Protein 1U79 (pdb70)

Sequence (625 aa):
CEFSVSPSGLAFCDKVVGYGPEAVKGQLIKAHYVGKLENGKVFDSSYNRGKPLTFRIGVGEVIKGWDQGILGSDGIPPMLTGGKRTLRIPPELAYGDRGAGCKGGSCLIPPASVLLFDIEYIGKACEFSVSPSGLAFCDKVVGYGPEAVKGQLIKAHYVGKLENGKVFDSSYNRGKPLTFRIGVGEVIKGWDQGILGSDGIPPMLTGGKRTLRIPPELAYGDRGAGCKGGSCLIPPASVLLFDIEYIGKACEFSVSPSGLAFCDKVVGYGPEAVKGQLIKAHYVGKLENGKVFDSSYNRGKPLTFRIGVGEVIKGWDQGILGSDGIPPMLTGGKRTLRIPPELAYGDRGAGCKGGSCLIPPASVLLFDIEYIGKACEFSVSPSGLAFCDKVVGYGPEAVKGQLIKAHYVGKLENGKVFDSSYNRGKPLTFRIGVGEVIKGWDQGILGSDGIPPMLTGGKRTLRIPPELAYGDRGAGCKGGSCLIPPASVLLFDIEYIGKACEFSVSPSGLAFCDKVVGYGPEAVKGQLIKAHYVGKLENGKVFDSSYNRGKPLTFRIGVGEVIKGWDQGILGSDGIPPMLTGGKRTLRIPPELAYGDRGAGCKGGSCLIPPASVLLFDIEYIGKA

Foldseek 3Di:
DDWQAFPVRKTKDWPFAAPAAFADAFFWFWKWKWKDFVVRHTLDTCVVVVGTDTGGANPPPAFQSCNCQANHDGRHHHGGAQTKMKIWAWCVRHVAQCADCDDVQDHSGHHGTTMIMTMGGNTGD/DQDQAFPVRKDKDWPFAADAAADDAQAWFWKWKWKAFPVGHTLDTCVVVPGTDTGGALPPPAFQSRNCQANHDGSHHHGGAFTKMKIWAWCVRHVAQCADCDDDNDGSGHGRTTMIMTMGGHTGD/DDWQAFPVRKTKDFPFAAPAAFDDAFDKWWKWKWKDFPVGHTDDTVVVVVGTDIGGADPPPAFQSCNCAANHDGRHHHGGAFIKMKIWAWQVRHVAQVFPPQDDDGGGRHHRTTMIMTMGGNDVD/DDWQQFPVRKIKDFPFAAPAAFADAFFWFWKWKWKAFPVGHTLDTCVVVVGTDTGGAPPPPAFQSCNCQANHDGSHHHGGAFTKMKIWAFQVRHVAQDADCDDVPDGSGHHRTTMIMTMGGNTGD/DDWQAFPVRKTKDFPFAAPAAFDDAFFWFWKWKWKAFVVGHTLDTQVVVPGTDTGGALPPPAFQSRNCQANHDGRHDHGGAFTKMKIWAWLVRHVAQCADCDDPCRGSRHGGTTMIMIMGTNTGD

Nearest PDB structures (foldseek):
  1u79-assembly1_A  TM=1.008E+00  e=4.947E-27  Arabidopsis thaliana
  7wg5-assembly1_i  TM=9.497E-01  e=3.970E-15  Arabidopsis thaliana
  6o49-assembly2_B  TM=9.394E-01  e=1.008E-13  Saccharomyces cerevisiae S288C
  4dz2-assembly1_A  TM=9.340E-01  e=6.944E-13  Burkholderia pseudomallei 1710b
  7f9o-assembly1_4  TM=8.191E-01  e=1.205E-08  Hordeum vulgare subsp. spontaneum

Solvent-accessible surface area: 30128 Å² total; per-residue (Å²): 95,161,56,54,103,8,118,46,21,0,1,22,13,56,87,13,89,12,69,20,102,94,6,35,106,0,19,68,0,38,0,0,10,16,0,87,21,98,122,47,92,72,17,33,8,0,24,131,145,38,129,11,57,69,8,36,0,10,50,62,95,33,26,126,0,8,16,35,0,0,31,19,52,116,51,6,65,39,4,53,21,17,4,28,0,11,0,85,0,18,28,126,17,19,85,23,117,192,9,21,54,61,182,74,77,85,23,84,9,54,66,54,15,35,0,40,9,36,0,5,3,27,4,152,63,42,76,148,49,100,7,121,57,26,0,0,22,8,56,113,84,99,12,185,21,95,102,6,76,136,26,43,65,0,78,0,41,12,47,0,82,12,93,121,36,75,82,21,29,9,1,118,126,148,68,136,27,64,64,15,109,0,14,66,63,115,29,26,119,0,9,17,42,0,0,46,17,50,120,49,6,67,37,3,53,17,27,4,77,0,13,0,82,0,18,27,129,10,20,102,23,120,197,23,16,47,45,184,83,86,84,45,86,11,60,79,58,21,31,0,21,12,43,0,52,3,80,6,143,74,104,154,45,53,58,5,103,46,3,0,0,21,13,52,95,86,98,12,186,21,91,105,4,92,144,30,43,65,0,68,0,41,5,45,0,83,1,22,58,42,95,82,43,36,16,0,122,132,121,67,130,34,52,56,2,96,0,17,81,61,103,30,29,131,0,10,18,55,0,0,39,18,46,122,49,8,64,35,4,53,4,24,2,61,0,12,0,12,0,9,10,92,20,20,90,23,100,215,5,26,76,48,194,72,83,89,15,63,12,1,30,2,4,10,0,23,11,37,0,47,6,80,0,112,108,100,146,48,52,57,4,102,44,6,0,0,20,12,54,100,85,98,12,191,20,94,104,4,74,142,32,40,68,0,80,0,44,12,46,0,82,1,23,62,32,84,82,18,33,9,0,124,132,151,68,140,36,59,68,9,122,0,17,78,61,104,33,27,118,0,8,18,38,0,0,40,16,52,121,50,6,62,48,4,57,24,25,3,61,0,12,0,10,0,8,15,101,7,21,99,24,108,172,13,14,51,66,167,84,88,78,43,83,8,4,31,2,4,13,1,36,9,40,0,56,4,72,4,140,62,114,167,75,54,105,6,120,46,29,0,2,18,13,53,97,9,85,11,72,25,95,101,4,84,104,11,33,69,0,48,0,1,10,17,0,91,14,93,120,41,84,73,31,34,4,1,8,100,139,10,129,16,53,63,3,57,0,14,4,54,72,30,28,119,0,8,18,31,0,0,42,18,44,120,49,6,66,39,4,51,18,10,2,31,1,16,0,98,0,21,27,146,11,20,101,24,110,190,23,15,50,58,178,68,85,72,33,98,10,57,80,59,18,35,0,39,11,35,0,9,5,35,2,151,62

Secondary structure (DSSP, 8-state):
---EE-TTS-EEEEEE--SSPBP-TT-EEEEEEEEE-TTS-EEEEHHHHTS-EEEETTSSSS-HHHHHHHH-BTTBPPPBTT-EEEEEE-GGGTTGGG-EEEETTEEEE-TT--EEEEEEEEEE-/---EEPTTS-EEEEEE--SSPBP-TT-EEEEEEEEE-TTS-EEEEHHHHTS-EEEESSSSSS-HHHHHHHH-BTTBPPPBTT-EEEEEE-GGGTTTTS-EEESSS-EEE-TT--EEEEEEEEEE-/---EE-TTS-EEEEEE--SSPBP-TT-EEEEEEEEEETTS-EEEEHHHHTS-EEEETTSSSS-HHHIIIII-BTTBPPPBTT-EEEEEE-GGGTTTTT-BS--SS--SB-TT--EEEEEEEEE--/---EE-TTS-EEEEEE--SSPBP-TT-EEEEEEEEEETTS-EEEEHHHHTS-EEEETTSSSS-HHHHHHHH-BTTBPPPBTT-EEEEEE-GGGTTTTS-EEEETTEEEE-TT--EEEEEEEEEE-/---EE-TTS-EEEEEE--SSPBP-TT-EEEEEEEEEETTS-EEEEHHHHTS-EEEETTSSSS-HHHHHHHH-BTTBPPPBTT-EEEEEE-GGGTTTTS-BS-SSS--SB-TT--EEEEEEEEEE-

Organism: Arabidopsis thaliana (NCBI:txid3702)

Structure (mmCIF, N/CA/C/O backbone):
data_1U79
#
_entry.id   1U79
#
_cell.length_a   89.026
_cell.length_b   126.606
_cell.length_c   119.404
_cell.angle_alpha   90.00
_cell.angle_beta   90.00
_cell.angle_gamma   90.00
#
_symmetry.space_group_name_H-M   'C 2 2 21'
#
loop_
_entity.id
_entity.type
_entity.pdbx_description
1 polymer 'FKBP-type peptidyl-prolyl cis-trans isomerase 3'
2 water water
#
loop_
_atom_site.group_PDB
_atom_site.id
_atom_site.type_symbol
_atom_site.label_atom_id
_atom_site.label_alt_id
_atom_site.label_comp_id
_atom_site.label_asym_id
_atom_site.label_entity_id
_atom_site.label_seq_id
_atom_site.pdbx_PDB_ins_code
_atom_site.Cartn_x
_atom_site.Cartn_y
_atom_site.Cartn_z
_atom_site.occupancy
_atom_site.B_iso_or_equiv
_atom_site.auth_seq_id
_atom_site.auth_comp_id
_atom_site.auth_asym_id
_atom_site.auth_atom_id
_atom_site.pdbx_PDB_model_num
ATOM 1 N N . CYS A 1 5 ? 18.164 54.670 7.630 1.00 45.44 5 CYS A N 1
ATOM 2 C CA . CYS A 1 5 ? 18.417 53.276 7.168 1.00 44.87 5 CYS A CA 1
ATOM 3 C C . CYS A 1 5 ? 17.158 52.640 6.596 1.00 43.56 5 CYS A C 1
ATOM 4 O O . CYS A 1 5 ? 16.232 52.283 7.331 1.00 44.52 5 CYS A O 1
ATOM 7 N N . GLU A 1 6 ? 17.122 52.530 5.272 1.00 41.31 6 GLU A N 1
ATOM 8 C CA . GLU A 1 6 ? 15.993 51.917 4.590 1.00 37.75 6 GLU A CA 1
ATOM 9 C C . GLU A 1 6 ? 16.187 50.415 4.685 1.00 32.94 6 GLU A C 1
ATOM 10 O O . GLU A 1 6 ? 17.148 49.867 4.143 1.00 31.05 6 GLU A O 1
ATOM 16 N N . PHE A 1 7 ? 15.277 49.751 5.382 1.00 26.44 7 PHE A N 1
ATOM 17 C CA . PHE A 1 7 ? 15.370 48.312 5.540 1.00 22.64 7 PHE A CA 1
ATOM 18 C C . PHE A 1 7 ? 15.044 47.542 4.272 1.00 21.51 7 PHE A C 1
ATOM 19 O O . PHE A 1 7 ? 14.241 47.979 3.439 1.00 20.02 7 PHE A O 1
ATOM 27 N N . SER A 1 8 ? 15.699 46.398 4.134 1.00 17.71 8 SER A N 1
ATOM 28 C CA . SER A 1 8 ? 15.443 45.474 3.043 1.00 17.16 8 SER A CA 1
ATOM 29 C C . SER A 1 8 ? 14.706 44.419 3.857 1.00 15.61 8 SER A C 1
ATOM 30 O O . SER A 1 8 ? 15.239 43.935 4.851 1.00 14.86 8 SER A O 1
ATOM 33 N N . VAL A 1 9 ? 13.484 44.085 3.462 1.00 12.78 9 VAL A N 1
ATOM 34 C CA . VAL A 1 9 ? 12.688 43.111 4.205 1.00 13.07 9 VAL A CA 1
ATOM 35 C C . VAL A 1 9 ? 12.699 41.764 3.489 1.00 14.19 9 VAL A C 1
ATOM 36 O O . VAL A 1 9 ? 12.276 41.673 2.338 1.00 14.04 9 VAL A O 1
ATOM 40 N N . SER A 1 10 ? 13.203 40.735 4.169 1.00 13.86 10 SER A N 1
ATOM 41 C CA . SER A 1 10 ? 13.279 39.389 3.612 1.00 14.49 10 SER A CA 1
ATOM 42 C C . SER A 1 10 ? 11.923 38.702 3.718 1.00 15.30 10 SER A C 1
ATOM 43 O O . SER A 1 10 ? 11.025 39.193 4.399 1.00 15.98 10 SER A O 1
ATOM 46 N N . PRO A 1 11 ? 11.758 37.552 3.042 1.00 15.02 11 PRO A N 1
ATOM 47 C CA . PRO A 1 11 ? 10.516 36.775 3.046 1.00 15.70 11 PRO A CA 1
ATOM 48 C C . PRO A 1 11 ? 9.966 36.477 4.439 1.00 16.64 11 PRO A C 1
ATOM 49 O O . PRO A 1 11 ? 8.757 36.374 4.622 1.00 17.55 11 PRO A O 1
ATOM 53 N N . SER A 1 12 ? 10.859 36.336 5.416 1.00 17.64 12 SER A N 1
ATOM 54 C CA . SER A 1 12 ? 10.451 36.004 6.782 1.00 16.79 12 SER A CA 1
ATOM 55 C C . SER A 1 12 ? 10.066 37.189 7.655 1.00 16.46 12 SER A C 1
ATOM 56 O O . SER A 1 12 ? 9.565 37.006 8.763 1.00 18.43 12 SER A O 1
ATOM 59 N N . GLY A 1 13 ? 10.303 38.398 7.166 1.00 14.67 13 GLY A N 1
ATOM 60 C CA . GLY A 1 13 ? 10.009 39.578 7.955 1.00 15.23 13 GLY A CA 1
ATOM 61 C C . GLY A 1 13 ? 11.283 40.151 8.560 1.00 14.88 13 GLY A C 1
ATOM 62 O O . GLY A 1 13 ? 11.343 41.324 8.918 1.00 14.23 13 GLY A O 1
ATOM 63 N N . LEU A 1 14 ? 12.305 39.314 8.699 1.00 14.48 14 LEU A N 1
ATOM 64 C CA . LEU A 1 14 ? 13.578 39.772 9.240 1.00 14.37 14 LEU A CA 1
ATOM 65 C C . LEU A 1 14 ? 14.104 40.797 8.243 1.00 15.01 14 LEU A C 1
ATOM 66 O O . LEU A 1 14 ? 14.286 40.481 7.061 1.00 17.22 14 LEU A O 1
ATOM 71 N N . ALA A 1 15 ? 14.352 42.018 8.703 1.00 14.60 15 ALA A N 1
ATOM 72 C CA . ALA A 1 15 ? 14.841 43.060 7.808 1.00 16.53 15 ALA A CA 1
ATOM 73 C C . ALA A 1 15 ? 16.194 43.587 8.256 1.00 15.72 15 ALA A C 1
ATOM 74 O O . ALA A 1 15 ? 16.548 43.505 9.434 1.00 16.36 15 ALA A O 1
ATOM 76 N N . PHE A 1 16 ? 16.948 44.133 7.314 1.00 15.83 16 PHE A N 1
ATOM 77 C CA . PHE A 1 16 ? 18.267 44.641 7.635 1.00 15.91 16 PHE A CA 1
ATOM 78 C C . PHE A 1 16 ? 18.662 45.801 6.737 1.00 16.29 16 PHE A C 1
ATOM 79 O O . PHE A 1 16 ? 18.035 46.061 5.712 1.00 15.75 16 PHE A O 1
ATOM 87 N N . CYS A 1 17 ? 19.722 46.483 7.148 1.00 17.60 17 CYS A N 1
ATOM 88 C CA . CYS A 1 17 ? 20.325 47.558 6.376 1.00 20.43 17 CYS A CA 1
ATOM 89 C C . CYS A 1 17 ? 21.779 47.542 6.817 1.00 18.62 17 CYS A C 1
ATOM 90 O O . CYS A 1 17 ? 22.065 47.521 8.014 1.00 17.50 17 CYS A O 1
ATOM 93 N N . ASP A 1 18 ? 22.697 47.503 5.858 1.00 17.08 18 ASP A N 1
ATOM 94 C CA . ASP A 1 18 ? 24.115 47.512 6.179 1.00 16.53 18 ASP A CA 1
ATOM 95 C C . ASP A 1 18 ? 24.617 48.951 6.243 1.00 15.70 18 ASP A C 1
ATOM 96 O O . ASP A 1 18 ? 24.935 49.558 5.216 1.00 15.15 18 ASP A O 1
ATOM 101 N N . LYS A 1 19 ? 24.671 49.497 7.454 1.00 14.61 19 LYS A N 1
ATOM 102 C CA . LYS A 1 19 ? 25.131 50.869 7.670 1.00 14.83 19 LYS A CA 1
ATOM 103 C C . LYS A 1 19 ? 26.579 51.000 7.213 1.00 15.21 19 LYS A C 1
ATOM 104 O O . LYS A 1 19 ? 26.985 52.022 6.665 1.00 14.22 19 LYS A O 1
ATOM 110 N N . VAL A 1 20 ? 27.365 49.963 7.462 1.00 13.46 20 VAL A N 1
ATOM 111 C CA . VAL A 1 20 ? 28.748 49.943 7.017 1.00 13.61 20 VAL A CA 1
ATOM 112 C C . VAL A 1 20 ? 29.057 48.520 6.591 1.00 13.44 20 VAL A C 1
ATOM 113 O O . VAL A 1 20 ? 28.965 47.591 7.393 1.00 12.80 20 VAL A O 1
ATOM 117 N N . VAL A 1 21 ? 29.397 48.345 5.318 1.00 12.45 21 VAL A N 1
ATOM 118 C CA . VAL A 1 21 ? 29.724 47.023 4.799 1.00 12.21 21 VAL A CA 1
ATOM 119 C C . VAL A 1 21 ? 31.103 46.609 5.303 1.00 12.78 21 VAL A C 1
ATOM 120 O O . VAL A 1 21 ? 32.044 47.400 5.253 1.00 11.87 21 VAL A O 1
ATOM 124 N N . GLY A 1 22 ? 31.216 45.375 5.792 1.00 12.32 22 GLY A N 1
ATOM 125 C CA . GLY A 1 22 ? 32.488 44.892 6.305 1.00 15.55 22 GLY A CA 1
ATOM 126 C C . GLY A 1 22 ? 33.595 44.931 5.267 1.00 16.43 22 GLY A C 1
ATOM 127 O O . GLY A 1 22 ? 33.331 45.076 4.071 1.00 17.99 22 GLY A O 1
ATOM 128 N N . TYR A 1 23 ? 34.836 44.809 5.728 1.00 16.69 23 TYR A N 1
ATOM 129 C CA . TYR A 1 23 ? 36.000 44.829 4.848 1.00 15.20 23 TYR A CA 1
ATOM 130 C C . TYR A 1 23 ? 36.622 43.440 4.742 1.00 17.40 23 TYR A C 1
ATOM 131 O O . TYR A 1 23 ? 37.461 43.187 3.870 1.00 17.45 23 TYR A O 1
ATOM 140 N N . GLY A 1 24 ? 36.185 42.534 5.611 1.00 15.33 24 GLY A N 1
ATOM 141 C CA . GLY A 1 24 ? 36.724 41.187 5.611 1.00 17.19 24 GLY A CA 1
ATOM 142 C C . GLY A 1 24 ? 35.817 40.103 5.049 1.00 19.34 24 GLY A C 1
ATOM 143 O O . GLY A 1 24 ? 34.874 40.388 4.309 1.00 19.03 24 GLY A O 1
ATOM 144 N N . PRO A 1 25 ? 36.093 38.832 5.380 1.00 20.39 25 PRO A N 1
ATOM 145 C CA . PRO A 1 25 ? 35.293 37.698 4.901 1.00 20.76 25 PRO A CA 1
ATOM 146 C C . PRO A 1 25 ? 33.920 37.618 5.543 1.00 20.47 25 PRO A C 1
ATOM 147 O O . PRO A 1 25 ? 33.689 38.182 6.623 1.00 19.02 25 PRO A O 1
ATOM 151 N N . GLU A 1 26 ? 33.007 36.914 4.881 1.00 18.84 26 GLU A N 1
ATOM 152 C CA . GLU A 1 26 ? 31.668 36.756 5.424 1.00 21.85 26 GLU A CA 1
ATOM 153 C C . GLU A 1 26 ? 31.723 35.841 6.643 1.00 19.19 26 GLU A C 1
ATOM 154 O O . GLU A 1 26 ? 32.692 35.100 6.834 1.00 17.51 26 GLU A O 1
ATOM 160 N N . ALA A 1 27 ? 30.694 35.931 7.484 1.00 19.12 27 ALA A N 1
ATOM 161 C CA . ALA A 1 27 ? 30.592 35.107 8.680 1.00 18.39 27 ALA A CA 1
ATOM 162 C C . ALA A 1 27 ? 30.437 33.656 8.237 1.00 18.05 27 ALA A C 1
ATOM 163 O O . ALA A 1 27 ? 29.832 33.378 7.204 1.00 18.15 27 ALA A O 1
ATOM 165 N N . VAL A 1 28 ? 30.996 32.734 9.014 1.00 20.02 28 VAL A N 1
ATOM 166 C CA . VAL A 1 28 ? 30.913 31.317 8.690 1.00 21.78 28 VAL A CA 1
ATOM 167 C C . VAL A 1 28 ? 30.181 30.504 9.756 1.00 23.09 28 VAL A C 1
ATOM 168 O O . VAL A 1 28 ? 30.418 30.657 10.953 1.00 21.06 28 VAL A O 1
ATOM 172 N N . LYS A 1 29 ? 29.290 29.640 9.290 1.00 22.90 29 LYS A N 1
ATOM 173 C CA . LYS A 1 29 ? 28.484 28.757 10.128 1.00 23.58 29 LYS A CA 1
ATOM 174 C C . LYS A 1 29 ? 29.348 27.971 11.120 1.00 22.72 29 LYS A C 1
ATOM 175 O O . LYS A 1 29 ? 30.294 27.288 10.718 1.00 21.49 29 LYS A O 1
ATOM 181 N N . GLY A 1 30 ? 29.025 28.071 12.408 1.00 20.94 30 GLY A N 1
ATOM 182 C CA . GLY A 1 30 ? 29.761 27.336 13.428 1.00 20.44 30 GLY A CA 1
ATOM 183 C C . GLY A 1 30 ? 31.006 27.970 14.025 1.00 20.72 30 GLY A C 1
ATOM 184 O O . GLY A 1 30 ? 31.624 27.390 14.921 1.00 20.71 30 GLY A O 1
ATOM 185 N N . GLN A 1 31 ? 31.382 29.146 13.538 1.00 18.95 31 GLN A N 1
ATOM 186 C CA . GLN A 1 31 ? 32.569 29.834 14.034 1.00 19.10 31 GLN A CA 1
ATOM 187 C C . GLN A 1 31 ? 32.291 30.652 15.292 1.00 19.39 31 GLN A C 1
ATOM 188 O O . GLN A 1 31 ? 31.201 31.204 15.463 1.00 17.61 31 GLN A O 1
ATOM 194 N N . LEU A 1 32 ? 33.280 30.708 16.176 1.00 17.48 32 LEU A N 1
ATOM 195 C CA . LEU A 1 32 ? 33.155 31.490 17.403 1.00 17.53 32 LEU A CA 1
ATOM 196 C C . LEU A 1 32 ? 33.480 32.910 16.980 1.00 16.48 32 LEU A C 1
ATOM 197 O O . LEU A 1 32 ? 34.585 33.174 16.494 1.00 14.55 32 LEU A O 1
ATOM 202 N N . ILE A 1 33 ? 32.537 33.829 17.159 1.00 16.59 33 ILE A N 1
ATOM 203 C CA . ILE A 1 33 ? 32.769 35.215 16.760 1.00 16.99 33 ILE A CA 1
ATOM 204 C C . ILE A 1 33 ? 32.522 36.198 17.889 1.00 16.93 33 ILE A C 1
ATOM 205 O O . ILE A 1 33 ? 31.981 35.834 18.935 1.00 17.54 33 ILE A O 1
ATOM 210 N N . LYS A 1 34 ? 32.912 37.446 17.650 1.00 16.87 34 LYS A N 1
ATOM 211 C CA . LYS A 1 34 ? 32.742 38.530 18.616 1.00 18.88 34 LYS A CA 1
ATOM 212 C C . LYS A 1 34 ? 31.874 39.613 18.002 1.00 18.21 34 LYS A C 1
ATOM 213 O O . LYS A 1 34 ? 32.063 39.975 16.836 1.00 15.65 34 LYS A O 1
ATOM 219 N N . ALA A 1 35 ? 30.947 40.150 18.789 1.00 15.49 35 ALA A N 1
ATOM 220 C CA . ALA A 1 35 ? 30.098 41.216 18.296 1.00 14.40 35 ALA A CA 1
ATOM 221 C C . ALA A 1 35 ? 29.690 42.182 19.388 1.00 13.18 35 ALA A C 1
ATOM 222 O O . ALA A 1 35 ? 29.348 41.774 20.498 1.00 13.41 35 ALA A O 1
ATOM 224 N N . HIS A 1 36 ? 29.760 43.470 19.073 1.00 14.32 36 HIS A N 1
ATOM 225 C CA . HIS A 1 36 ? 29.298 44.491 20.002 1.00 13.30 36 HIS A CA 1
ATOM 226 C C . HIS A 1 36 ? 27.881 44.747 19.512 1.00 13.01 36 HIS A C 1
ATOM 227 O O . HIS A 1 36 ? 27.584 44.514 18.337 1.00 12.63 36 HIS A O 1
ATOM 234 N N . TYR A 1 37 ? 26.998 45.201 20.390 1.00 13.04 37 TYR A N 1
ATOM 235 C CA . TYR A 1 37 ? 25.624 45.435 19.981 1.00 12.18 37 TYR A CA 1
ATOM 236 C C . TYR A 1 37 ? 24.825 46.286 20.950 1.00 13.09 37 TYR A C 1
ATOM 237 O O . TYR A 1 37 ? 25.172 46.422 22.120 1.00 13.18 37 TYR A O 1
ATOM 246 N N . VAL A 1 38 ? 23.740 46.841 20.429 1.00 12.86 38 VAL A N 1
ATOM 247 C CA . VAL A 1 38 ? 22.791 47.634 21.195 1.00 12.02 38 VAL A CA 1
ATOM 248 C C . VAL A 1 38 ? 21.429 47.153 20.731 1.00 13.61 38 VAL A C 1
ATOM 249 O O . VAL A 1 38 ? 21.112 47.202 19.538 1.00 13.20 38 VAL A O 1
ATOM 253 N N . GLY A 1 39 ? 20.633 46.664 21.673 1.00 13.67 39 GLY A N 1
ATOM 254 C CA . GLY A 1 39 ? 19.308 46.180 21.341 1.00 12.63 39 GLY A CA 1
ATOM 255 C C . GLY A 1 39 ? 18.276 47.119 21.926 1.00 12.92 39 GLY A C 1
ATOM 256 O O . GLY A 1 39 ? 18.327 47.448 23.121 1.00 13.62 39 GLY A O 1
ATOM 257 N N . LYS A 1 40 ? 17.340 47.551 21.090 1.00 12.26 40 LYS A N 1
ATOM 258 C CA . LYS A 1 40 ? 16.289 48.468 21.515 1.00 14.24 40 LYS A CA 1
ATOM 259 C C . LYS A 1 40 ? 14.919 48.001 21.058 1.00 15.54 40 LYS A C 1
ATOM 260 O O . LYS A 1 40 ? 14.785 47.268 20.064 1.00 13.04 40 LYS A O 1
ATOM 266 N N . LEU A 1 41 ? 13.897 48.456 21.773 1.00 14.68 41 LEU A N 1
ATOM 267 C CA . LEU A 1 41 ? 12.526 48.138 21.418 1.00 14.11 41 LEU A CA 1
ATOM 268 C C . LEU A 1 41 ? 12.149 49.236 20.425 1.00 15.88 41 LEU A C 1
ATOM 269 O O . LEU A 1 41 ? 12.909 50.184 20.236 1.00 18.36 41 LEU A O 1
ATOM 274 N N . GLU A 1 42 ? 10.981 49.125 19.807 1.00 19.00 42 GLU A N 1
ATOM 275 C CA . GLU A 1 42 ? 10.549 50.115 18.825 1.00 20.79 42 GLU A CA 1
ATOM 276 C C . GLU A 1 42 ? 10.201 51.494 19.367 1.00 22.16 42 GLU A C 1
ATOM 277 O O . GLU A 1 42 ? 9.810 52.380 18.606 1.00 24.28 42 GLU A O 1
ATOM 283 N N . ASN A 1 43 ? 10.337 51.696 20.671 1.00 22.28 43 ASN A N 1
ATOM 284 C CA . ASN A 1 43 ? 10.035 53.000 21.238 1.00 22.47 43 ASN A CA 1
ATOM 285 C C . ASN A 1 43 ? 11.349 53.690 21.588 1.00 23.34 43 ASN A C 1
ATOM 286 O O . ASN A 1 43 ? 11.366 54.791 22.134 1.00 22.88 43 ASN A O 1
ATOM 291 N N . GLY A 1 44 ? 12.452 53.026 21.259 1.00 22.73 44 GLY A N 1
ATOM 292 C CA . GLY A 1 44 ? 13.765 53.587 21.524 1.00 23.87 44 GLY A CA 1
ATOM 293 C C . GLY A 1 44 ? 14.407 53.120 22.813 1.00 23.41 44 GLY A C 1
ATOM 294 O O . GLY A 1 44 ? 15.556 53.445 23.081 1.00 24.85 44 GLY A O 1
ATOM 295 N N . LYS A 1 45 ? 13.672 52.353 23.610 1.00 23.54 45 LYS A N 1
ATOM 296 C CA . LYS A 1 45 ? 14.182 51.857 24.882 1.00 23.15 45 LYS A CA 1
ATOM 297 C C . LYS A 1 45 ? 15.264 50.803 24.667 1.00 21.60 45 LYS A C 1
ATOM 298 O O . LYS A 1 45 ? 15.040 49.805 23.985 1.00 18.66 45 LYS A O 1
ATOM 304 N N . VAL A 1 46 ? 16.440 51.032 25.247 1.00 19.60 46 VAL A N 1
ATOM 305 C CA . VAL A 1 46 ? 17.538 50.078 25.132 1.00 18.31 46 VAL A CA 1
ATOM 306 C C . VAL A 1 46 ? 17.333 48.996 26.181 1.00 17.62 46 VAL A C 1
ATOM 307 O O . VAL A 1 46 ? 17.347 49.288 27.385 1.00 20.77 46 VAL A O 1
ATOM 311 N N . PHE A 1 47 ? 17.145 47.753 25.739 1.00 16.36 47 PHE A N 1
ATOM 312 C CA . PHE A 1 47 ? 16.940 46.648 26.671 1.00 15.54 47 PHE A CA 1
ATOM 313 C C . PHE A 1 47 ? 18.205 45.864 26.966 1.00 17.12 47 PHE A C 1
ATOM 314 O O . PHE A 1 47 ? 18.212 45.023 27.861 1.00 17.21 47 PHE A O 1
ATOM 322 N N . ASP A 1 48 ? 19.272 46.130 26.216 1.00 16.49 48 ASP A N 1
ATOM 323 C CA . ASP A 1 48 ? 20.525 45.419 26.420 1.00 17.30 48 ASP A CA 1
ATOM 324 C C . ASP A 1 48 ? 21.577 45.883 25.424 1.00 17.54 48 ASP A C 1
ATOM 325 O O . ASP A 1 48 ? 21.251 46.312 24.316 1.00 17.76 48 ASP A O 1
ATOM 330 N N . SER A 1 49 ? 22.836 45.809 25.840 1.00 18.17 49 SER A N 1
ATOM 331 C CA . SER A 1 49 ? 23.946 46.187 24.983 1.00 17.62 49 SER A CA 1
ATOM 332 C C . SER A 1 49 ? 25.235 45.602 25.529 1.00 18.47 49 SER A C 1
ATOM 333 O O . SER A 1 49 ? 25.389 45.412 26.742 1.00 19.15 49 SER A O 1
ATOM 336 N N . SER A 1 50 ? 26.156 45.294 24.624 1.00 17.55 50 SER A N 1
ATOM 337 C CA . SER A 1 50 ? 27.453 44.747 25.008 1.00 16.15 50 SER A CA 1
ATOM 338 C C . SER A 1 50 ? 28.193 45.803 25.814 1.00 16.81 50 SER A C 1
ATOM 339 O O . SER A 1 50 ? 28.912 45.488 26.768 1.00 15.81 50 SER A O 1
ATOM 342 N N . TYR A 1 51 ? 28.012 47.059 25.411 1.00 18.70 51 TYR A N 1
ATOM 343 C CA . TYR A 1 51 ? 28.643 48.202 26.065 1.00 18.08 51 TYR A CA 1
ATOM 344 C C . TYR A 1 51 ? 28.262 48.270 27.541 1.00 21.14 51 TYR A C 1
ATOM 345 O O . TYR A 1 51 ? 29.106 48.552 28.393 1.00 19.96 51 TYR A O 1
ATOM 354 N N . ASN A 1 52 ? 26.996 48.004 27.840 1.00 19.50 52 ASN A N 1
ATOM 355 C CA . ASN A 1 52 ? 26.527 48.023 29.222 1.00 22.28 52 ASN A CA 1
ATOM 356 C C . ASN A 1 52 ? 27.161 46.863 29.988 1.00 22.46 52 ASN A C 1
ATOM 357 O O . ASN A 1 52 ? 27.371 46.944 31.205 1.00 23.95 52 ASN A O 1
ATOM 362 N N . ARG A 1 53 ? 27.480 45.790 29.270 1.00 21.43 53 ARG A N 1
ATOM 363 C CA . ARG A 1 53 ? 28.099 44.619 29.877 1.00 22.97 53 ARG A CA 1
ATOM 364 C C . ARG A 1 53 ? 29.611 44.799 29.959 1.00 22.62 53 ARG A C 1
ATOM 365 O O . ARG A 1 53 ? 30.301 44.036 30.631 1.00 23.49 53 ARG A O 1
ATOM 373 N N . GLY A 1 54 ? 30.123 45.807 29.264 1.00 21.89 54 GLY A N 1
ATOM 374 C CA . GLY A 1 54 ? 31.548 46.065 29.287 1.00 20.55 54 GLY A CA 1
ATOM 375 C C . GLY A 1 54 ? 32.391 45.141 28.435 1.00 21.07 54 GLY A C 1
ATOM 376 O O . GLY A 1 54 ? 33.613 45.141 28.536 1.00 18.10 54 GLY A O 1
ATOM 377 N N . LYS A 1 55 ? 31.754 44.349 27.584 1.00 19.65 55 LYS A N 1
ATOM 378 C CA . LYS A 1 55 ? 32.502 43.439 26.731 1.00 20.28 55 LYS A CA 1
ATOM 379 C C . LYS A 1 55 ? 31.656 42.989 25.553 1.00 19.35 55 LYS A C 1
ATOM 380 O O . LYS A 1 55 ? 30.427 42.951 25.637 1.00 16.96 55 LYS A O 1
ATOM 386 N N . PRO A 1 56 ? 32.307 42.661 24.427 1.00 18.90 56 PRO A N 1
ATOM 387 C CA . PRO A 1 56 ? 31.545 42.215 23.265 1.00 17.98 56 PRO A CA 1
ATOM 388 C C . PRO A 1 56 ? 31.000 40.844 23.600 1.00 17.70 56 PRO A C 1
ATOM 389 O O . PRO A 1 56 ? 31.458 40.205 24.554 1.00 15.76 56 PRO A O 1
ATOM 393 N N . LEU A 1 57 ? 30.021 40.388 22.835 1.00 15.76 57 LEU A N 1
ATOM 394 C CA . LEU A 1 57 ? 29.462 39.076 23.088 1.00 16.76 57 LEU A CA 1
ATOM 395 C C . LEU A 1 57 ? 30.260 38.070 22.277 1.00 18.23 57 LEU A C 1
ATOM 396 O O . LEU A 1 57 ? 30.429 38.239 21.068 1.00 16.47 57 LEU A O 1
ATOM 401 N N . THR A 1 58 ? 30.778 37.041 22.943 1.00 17.37 58 THR A N 1
ATOM 402 C CA . THR A 1 58 ? 31.525 36.002 22.251 1.00 18.43 58 THR A CA 1
ATOM 403 C C . THR A 1 58 ? 30.598 34.789 22.184 1.00 20.15 58 THR A C 1
ATOM 404 O O . THR A 1 58 ? 30.125 34.311 23.210 1.00 20.90 58 THR A O 1
ATOM 408 N N . PHE A 1 59 ? 30.306 34.314 20.975 1.00 19.90 59 PHE A N 1
ATOM 409 C CA . PHE A 1 59 ? 29.392 33.180 20.803 1.00 18.71 59 PHE A CA 1
ATOM 410 C C . PHE A 1 59 ? 29.577 32.529 19.437 1.00 19.44 59 PHE A C 1
ATOM 411 O O . PHE A 1 59 ? 30.195 33.128 18.553 1.00 18.27 59 PHE A O 1
ATOM 419 N N . ARG A 1 60 ? 29.079 31.304 19.252 1.00 18.53 60 ARG A N 1
ATOM 420 C CA . ARG A 1 60 ? 29.199 30.718 17.916 1.00 20.69 60 ARG A CA 1
ATOM 421 C C . ARG A 1 60 ? 27.951 31.048 17.142 1.00 19.97 60 ARG A C 1
ATOM 422 O O . ARG A 1 60 ? 26.840 31.016 17.663 1.00 20.41 60 ARG A O 1
ATOM 430 N N . ILE A 1 61 ? 28.148 31.351 15.874 1.00 20.17 61 ILE A N 1
ATOM 431 C CA . ILE A 1 61 ? 27.057 31.738 15.014 1.00 17.96 61 ILE A CA 1
ATOM 432 C C . ILE A 1 61 ? 26.487 30.558 14.241 1.00 18.79 61 ILE A C 1
ATOM 433 O O . ILE A 1 61 ? 27.209 29.631 13.863 1.00 18.47 61 ILE A O 1
ATOM 438 N N . GLY A 1 62 ? 25.174 30.593 14.035 1.00 17.21 62 GLY A N 1
ATOM 439 C CA . GLY A 1 62 ? 24.499 29.567 13.270 1.00 19.82 62 GLY A CA 1
ATOM 440 C C . GLY A 1 62 ? 24.173 28.242 13.931 1.00 21.23 62 GLY A C 1
ATOM 441 O O . GLY A 1 62 ? 23.812 27.297 13.233 1.00 21.62 62 GLY A O 1
ATOM 442 N N . VAL A 1 63 ? 24.264 28.158 15.255 1.00 22.67 63 VAL A N 1
ATOM 443 C CA . VAL A 1 63 ? 23.973 26.896 15.927 1.00 22.33 63 VAL A CA 1
ATOM 444 C C . VAL A 1 63 ? 22.949 27.012 17.051 1.00 23.19 63 VAL A C 1
ATOM 445 O O . VAL A 1 63 ? 22.876 26.148 17.926 1.00 23.74 63 VAL A O 1
ATOM 449 N N . GLY A 1 64 ? 22.157 28.082 17.011 1.00 22.37 64 GLY A N 1
ATOM 450 C CA . GLY A 1 64 ? 21.128 28.295 18.014 1.00 21.88 64 GLY A CA 1
ATOM 451 C C . GLY A 1 64 ? 21.606 28.731 19.387 1.00 21.33 64 GLY A C 1
ATOM 452 O O . GLY A 1 64 ? 20.990 28.401 20.395 1.00 22.00 64 GLY A O 1
ATOM 453 N N . GLU A 1 65 ? 22.698 29.483 19.434 1.00 21.50 65 GLU A N 1
ATOM 454 C CA . GLU A 1 65 ? 23.233 29.948 20.702 1.00 22.61 65 GLU A CA 1
ATOM 455 C C . GLU A 1 65 ? 22.601 31.293 21.018 1.00 22.10 65 GLU A C 1
ATOM 456 O O . GLU A 1 65 ? 22.696 31.795 22.141 1.00 22.76 65 GLU A O 1
ATOM 462 N N . VAL A 1 66 ? 21.943 31.860 20.012 1.00 20.72 66 VAL A N 1
ATOM 463 C CA . VAL A 1 66 ? 21.274 33.154 20.131 1.00 19.04 66 VAL A CA 1
ATOM 464 C C . VAL A 1 66 ? 19.934 33.083 19.398 1.00 16.36 66 VAL A C 1
ATOM 465 O O . VAL A 1 66 ? 19.642 32.093 18.717 1.00 15.75 66 VAL A O 1
ATOM 469 N N . ILE A 1 67 ? 19.115 34.122 19.521 1.00 15.92 67 ILE A N 1
ATOM 470 C CA . ILE A 1 67 ? 17.828 34.095 18.834 1.00 14.14 67 ILE A CA 1
ATOM 471 C C . ILE A 1 67 ? 18.011 33.881 17.334 1.00 15.25 67 ILE A C 1
ATOM 472 O O . ILE A 1 67 ? 19.025 34.285 16.752 1.00 15.46 67 ILE A O 1
ATOM 477 N N . LYS A 1 68 ? 17.031 33.225 16.724 1.00 16.30 68 LYS A N 1
ATOM 478 C CA . LYS A 1 68 ? 17.067 32.927 15.298 1.00 16.10 68 LYS A CA 1
ATOM 479 C C . LYS A 1 68 ? 17.357 34.170 14.441 1.00 14.86 68 LYS A C 1
ATOM 480 O O . LYS A 1 68 ? 18.057 34.096 13.428 1.00 14.63 68 LYS A O 1
ATOM 486 N N . GLY A 1 69 ? 16.819 35.313 14.848 1.00 15.31 69 GLY A N 1
ATOM 487 C CA . GLY A 1 69 ? 17.051 36.543 14.108 1.00 13.46 69 GLY A CA 1
ATOM 488 C C . GLY A 1 69 ? 18.521 36.922 14.027 1.00 16.27 69 GLY A C 1
ATOM 489 O O . GLY A 1 69 ? 18.950 37.562 13.059 1.00 13.51 69 GLY A O 1
ATOM 490 N N . TRP A 1 70 ? 19.301 36.546 15.042 1.00 14.10 70 TRP A N 1
ATOM 491 C CA . TRP A 1 70 ? 20.726 36.858 15.042 1.00 13.15 70 TRP A CA 1
ATOM 492 C C . TRP A 1 70 ? 21.449 35.864 14.135 1.00 14.09 70 TRP A C 1
ATOM 493 O O . TRP A 1 70 ? 22.304 36.246 13.339 1.00 15.94 70 TRP A O 1
ATOM 504 N N . ASP A 1 71 ? 21.096 34.588 14.239 1.00 15.70 71 ASP A N 1
ATOM 505 C CA . ASP A 1 71 ? 21.727 33.583 13.390 1.00 14.96 71 ASP A CA 1
ATOM 506 C C . ASP A 1 71 ? 21.474 33.902 11.922 1.00 16.93 71 ASP A C 1
ATOM 507 O O . ASP A 1 71 ? 22.420 34.006 11.128 1.00 15.54 71 ASP A O 1
ATOM 512 N N . GLN A 1 72 ? 20.206 34.089 11.569 1.00 15.36 72 GLN A N 1
ATOM 513 C CA . GLN A 1 72 ? 19.838 34.399 10.196 1.00 16.96 72 GLN A CA 1
ATOM 514 C C . GLN A 1 72 ? 20.296 35.801 9.802 1.00 17.24 72 GLN A C 1
ATOM 515 O O . GLN A 1 72 ? 20.752 36.016 8.681 1.00 16.13 72 GLN A O 1
ATOM 521 N N . GLY A 1 73 ? 20.189 36.740 10.738 1.00 15.10 73 GLY A N 1
ATOM 522 C CA . GLY A 1 73 ? 20.563 38.117 10.472 1.00 15.61 73 GLY A CA 1
ATOM 523 C C . GLY A 1 73 ? 22.043 38.379 10.289 1.00 16.16 73 GLY A C 1
ATOM 524 O O . GLY A 1 73 ? 22.418 39.371 9.668 1.00 16.32 73 GLY A O 1
ATOM 525 N N . ILE A 1 74 ? 22.888 37.501 10.828 1.00 14.30 74 ILE A N 1
ATOM 526 C CA . ILE A 1 74 ? 24.331 37.665 10.714 1.00 15.60 74 ILE A CA 1
ATOM 527 C C . ILE A 1 74 ? 24.931 36.694 9.695 1.00 14.99 74 ILE A C 1
ATOM 528 O O . ILE A 1 74 ? 25.815 37.048 8.921 1.00 13.26 74 ILE A O 1
ATOM 533 N N . LEU A 1 75 ? 24.430 35.469 9.687 1.00 15.10 75 LEU A N 1
ATOM 534 C CA . LEU A 1 75 ? 24.937 34.453 8.776 1.00 15.66 75 LEU A CA 1
ATOM 535 C C . LEU A 1 75 ? 24.231 34.529 7.427 1.00 15.11 75 LEU A C 1
ATOM 536 O O . LEU A 1 75 ? 24.746 34.052 6.413 1.00 13.06 75 LEU A O 1
ATOM 541 N N . GLY A 1 76 ? 23.042 35.119 7.421 1.00 13.16 76 GLY A N 1
ATOM 542 C CA . GLY A 1 76 ? 22.298 35.214 6.182 1.00 13.65 76 GLY A CA 1
ATOM 543 C C . GLY A 1 76 ? 21.193 34.185 6.127 1.00 14.12 76 GLY A C 1
ATOM 544 O O . GLY A 1 76 ? 21.216 33.196 6.864 1.00 13.41 76 GLY A O 1
ATOM 545 N N . SER A 1 77 ? 20.234 34.426 5.239 1.00 14.42 77 SER A N 1
ATOM 546 C CA . SER A 1 77 ? 19.070 33.571 5.042 1.00 16.82 77 SER A CA 1
ATOM 547 C C . SER A 1 77 ? 18.501 33.991 3.679 1.00 15.93 77 SER A C 1
ATOM 548 O O . SER A 1 77 ? 19.111 34.789 2.979 1.00 14.97 77 SER A O 1
ATOM 551 N N . ASP A 1 78 ? 17.347 33.455 3.294 1.00 17.63 78 ASP A N 1
ATOM 552 C CA . ASP A 1 78 ? 16.745 33.859 2.029 1.00 17.24 78 ASP A CA 1
ATOM 553 C C . ASP A 1 78 ? 16.486 35.363 2.083 1.00 16.87 78 ASP A C 1
ATOM 554 O O . ASP A 1 78 ? 15.828 35.854 3.001 1.00 14.06 78 ASP A O 1
ATOM 559 N N . GLY A 1 79 ? 17.007 36.097 1.105 1.00 16.36 79 GLY A N 1
ATOM 560 C CA . GLY A 1 79 ? 16.801 37.530 1.092 1.00 15.48 79 GLY A CA 1
ATOM 561 C C . GLY A 1 79 ? 17.720 38.279 2.046 1.00 16.25 79 GLY A C 1
ATOM 562 O O . GLY A 1 79 ? 17.638 39.498 2.161 1.00 16.25 79 GLY A O 1
ATOM 563 N N . ILE A 1 80 ? 18.593 37.560 2.741 1.00 15.58 80 ILE A N 1
ATOM 564 C CA . ILE A 1 80 ? 19.517 38.210 3.661 1.00 16.47 80 ILE A CA 1
ATOM 565 C C . ILE A 1 80 ? 20.957 37.759 3.459 1.00 16.28 80 ILE A C 1
ATOM 566 O O . ILE A 1 80 ? 21.309 36.622 3.769 1.00 15.28 80 ILE A O 1
ATOM 571 N N . PRO A 1 81 ? 21.808 38.645 2.919 1.00 15.91 81 PRO A N 1
ATOM 572 C CA . PRO A 1 81 ? 23.205 38.268 2.713 1.00 13.69 81 PRO A CA 1
ATOM 573 C C . PRO A 1 81 ? 23.913 38.295 4.058 1.00 13.71 81 PRO A C 1
ATOM 574 O O . PRO A 1 81 ? 23.484 38.982 4.980 1.00 11.21 81 PRO A O 1
ATOM 578 N N . PRO A 1 82 ? 25.027 37.574 4.175 1.00 14.41 82 PRO A N 1
ATOM 579 C CA . PRO A 1 82 ? 25.800 37.514 5.417 1.00 13.54 82 PRO A CA 1
ATOM 580 C C . PRO A 1 82 ? 26.490 38.821 5.735 1.00 13.35 82 PRO A C 1
ATOM 581 O O . PRO A 1 82 ? 26.787 39.615 4.838 1.00 13.81 82 PRO A O 1
ATOM 585 N N . MET A 1 83 ? 26.751 39.043 7.017 1.00 12.70 83 MET A N 1
ATOM 586 C CA . MET A 1 83 ? 27.502 40.219 7.408 1.00 12.73 83 MET A CA 1
ATOM 587 C C . MET A 1 83 ? 28.944 39.853 7.089 1.00 12.98 83 MET A C 1
ATOM 588 O O . MET A 1 83 ? 29.282 38.668 6.999 1.00 13.96 83 MET A O 1
ATOM 593 N N . LEU A 1 84 ? 29.787 40.864 6.898 1.00 12.28 84 LEU A N 1
ATOM 594 C CA . LEU A 1 84 ? 31.192 40.643 6.615 1.00 11.28 84 LEU A CA 1
ATOM 595 C C . LEU A 1 84 ? 31.957 41.184 7.804 1.00 12.40 84 LEU A C 1
ATOM 596 O O . LEU A 1 84 ? 31.493 42.113 8.471 1.00 13.68 84 LEU A O 1
ATOM 601 N N . THR A 1 85 ? 33.118 40.599 8.065 1.00 12.90 85 THR A N 1
ATOM 602 C CA . THR A 1 85 ? 33.966 41.016 9.172 1.00 13.17 85 THR A CA 1
ATOM 603 C C . THR A 1 85 ? 34.182 42.525 9.143 1.00 13.05 85 THR A C 1
ATOM 604 O O . THR A 1 85 ? 34.559 43.087 8.112 1.00 11.27 85 THR A O 1
ATOM 608 N N . GLY A 1 86 ? 33.944 43.169 10.284 1.00 13.20 86 GLY A N 1
ATOM 609 C CA . GLY A 1 86 ? 34.110 44.609 10.403 1.00 12.43 86 GLY A CA 1
ATOM 610 C C . GLY A 1 86 ? 32.886 45.401 9.982 1.00 13.23 86 GLY A C 1
ATOM 611 O O . GLY A 1 86 ? 32.915 46.632 9.909 1.00 13.31 86 GLY A O 1
ATOM 612 N N . GLY A 1 87 ? 31.796 44.702 9.698 1.00 12.38 87 GLY A N 1
ATOM 613 C CA . GLY A 1 87 ? 30.593 45.388 9.272 1.00 9.27 87 GLY A CA 1
ATOM 614 C C . GLY A 1 87 ? 29.699 45.867 10.402 1.00 10.51 87 GLY A C 1
ATOM 615 O O . GLY A 1 87 ? 29.822 45.418 11.548 1.00 10.41 87 GLY A O 1
ATOM 616 N N . LYS A 1 88 ? 28.816 46.807 10.085 1.00 10.57 88 LYS A N 1
ATOM 617 C CA . LYS A 1 88 ? 27.852 47.307 11.068 1.00 12.49 88 LYS A CA 1
ATOM 618 C C . LYS A 1 88 ? 26.503 47.186 10.400 1.00 13.69 88 LYS A C 1
ATOM 619 O O . LYS A 1 88 ? 26.264 47.778 9.344 1.00 13.31 88 LYS A O 1
ATOM 625 N N . ARG A 1 89 ? 25.623 46.416 11.021 1.00 13.90 89 ARG A N 1
ATOM 626 C CA . ARG A 1 89 ? 24.310 46.172 10.464 1.00 14.82 89 ARG A CA 1
ATOM 627 C C . ARG A 1 89 ? 23.193 46.425 11.459 1.00 14.33 89 ARG A C 1
ATOM 628 O O . ARG A 1 89 ? 23.330 46.155 12.652 1.00 13.60 89 ARG A O 1
ATOM 636 N N . THR A 1 90 ? 22.088 46.959 10.963 1.00 14.52 90 THR A N 1
ATOM 637 C CA . THR A 1 90 ? 20.943 47.178 11.822 1.00 14.77 90 THR A CA 1
ATOM 638 C C . THR A 1 90 ? 19.980 46.067 11.451 1.00 14.60 90 THR A C 1
ATOM 639 O O . THR A 1 90 ? 19.807 45.759 10.268 1.00 11.30 90 THR A O 1
ATOM 643 N N . LEU A 1 91 ? 19.379 45.442 12.456 1.00 13.55 91 LEU A N 1
ATOM 644 C CA . LEU A 1 91 ? 18.434 44.365 12.214 1.00 14.56 91 LEU A CA 1
ATOM 645 C C . LEU A 1 91 ? 17.092 44.654 12.862 1.00 13.70 91 LEU A C 1
ATOM 646 O O . LEU A 1 91 ? 17.037 45.132 14.001 1.00 15.26 91 LEU A O 1
ATOM 651 N N . ARG A 1 92 ? 16.020 44.362 12.129 1.00 13.31 92 ARG A N 1
ATOM 652 C CA . ARG A 1 92 ? 14.657 44.512 12.632 1.00 13.56 92 ARG A CA 1
ATOM 653 C C . ARG A 1 92 ? 14.157 43.079 12.682 1.00 11.91 92 ARG A C 1
ATOM 654 O O . ARG A 1 92 ? 14.015 42.424 11.641 1.00 11.88 92 ARG A O 1
ATOM 662 N N . ILE A 1 93 ? 13.876 42.603 13.894 1.00 10.31 93 ILE A N 1
ATOM 663 C CA . ILE A 1 93 ? 13.483 41.213 14.092 1.00 10.17 93 ILE A CA 1
ATOM 664 C C . ILE A 1 93 ? 12.061 41.013 14.582 1.00 11.41 93 ILE A C 1
ATOM 665 O O . ILE A 1 93 ? 11.716 41.439 15.676 1.00 12.99 93 ILE A O 1
ATOM 670 N N . PRO A 1 94 ? 11.217 40.347 13.778 1.00 14.46 94 PRO A N 1
ATOM 671 C CA . PRO A 1 94 ? 9.833 40.118 14.202 1.00 14.54 94 PRO A CA 1
ATOM 672 C C . PRO A 1 94 ? 9.900 39.189 15.413 1.00 15.35 94 PRO A C 1
ATOM 673 O O . PRO A 1 94 ? 10.843 38.418 15.540 1.00 14.39 94 PRO A O 1
ATOM 677 N N . PRO A 1 95 ? 8.897 39.245 16.307 1.00 15.46 95 PRO A N 1
ATOM 678 C CA . PRO A 1 95 ? 8.856 38.407 17.512 1.00 15.23 95 PRO A CA 1
ATOM 679 C C . PRO A 1 95 ? 9.066 36.919 17.247 1.00 14.07 95 PRO A C 1
ATOM 680 O O . PRO A 1 95 ? 9.678 36.228 18.053 1.00 13.23 95 PRO A O 1
ATOM 684 N N . GLU A 1 96 ? 8.537 36.434 16.127 1.00 15.69 96 GLU A N 1
ATOM 685 C CA . GLU A 1 96 ? 8.658 35.024 15.746 1.00 18.64 96 GLU A CA 1
ATOM 686 C C . GLU A 1 96 ? 10.118 34.555 15.719 1.00 17.91 96 GLU A C 1
ATOM 687 O O . GLU A 1 96 ? 10.406 33.392 16.001 1.00 18.35 96 GLU A O 1
ATOM 693 N N . LEU A 1 97 ? 11.032 35.463 15.383 1.00 16.37 97 LEU A N 1
ATOM 694 C CA . LEU A 1 97 ? 12.458 35.150 15.318 1.00 16.29 97 LEU A CA 1
ATOM 695 C C . LEU A 1 97 ? 13.230 35.706 16.517 1.00 15.91 97 LEU A C 1
ATOM 696 O O . LEU A 1 97 ? 14.462 35.789 16.497 1.00 16.35 97 LEU A O 1
ATOM 701 N N . ALA A 1 98 ? 12.507 36.103 17.560 1.00 13.87 98 ALA A N 1
ATOM 702 C CA . ALA A 1 98 ? 13.160 36.629 18.751 1.00 14.10 98 ALA A CA 1
ATOM 703 C C . ALA A 1 98 ? 12.622 35.891 19.977 1.00 14.87 98 ALA A C 1
ATOM 704 O O . ALA A 1 98 ? 12.889 34.707 20.135 1.00 15.13 98 ALA A O 1
ATOM 706 N N . TYR A 1 99 ? 11.855 36.567 20.826 1.00 13.31 99 TYR A N 1
ATOM 707 C CA . TYR A 1 99 ? 11.325 35.928 22.026 1.00 16.08 99 TYR A CA 1
ATOM 708 C C . TYR A 1 99 ? 9.823 35.616 21.997 1.00 18.22 99 TYR A C 1
ATOM 709 O O . TYR A 1 99 ? 9.235 35.240 23.016 1.00 17.98 99 TYR A O 1
ATOM 718 N N . GLY A 1 100 ? 9.202 35.772 20.834 1.00 18.45 100 GLY A N 1
ATOM 719 C CA . GLY A 1 100 ? 7.788 35.466 20.707 1.00 21.84 100 GLY A CA 1
ATOM 720 C C . GLY A 1 100 ? 6.855 36.154 21.692 1.00 25.68 100 GLY A C 1
ATOM 721 O O . GLY A 1 100 ? 7.181 37.206 22.241 1.00 26.20 100 GLY A O 1
ATOM 722 N N . ASP A 1 101 ? 5.687 35.559 21.923 1.00 28.15 101 ASP A N 1
ATOM 723 C CA . ASP A 1 101 ? 4.709 36.142 22.844 1.00 33.30 101 ASP A CA 1
ATOM 724 C C . ASP A 1 101 ? 5.066 35.890 24.295 1.00 33.84 101 ASP A C 1
ATOM 725 O O . ASP A 1 101 ? 4.335 36.264 25.206 1.00 35.70 101 ASP A O 1
ATOM 730 N N . ARG A 1 102 ? 6.206 35.254 24.497 1.00 34.68 102 ARG A N 1
ATOM 731 C CA . ARG A 1 102 ? 6.684 34.926 25.822 1.00 35.55 102 ARG A CA 1
ATOM 732 C C . ARG A 1 102 ? 7.397 36.137 26.421 1.00 33.34 102 ARG A C 1
ATOM 733 O O . ARG A 1 102 ? 7.228 36.451 27.599 1.00 33.04 102 ARG A O 1
ATOM 741 N N . GLY A 1 103 ? 8.178 36.826 25.594 1.00 30.11 103 GLY A N 1
ATOM 742 C CA . GLY A 1 103 ? 8.925 37.973 26.073 1.00 27.82 103 GLY A CA 1
ATOM 743 C C . GLY A 1 103 ? 10.197 37.479 26.737 1.00 26.91 103 GLY A C 1
ATOM 744 O O . GLY A 1 103 ? 10.477 36.281 26.718 1.00 27.18 103 GLY A O 1
ATOM 745 N N . ALA A 1 104 ? 10.973 38.387 27.320 1.00 25.34 104 ALA A N 1
ATOM 746 C CA . ALA A 1 104 ? 12.212 38.009 27.984 1.00 24.81 104 ALA A CA 1
ATOM 747 C C . ALA A 1 104 ? 12.500 38.959 29.140 1.00 23.74 104 ALA A C 1
ATOM 748 O O . ALA A 1 104 ? 11.977 40.071 29.179 1.00 22.25 104 ALA A O 1
ATOM 750 N N . GLY A 1 105 ? 13.346 38.524 30.068 1.00 25.29 105 GLY A N 1
ATOM 751 C CA . GLY A 1 105 ? 13.663 39.354 31.218 1.00 24.03 105 GLY A CA 1
ATOM 752 C C . GLY A 1 105 ? 12.371 39.609 31.961 1.00 24.81 105 GLY A C 1
ATOM 753 O O . GLY A 1 105 ? 12.018 40.757 32.258 1.00 25.00 105 GLY A O 1
ATOM 754 N N . CYS A 1 106 ? 11.662 38.523 32.255 1.00 23.39 106 CYS A N 1
ATOM 755 C CA . CYS A 1 106 ? 10.384 38.601 32.929 1.00 24.10 106 CYS A CA 1
ATOM 756 C C . CYS A 1 106 ? 10.386 38.386 34.440 1.00 24.86 106 CYS A C 1
ATOM 757 O O . CYS A 1 106 ? 11.173 37.617 34.996 1.00 23.47 106 CYS A O 1
ATOM 760 N N . LYS A 1 107 ? 9.471 39.097 35.080 1.00 24.71 107 LYS A N 1
ATOM 761 C CA . LYS A 1 107 ? 9.220 39.015 36.503 1.00 24.68 107 LYS A CA 1
ATOM 762 C C . LYS A 1 107 ? 7.712 38.860 36.434 1.00 24.82 107 LYS A C 1
ATOM 763 O O . LYS A 1 107 ? 6.980 39.831 36.250 1.00 23.28 107 LYS A O 1
ATOM 769 N N . GLY A 1 108 ? 7.249 37.620 36.533 1.00 25.99 108 GLY A N 1
ATOM 770 C CA . GLY A 1 108 ? 5.826 37.387 36.418 1.00 25.95 108 GLY A CA 1
ATOM 771 C C . GLY A 1 108 ? 5.458 37.741 34.988 1.00 25.63 108 GLY A C 1
ATOM 772 O O . GLY A 1 108 ? 6.168 37.368 34.049 1.00 25.85 108 GLY A O 1
ATOM 773 N N . GLY A 1 109 ? 4.373 38.484 34.812 1.00 24.72 109 GLY A N 1
ATOM 774 C CA . GLY A 1 109 ? 3.962 38.858 33.473 1.00 23.42 109 GLY A CA 1
ATOM 775 C C . GLY A 1 109 ? 4.569 40.155 32.963 1.00 23.12 109 GLY A C 1
ATOM 776 O O . GLY A 1 109 ? 4.250 40.590 31.856 1.00 23.04 109 GLY A O 1
ATOM 777 N N . SER A 1 110 ? 5.427 40.788 33.761 1.00 21.66 110 SER A N 1
ATOM 778 C CA . SER A 1 110 ? 6.064 42.041 33.344 1.00 21.34 110 SER A CA 1
ATOM 779 C C . SER A 1 110 ? 7.470 41.715 32.861 1.00 22.71 110 SER A C 1
ATOM 780 O O . SER A 1 110 ? 8.310 41.256 33.639 1.00 23.70 110 SER A O 1
ATOM 783 N N . CYS A 1 111 ? 7.722 41.954 31.578 1.00 21.20 111 CYS A N 1
ATOM 784 C CA . CYS A 1 111 ? 9.018 41.635 30.984 1.00 22.70 111 CYS A CA 1
ATOM 785 C C . CYS A 1 111 ? 9.790 42.820 30.391 1.00 21.44 111 CYS A C 1
ATOM 786 O O . CYS A 1 111 ? 9.199 43.723 29.798 1.00 21.53 111 CYS A O 1
ATOM 789 N N . LEU A 1 112 ? 11.112 42.795 30.549 1.00 22.03 112 LEU A N 1
ATOM 790 C CA . LEU A 1 112 ? 11.992 43.828 30.000 1.00 22.09 112 LEU A CA 1
ATOM 791 C C . LEU A 1 112 ? 11.701 43.905 28.501 1.00 19.99 112 LEU A C 1
ATOM 792 O O . LEU A 1 112 ? 11.664 44.981 27.910 1.00 19.05 112 LEU A O 1
ATOM 797 N N . ILE A 1 113 ? 11.526 42.737 27.896 1.00 18.58 113 ILE A N 1
ATOM 798 C CA . ILE A 1 113 ? 11.179 42.628 26.483 1.00 17.35 113 ILE A CA 1
ATOM 799 C C . ILE A 1 113 ? 9.748 42.107 26.483 1.00 16.90 113 ILE A C 1
ATOM 800 O O . ILE A 1 113 ? 9.503 40.927 26.726 1.00 15.75 113 ILE A O 1
ATOM 805 N N . PRO A 1 114 ? 8.778 42.997 26.248 1.00 16.91 114 PRO A N 1
ATOM 806 C CA . PRO A 1 114 ? 7.364 42.638 26.220 1.00 15.66 114 PRO A CA 1
ATOM 807 C C . PRO A 1 114 ? 7.039 41.541 25.221 1.00 15.50 114 PRO A C 1
ATOM 808 O O . PRO A 1 114 ? 7.763 41.332 24.231 1.00 14.30 114 PRO A O 1
ATOM 812 N N . PRO A 1 115 ? 5.945 40.811 25.473 1.00 13.36 115 PRO A N 1
ATOM 813 C CA . PRO A 1 115 ? 5.537 39.743 24.565 1.00 14.08 115 PRO A CA 1
ATOM 814 C C . PRO A 1 115 ? 5.309 40.344 23.171 1.00 13.64 115 PRO A C 1
ATOM 815 O O . PRO A 1 115 ? 4.877 41.496 23.053 1.00 13.66 115 PRO A O 1
ATOM 819 N N . ALA A 1 116 ? 5.625 39.570 22.132 1.00 13.04 116 ALA A N 1
ATOM 820 C CA . ALA A 1 116 ? 5.413 39.978 20.743 1.00 13.87 116 ALA A CA 1
ATOM 821 C C . ALA A 1 116 ? 6.178 41.225 20.338 1.00 13.77 116 ALA A C 1
ATOM 822 O O . ALA A 1 116 ? 5.708 42.013 19.512 1.00 14.45 116 ALA A O 1
ATOM 824 N N . SER A 1 117 ? 7.371 41.385 20.898 1.00 11.91 117 SER A N 1
ATOM 825 C CA . SER A 1 117 ? 8.200 42.535 20.594 1.00 13.91 117 SER A CA 1
ATOM 826 C C . SER A 1 117 ? 9.062 42.403 19.344 1.00 12.41 117 SER A C 1
ATOM 827 O O . SER A 1 117 ? 9.768 41.417 19.160 1.00 13.62 117 SER A O 1
ATOM 830 N N . VAL A 1 118 ? 8.996 43.411 18.485 1.00 12.36 118 VAL A N 1
ATOM 831 C CA . VAL A 1 118 ? 9.865 43.464 17.318 1.00 11.67 118 VAL A CA 1
ATOM 832 C C . VAL A 1 118 ? 11.129 44.045 17.949 1.00 12.84 118 VAL A C 1
ATOM 833 O O . VAL A 1 118 ? 11.052 44.996 18.731 1.00 11.82 118 VAL A O 1
ATOM 837 N N . LEU A 1 119 ? 12.286 43.475 17.646 1.00 11.82 119 LEU A N 1
ATOM 838 C CA . LEU A 1 119 ? 13.515 43.980 18.238 1.00 12.01 119 LEU A CA 1
ATOM 839 C C . LEU A 1 119 ? 14.414 44.663 17.221 1.00 13.08 119 LEU A C 1
ATOM 840 O O . LEU A 1 119 ? 14.508 44.242 16.072 1.00 13.72 119 LEU A O 1
ATOM 845 N N . LEU A 1 120 ? 15.078 45.725 17.639 1.00 13.02 120 LEU A N 1
ATOM 846 C CA . LEU A 1 120 ? 16.000 46.407 16.748 1.00 11.70 120 LEU A CA 1
ATOM 847 C C . LEU A 1 120 ? 17.388 46.246 17.336 1.00 13.63 120 LEU A C 1
ATOM 848 O O . LEU A 1 120 ? 17.586 46.485 18.529 1.00 13.96 120 LEU A O 1
ATOM 853 N N . PHE A 1 121 ? 18.340 45.802 16.525 1.00 12.73 121 PHE A N 1
ATOM 854 C CA . PHE A 1 121 ? 19.712 45.684 17.000 1.00 13.12 121 PHE A CA 1
ATOM 855 C C . PHE A 1 121 ? 20.651 46.397 16.049 1.00 15.80 121 PHE A C 1
ATOM 856 O O . PHE A 1 121 ? 20.428 46.418 14.832 1.00 15.85 121 PHE A O 1
ATOM 864 N N . ASP A 1 122 ? 21.681 47.006 16.619 1.00 16.27 122 ASP A N 1
ATOM 865 C CA . ASP A 1 122 ? 22.732 47.626 15.834 1.00 18.38 122 ASP A CA 1
ATOM 866 C C . ASP A 1 122 ? 23.827 46.619 16.138 1.00 17.04 122 ASP A C 1
ATOM 867 O O . ASP A 1 122 ? 24.225 46.458 17.293 1.00 17.62 122 ASP A O 1
ATOM 872 N N . ILE A 1 123 ? 24.268 45.893 15.118 1.00 14.48 123 ILE A N 1
ATOM 873 C CA . ILE A 1 123 ? 25.290 44.882 15.324 1.00 13.57 123 ILE A CA 1
ATOM 874 C C . ILE A 1 123 ? 26.623 45.240 14.686 1.00 15.04 123 ILE A C 1
ATOM 875 O O . ILE A 1 123 ? 26.688 45.638 13.518 1.00 12.18 123 ILE A O 1
ATOM 880 N N . GLU A 1 124 ? 27.681 45.100 15.475 1.00 15.37 124 GLU A N 1
ATOM 881 C CA . GLU A 1 124 ? 29.027 45.351 15.007 1.00 15.32 124 GLU A CA 1
ATOM 882 C C . GLU A 1 124 ? 29.754 44.016 15.046 1.00 14.44 124 GLU A C 1
ATOM 883 O O . GLU A 1 124 ? 30.165 43.543 16.108 1.00 11.72 124 GLU A O 1
ATOM 889 N N . TYR A 1 125 ? 29.872 43.401 13.871 1.00 13.77 125 TYR A N 1
ATOM 890 C CA . TYR A 1 125 ? 30.546 42.113 13.723 1.00 14.43 125 TYR A CA 1
ATOM 891 C C . TYR A 1 125 ? 32.042 42.388 13.661 1.00 15.43 125 TYR A C 1
ATOM 892 O O . TYR A 1 125 ? 32.574 42.785 12.620 1.00 14.99 125 TYR A O 1
ATOM 901 N N . ILE A 1 126 ? 32.715 42.198 14.789 1.00 15.18 126 ILE A N 1
ATOM 902 C CA . ILE A 1 126 ? 34.153 42.433 14.887 1.00 17.36 126 ILE A CA 1
ATOM 903 C C . ILE A 1 126 ? 34.945 41.393 14.106 1.00 19.01 126 ILE A C 1
ATOM 904 O O . ILE A 1 126 ? 35.969 41.706 13.496 1.00 21.02 126 ILE A O 1
ATOM 909 N N . GLY A 1 127 ? 34.461 40.158 14.125 1.00 18.01 127 GLY A N 1
ATOM 910 C CA . GLY A 1 127 ? 35.134 39.081 13.419 1.00 20.41 127 GLY A CA 1
ATOM 911 C C . GLY A 1 127 ? 35.207 37.842 14.291 1.00 22.21 127 GLY A C 1
ATOM 912 O O . GLY A 1 127 ? 34.498 37.745 15.294 1.00 22.23 127 GLY A O 1
ATOM 913 N N . LYS A 1 128 ? 36.061 36.891 13.924 1.00 22.95 128 LYS A N 1
ATOM 914 C CA . LYS A 1 128 ? 36.183 35.667 14.710 1.00 24.46 128 LYS A CA 1
ATOM 915 C C . LYS A 1 128 ? 36.855 35.942 16.041 1.00 24.56 128 LYS A C 1
ATOM 916 O O . LYS A 1 128 ? 37.625 36.890 16.171 1.00 22.32 128 LYS A O 1
ATOM 922 N N . ALA A 1 129 ? 36.553 35.102 17.026 1.00 24.83 129 ALA A N 1
ATOM 923 C CA . ALA A 1 129 ? 37.104 35.235 18.372 1.00 27.48 129 ALA A CA 1
ATOM 924 C C . ALA A 1 129 ? 38.509 34.658 18.473 1.00 27.88 129 ALA A C 1
ATOM 925 O O . ALA A 1 129 ? 39.311 35.181 19.271 1.00 31.25 129 ALA A O 1
ATOM 927 N N . CYS B 1 5 ? 16.927 13.177 51.037 1.00 52.84 5 CYS B N 1
ATOM 928 C CA . CYS B 1 5 ? 17.082 11.929 50.259 1.00 54.02 5 CYS B CA 1
ATOM 929 C C . CYS B 1 5 ? 15.938 10.965 50.529 1.00 53.64 5 CYS B C 1
ATOM 930 O O . CYS B 1 5 ? 15.685 10.032 49.766 1.00 51.89 5 CYS B O 1
ATOM 933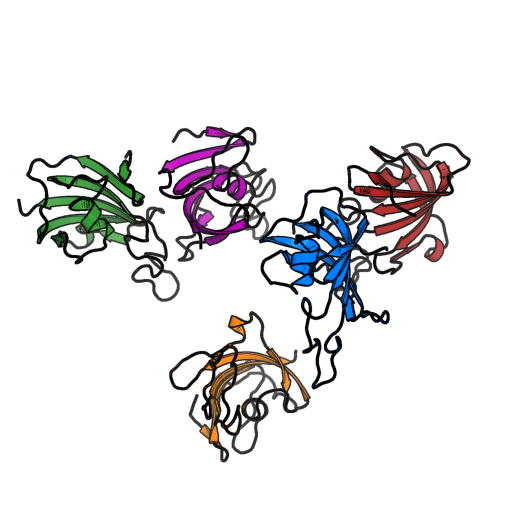 N N . GLU B 1 6 ? 15.205 11.281 51.589 1.00 52.20 6 GLU B N 1
ATOM 934 C CA . GLU B 1 6 ? 14.073 10.516 52.108 1.00 50.90 6 GLU B CA 1
ATOM 935 C C . GLU B 1 6 ? 14.611 10.022 53.421 1.00 47.92 6 GLU B C 1
ATOM 936 O O . GLU B 1 6 ? 15.050 8.877 53.543 1.00 49.14 6 GLU B O 1
ATOM 942 N N . PHE B 1 7 ? 14.580 10.908 54.408 1.00 44.08 7 PHE B N 1
ATOM 943 C CA . PHE B 1 7 ? 15.137 10.600 55.710 1.00 40.67 7 PHE B CA 1
ATOM 944 C C . PHE B 1 7 ? 14.305 11.221 56.836 1.00 34.14 7 PHE B C 1
ATOM 945 O O . PHE B 1 7 ? 13.345 10.613 57.296 1.00 34.44 7 PHE B O 1
ATOM 953 N N . SER B 1 8 ? 14.671 12.414 57.296 1.00 26.76 8 SER B N 1
ATOM 954 C CA . SER B 1 8 ? 13.878 13.063 58.342 1.00 22.16 8 SER B CA 1
ATOM 955 C C . SER B 1 8 ? 12.646 13.663 57.678 1.00 19.31 8 SER B C 1
ATOM 956 O O . SER B 1 8 ? 12.754 14.567 56.856 1.00 17.20 8 SER B O 1
ATOM 959 N N . VAL B 1 9 ? 11.477 13.162 58.046 1.00 16.80 9 VAL B N 1
ATOM 960 C CA . VAL B 1 9 ? 10.225 13.605 57.440 1.00 15.38 9 VAL B CA 1
ATOM 961 C C . VAL B 1 9 ? 9.459 14.598 58.295 1.00 16.40 9 VAL B C 1
ATOM 962 O O . VAL B 1 9 ? 9.084 14.287 59.431 1.00 15.99 9 VAL B O 1
ATOM 966 N N . SER B 1 10 ? 9.206 15.781 57.740 1.00 14.67 10 SER B N 1
ATOM 967 C CA . SER B 1 10 ? 8.469 16.808 58.462 1.00 16.75 10 SER B CA 1
ATOM 968 C C . SER B 1 10 ? 6.965 16.553 58.442 1.00 16.45 10 SER B C 1
ATOM 969 O O . SER B 1 10 ? 6.477 15.666 57.742 1.00 17.83 10 SER B O 1
ATOM 972 N N . PRO B 1 11 ? 6.210 17.311 59.250 1.00 18.35 11 PRO B N 1
ATOM 973 C CA . PRO B 1 11 ? 4.752 17.183 59.326 1.00 17.78 11 PRO B CA 1
ATOM 974 C C . PRO B 1 11 ? 4.048 17.289 57.969 1.00 20.06 11 PRO B C 1
ATOM 975 O O . PRO B 1 11 ? 2.976 16.720 57.770 1.00 20.92 11 PRO B O 1
ATOM 979 N N . SER B 1 12 ? 4.660 18.014 57.041 1.00 19.48 12 SER B N 1
ATOM 980 C CA . SER B 1 12 ? 4.089 18.222 55.711 1.00 19.09 12 SER B CA 1
ATOM 981 C C . SER B 1 12 ? 4.506 17.162 54.690 1.00 17.67 12 SER B C 1
ATOM 982 O O . SER B 1 12 ? 4.019 17.153 53.547 1.00 17.09 12 SER B O 1
ATOM 985 N N . GLY B 1 13 ? 5.416 16.276 55.082 1.00 16.36 13 GLY B N 1
ATOM 986 C CA . GLY B 1 13 ? 5.868 15.253 54.156 1.00 15.65 13 GLY B CA 1
ATOM 987 C C . GLY B 1 13 ? 7.185 15.635 53.507 1.00 15.49 13 GLY B C 1
ATOM 988 O O . GLY B 1 13 ? 7.885 14.789 52.939 1.00 14.12 13 GLY B O 1
ATOM 989 N N . LEU B 1 14 ? 7.523 16.920 53.568 1.00 13.24 14 LEU B N 1
ATOM 990 C CA . LEU B 1 14 ? 8.789 17.372 53.005 1.00 12.87 14 LEU B CA 1
ATOM 991 C C . LEU B 1 14 ? 9.834 16.690 53.882 1.00 13.86 14 LEU B C 1
ATOM 992 O O . LEU B 1 14 ? 9.748 16.740 55.113 1.00 12.59 14 LEU B O 1
ATOM 997 N N . ALA B 1 15 ? 10.793 16.026 53.254 1.00 11.32 15 ALA B N 1
ATOM 998 C CA . ALA B 1 15 ? 11.828 15.316 53.991 1.00 12.22 15 ALA B CA 1
ATOM 999 C C . ALA B 1 15 ? 13.202 15.738 53.532 1.00 13.67 15 ALA B C 1
ATOM 1000 O O . ALA B 1 15 ? 13.387 16.190 52.387 1.00 14.23 15 ALA B O 1
ATOM 1002 N N . PHE B 1 16 ? 14.179 15.564 54.416 1.00 13.72 16 PHE B N 1
ATOM 1003 C CA . PHE B 1 16 ? 15.533 15.967 54.107 1.00 13.75 16 PHE B CA 1
ATOM 1004 C C . PHE B 1 16 ? 16.573 15.142 54.836 1.00 15.81 16 PHE B C 1
ATOM 1005 O O . PHE B 1 16 ? 16.288 14.420 55.799 1.00 13.38 16 PHE B O 1
ATOM 1013 N N . CYS B 1 17 ? 17.803 15.321 54.388 1.00 18.25 17 CYS B N 1
ATOM 1014 C CA . CYS B 1 17 ? 18.923 14.641 54.967 1.00 20.26 17 CYS B CA 1
ATOM 1015 C C . CYS B 1 17 ? 20.160 15.503 54.638 1.00 19.61 17 CYS B C 1
ATOM 1016 O O . CYS B 1 17 ? 20.484 15.729 53.467 1.00 18.55 17 CYS B O 1
ATOM 1019 N N . ASP B 1 18 ? 20.811 16.046 55.669 1.00 16.09 18 ASP B N 1
ATOM 1020 C CA . ASP B 1 18 ? 21.998 16.870 55.433 1.00 16.78 18 ASP B CA 1
ATOM 1021 C C . ASP B 1 18 ? 23.210 15.978 55.186 1.00 17.21 18 ASP B C 1
ATOM 1022 O O . ASP B 1 18 ? 23.784 15.411 56.120 1.00 17.77 18 ASP B O 1
ATOM 1027 N N . LYS B 1 19 ? 23.589 15.844 53.921 1.00 14.56 19 LYS B N 1
ATOM 1028 C CA . LYS B 1 19 ? 24.736 15.027 53.569 1.00 15.72 19 LYS B CA 1
ATOM 1029 C C . LYS B 1 19 ? 25.979 15.699 54.130 1.00 14.02 19 LYS B C 1
ATOM 1030 O O . LYS B 1 19 ? 26.866 15.037 54.656 1.00 16.07 19 LYS B O 1
ATOM 1036 N N . VAL B 1 20 ? 26.033 17.021 54.001 1.00 13.18 20 VAL B N 1
ATOM 1037 C CA . VAL B 1 20 ? 27.142 17.809 54.523 1.00 12.78 20 VAL B CA 1
ATOM 1038 C C . VAL B 1 20 ? 26.569 19.100 55.082 1.00 14.12 20 VAL B C 1
ATOM 1039 O O . VAL B 1 20 ? 25.960 19.881 54.352 1.00 12.78 20 VAL B O 1
ATOM 1043 N N . VAL B 1 21 ? 26.743 19.310 56.386 1.00 14.46 21 VAL B N 1
ATOM 1044 C CA . VAL B 1 21 ? 26.240 20.517 57.041 1.00 14.02 21 VAL B CA 1
ATOM 1045 C C . VAL B 1 21 ? 27.164 21.665 56.675 1.00 12.41 21 VAL B C 1
ATOM 1046 O O . VAL B 1 21 ? 28.386 21.512 56.675 1.00 12.69 21 VAL B O 1
ATOM 1050 N N . GLY B 1 22 ? 26.564 22.806 56.348 1.00 12.13 22 GLY B N 1
ATOM 1051 C CA . GLY B 1 22 ? 27.321 23.977 55.963 1.00 13.50 22 GLY B CA 1
ATOM 1052 C C . GLY B 1 22 ? 28.225 24.522 57.047 1.00 12.46 22 GLY B C 1
ATOM 1053 O O . GLY B 1 22 ? 28.129 24.133 58.211 1.00 14.51 22 GLY B O 1
ATOM 1054 N N . TYR B 1 23 ? 29.097 25.444 56.653 1.00 14.15 23 TYR B N 1
ATOM 1055 C CA . TYR B 1 23 ? 30.054 26.061 57.563 1.00 14.96 23 TYR B CA 1
ATOM 1056 C C . TYR B 1 23 ? 29.739 27.538 57.768 1.00 14.55 23 TYR B C 1
ATOM 1057 O O . TYR B 1 23 ? 30.365 28.203 58.595 1.00 16.92 23 TYR B O 1
ATOM 1066 N N . GLY B 1 24 ? 28.779 28.054 57.010 1.00 15.47 24 GLY B N 1
ATOM 1067 C CA . GLY B 1 24 ? 28.428 29.456 57.129 1.00 16.75 24 GLY B CA 1
ATOM 1068 C C . GLY B 1 24 ? 27.082 29.699 57.789 1.00 17.48 24 GLY B C 1
ATOM 1069 O O . GLY B 1 24 ? 26.558 28.830 58.478 1.00 19.27 24 GLY B O 1
ATOM 1070 N N . PRO B 1 25 ? 26.490 30.884 57.583 1.00 17.63 25 PRO B N 1
ATOM 1071 C CA . PRO B 1 25 ? 25.197 31.235 58.168 1.00 18.03 25 PRO B CA 1
ATOM 1072 C C . PRO B 1 25 ? 23.987 30.716 57.396 1.00 17.86 25 PRO B C 1
ATOM 1073 O O . PRO B 1 25 ? 24.107 30.217 56.277 1.00 16.23 25 PRO B O 1
ATOM 1077 N N . GLU B 1 26 ? 22.822 30.843 58.017 1.00 20.71 26 GLU B N 1
ATOM 1078 C CA . GLU B 1 26 ? 21.563 30.448 57.406 1.00 21.33 26 GLU B CA 1
ATOM 1079 C C . GLU B 1 26 ? 21.240 31.428 56.293 1.00 22.90 26 GLU B C 1
ATOM 1080 O O . GLU B 1 26 ? 21.709 32.569 56.303 1.00 19.92 26 GLU B O 1
ATOM 1086 N N . ALA B 1 27 ? 20.428 30.987 55.337 1.00 23.11 27 ALA B N 1
ATOM 1087 C CA . ALA B 1 27 ? 20.010 31.864 54.262 1.00 24.81 27 ALA B CA 1
ATOM 1088 C C . ALA B 1 27 ? 18.947 32.777 54.876 1.00 23.82 27 ALA B C 1
ATOM 1089 O O . ALA B 1 27 ? 18.281 32.392 55.836 1.00 24.34 27 ALA B O 1
ATOM 1091 N N . VAL B 1 28 ? 18.786 33.975 54.329 1.00 25.47 28 VAL B N 1
ATOM 1092 C CA . VAL B 1 28 ? 17.775 34.902 54.828 1.00 26.41 28 VAL B CA 1
ATOM 1093 C C . VAL B 1 28 ? 16.720 35.164 53.755 1.00 25.91 28 VAL B C 1
ATOM 1094 O O . VAL B 1 28 ? 17.044 35.437 52.604 1.00 26.66 28 VAL B O 1
ATOM 1098 N N . LYS B 1 29 ? 15.457 35.068 54.148 1.00 25.55 29 LYS B N 1
ATOM 1099 C CA . LYS B 1 29 ? 14.341 35.282 53.235 1.00 25.60 29 LYS B CA 1
ATOM 1100 C C . LYS B 1 29 ? 14.484 36.565 52.416 1.00 23.23 29 LYS B C 1
ATOM 1101 O O . LYS B 1 29 ? 14.783 37.633 52.957 1.00 21.86 29 LYS B O 1
ATOM 1107 N N . GLY B 1 30 ? 14.278 36.448 51.109 1.00 22.25 30 GLY B N 1
ATOM 1108 C CA . GLY B 1 30 ? 14.367 37.603 50.231 1.00 20.92 30 GLY B CA 1
ATOM 1109 C C . GLY B 1 30 ? 15.745 37.815 49.640 1.00 21.76 30 GLY B C 1
ATOM 1110 O O . GLY B 1 30 ? 15.905 38.479 48.614 1.00 20.09 30 GLY B O 1
ATOM 1111 N N . GLN B 1 31 ? 16.746 37.227 50.283 1.00 21.17 31 GLN B N 1
ATOM 1112 C CA . GLN B 1 31 ? 18.119 37.359 49.834 1.00 22.58 31 GLN B CA 1
ATOM 1113 C C . GLN B 1 31 ? 18.354 36.603 48.532 1.00 21.69 31 GLN B C 1
ATOM 1114 O O . GLN B 1 31 ? 17.714 35.587 48.266 1.00 19.30 31 GLN B O 1
ATOM 1120 N N . LEU B 1 32 ? 19.270 37.120 47.722 1.00 19.51 32 LEU B N 1
ATOM 1121 C CA . LEU B 1 32 ? 19.625 36.494 46.454 1.00 19.56 32 LEU B CA 1
ATOM 1122 C C . LEU B 1 32 ? 20.713 35.465 46.746 1.00 17.44 32 LEU B C 1
ATOM 1123 O O . LEU B 1 32 ? 21.814 35.827 47.155 1.00 16.78 32 LEU B O 1
ATOM 1128 N N . ILE B 1 33 ? 20.404 34.186 46.555 1.00 16.35 33 ILE B N 1
ATOM 1129 C CA . ILE B 1 33 ? 21.388 33.142 46.806 1.00 13.39 33 ILE B CA 1
ATOM 1130 C C . ILE B 1 33 ? 21.780 32.374 45.540 1.00 13.95 33 ILE B C 1
ATOM 1131 O O . ILE B 1 33 ? 21.177 32.541 44.479 1.00 10.64 33 ILE B O 1
ATOM 1136 N N . LYS B 1 34 ? 22.788 31.517 45.673 1.00 11.51 34 LYS B N 1
ATOM 1137 C CA . LYS B 1 34 ? 23.298 30.733 44.553 1.00 15.73 34 LYS B CA 1
ATOM 1138 C C . LYS B 1 34 ? 23.342 29.263 44.956 1.00 15.00 34 LYS B C 1
ATOM 1139 O O . LYS B 1 34 ? 23.820 28.935 46.045 1.00 13.22 34 LYS B O 1
ATOM 1145 N N . ALA B 1 35 ? 22.852 28.383 44.084 1.00 13.35 35 ALA B N 1
ATOM 1146 C CA . ALA B 1 35 ? 22.831 26.950 44.376 1.00 14.58 35 ALA B CA 1
ATOM 1147 C C . ALA B 1 35 ? 23.024 26.053 43.162 1.00 15.28 35 ALA B C 1
ATOM 1148 O O . ALA B 1 35 ? 22.554 26.357 42.068 1.00 15.68 35 ALA B O 1
ATOM 1150 N N . HIS B 1 36 ? 23.729 24.949 43.366 1.00 13.64 36 HIS B N 1
ATOM 1151 C CA . HIS B 1 36 ? 23.905 23.966 42.308 1.00 15.54 36 HIS B CA 1
ATOM 1152 C C . HIS B 1 36 ? 22.932 22.866 42.731 1.00 14.89 36 HIS B C 1
ATOM 1153 O O . HIS B 1 36 ? 22.577 22.775 43.909 1.00 16.31 36 HIS B O 1
ATOM 1160 N N . TYR B 1 37 ? 22.485 22.043 41.793 1.00 12.98 37 TYR B N 1
ATOM 1161 C CA . TYR B 1 37 ? 21.515 21.023 42.134 1.00 12.45 37 TYR B CA 1
ATOM 1162 C C . TYR B 1 37 ? 21.319 20.006 41.035 1.00 13.55 37 TYR B C 1
ATOM 1163 O O . TYR B 1 37 ? 21.688 20.224 39.874 1.00 12.05 37 TYR B O 1
ATOM 1172 N N . VAL B 1 38 ? 20.719 18.891 41.420 1.00 13.43 38 VAL B N 1
ATOM 1173 C CA . VAL B 1 38 ? 20.386 17.834 40.483 1.00 12.45 38 VAL B CA 1
ATOM 1174 C C . VAL B 1 38 ? 19.034 17.360 40.964 1.00 12.92 38 VAL B C 1
ATOM 1175 O O . VAL B 1 38 ? 18.869 17.042 42.141 1.00 12.02 38 VAL B O 1
ATOM 1179 N N . GLY B 1 39 ? 18.054 17.353 40.072 1.00 12.61 39 GLY B N 1
ATOM 1180 C CA . GLY B 1 39 ? 16.725 16.909 40.454 1.00 12.39 39 GLY B CA 1
ATOM 1181 C C . GLY B 1 39 ? 16.428 15.618 39.731 1.00 12.36 39 GLY B C 1
ATOM 1182 O O . GLY B 1 39 ? 16.732 15.495 38.538 1.00 12.70 39 GLY B O 1
ATOM 1183 N N . LYS B 1 40 ? 15.858 14.649 40.434 1.00 11.70 40 LYS B N 1
ATOM 1184 C CA . LYS B 1 40 ? 15.540 13.392 39.789 1.00 13.74 40 LYS B CA 1
ATOM 1185 C C . LYS B 1 40 ? 14.246 12.776 40.310 1.00 13.33 40 LYS B C 1
ATOM 1186 O O . LYS B 1 40 ? 13.742 13.144 41.373 1.00 12.02 40 LYS B O 1
ATOM 1192 N N . LEU B 1 41 ? 13.684 11.866 39.524 1.00 14.27 41 LEU B N 1
ATOM 1193 C CA . LEU B 1 41 ? 12.451 11.187 39.905 1.00 14.99 41 LEU B CA 1
ATOM 1194 C C . LEU B 1 41 ? 12.811 9.982 40.769 1.00 15.56 41 LEU B C 1
ATOM 1195 O O . LEU B 1 41 ? 13.993 9.663 40.932 1.00 17.74 41 LEU B O 1
ATOM 1200 N N . GLU B 1 42 ? 11.800 9.320 41.324 1.00 15.73 42 GLU B N 1
ATOM 1201 C CA . GLU B 1 42 ? 12.026 8.143 42.161 1.00 18.61 42 GLU B CA 1
ATOM 1202 C C . GLU B 1 42 ? 12.519 6.917 41.390 1.00 19.02 42 GLU B C 1
ATOM 1203 O O . GLU B 1 42 ? 12.909 5.921 41.999 1.00 18.50 42 GLU B O 1
ATOM 1209 N N . ASN B 1 43 ? 12.498 6.975 40.060 1.00 18.40 43 ASN B N 1
ATOM 1210 C CA . ASN B 1 43 ? 12.989 5.856 39.263 1.00 19.28 43 ASN B CA 1
ATOM 1211 C C . ASN B 1 43 ? 14.450 6.120 38.903 1.00 18.97 43 ASN B C 1
ATOM 1212 O O . ASN B 1 43 ? 15.074 5.331 38.199 1.00 21.33 43 ASN B O 1
ATOM 1217 N N . GLY B 1 44 ? 14.981 7.240 39.390 1.00 18.83 44 GLY B N 1
ATOM 1218 C CA . GLY B 1 44 ? 16.370 7.592 39.143 1.00 20.59 44 GLY B CA 1
ATOM 1219 C C . GLY B 1 44 ? 16.604 8.515 37.960 1.00 20.30 44 GLY B C 1
ATOM 1220 O O . GLY B 1 44 ? 17.738 8.925 37.693 1.00 22.32 44 GLY B O 1
ATOM 1221 N N . LYS B 1 45 ? 15.538 8.852 37.246 1.00 19.71 45 LYS B N 1
ATOM 1222 C CA . LYS B 1 45 ? 15.661 9.727 36.084 1.00 20.17 45 LYS B CA 1
ATOM 1223 C C . LYS B 1 45 ? 15.955 11.186 36.435 1.00 18.22 45 LYS B C 1
ATOM 1224 O O . LYS B 1 45 ? 15.173 11.827 37.136 1.00 19.28 45 LYS B O 1
ATOM 1230 N N . VAL B 1 46 ? 17.068 11.713 35.934 1.00 17.93 46 VAL B N 1
ATOM 1231 C CA . VAL B 1 46 ? 17.420 13.109 36.189 1.00 18.21 46 VAL B CA 1
ATOM 1232 C C . VAL B 1 46 ? 16.629 13.998 35.227 1.00 17.85 46 VAL B C 1
ATOM 1233 O O . VAL B 1 46 ? 16.740 13.857 34.007 1.00 16.39 46 VAL B O 1
ATOM 1237 N N . PHE B 1 47 ? 15.815 14.904 35.766 1.00 17.75 47 PHE B N 1
ATOM 1238 C CA . PHE B 1 47 ? 15.017 15.785 34.910 1.00 16.87 47 PHE B CA 1
ATOM 1239 C C . PHE B 1 47 ? 15.587 17.189 34.762 1.00 18.38 47 PHE B C 1
ATOM 1240 O O . PHE B 1 47 ? 15.153 17.960 33.900 1.00 18.09 47 PHE B O 1
ATOM 1248 N N . ASP B 1 48 ? 16.567 17.524 35.591 1.00 17.91 48 ASP B N 1
ATOM 1249 C CA . ASP B 1 48 ? 17.165 18.853 35.534 1.00 18.68 48 ASP B CA 1
ATOM 1250 C C . ASP B 1 48 ? 18.346 18.952 36.486 1.00 18.22 48 ASP B C 1
ATOM 1251 O O . ASP B 1 48 ? 18.412 18.242 37.494 1.00 17.16 48 ASP B O 1
ATOM 1256 N N . SER B 1 49 ? 19.275 19.841 36.164 1.00 17.88 49 SER B N 1
ATOM 1257 C CA . SER B 1 49 ? 20.444 20.046 37.002 1.00 17.95 49 SER B CA 1
ATOM 1258 C C . SER B 1 49 ? 21.127 21.331 36.570 1.00 19.13 49 SER B C 1
ATOM 1259 O O . SER B 1 49 ? 20.993 21.759 35.420 1.00 19.88 49 SER B O 1
ATOM 1262 N N . SER B 1 50 ? 21.850 21.946 37.495 1.00 17.77 50 SER B N 1
ATOM 1263 C CA . SER B 1 50 ? 22.578 23.168 37.202 1.00 17.88 50 SER B CA 1
ATOM 1264 C C . SER B 1 50 ? 23.744 22.821 36.276 1.00 19.04 50 SER B C 1
ATOM 1265 O O . SER B 1 50 ? 24.101 23.593 35.383 1.00 18.91 50 SER B O 1
ATOM 1268 N N . TYR B 1 51 ? 24.334 21.648 36.483 1.00 19.68 51 TYR B N 1
ATOM 1269 C CA . TYR B 1 51 ? 25.451 21.225 35.654 1.00 21.68 51 TYR B CA 1
ATOM 1270 C C . TYR B 1 51 ? 25.016 21.118 34.194 1.00 22.63 51 TYR B C 1
ATOM 1271 O O . TYR B 1 51 ? 25.740 21.546 33.299 1.00 22.85 51 TYR B O 1
ATOM 1280 N N . ASN B 1 52 ? 23.830 20.566 33.959 1.00 23.02 52 ASN B N 1
ATOM 1281 C CA . ASN B 1 52 ? 23.312 20.432 32.595 1.00 24.36 52 ASN B CA 1
ATOM 1282 C C . ASN B 1 52 ? 23.138 21.810 31.956 1.00 24.51 52 ASN B C 1
ATOM 1283 O O . ASN B 1 52 ? 23.242 21.962 30.740 1.00 25.16 52 ASN B O 1
ATOM 1288 N N . ARG B 1 53 ? 22.874 22.815 32.784 1.00 24.27 53 ARG B N 1
ATOM 1289 C CA . ARG B 1 53 ? 22.688 24.171 32.291 1.00 25.00 53 ARG B CA 1
ATOM 1290 C C . ARG B 1 53 ? 23.993 24.956 32.272 1.00 25.70 53 ARG B C 1
ATOM 1291 O O . ARG B 1 53 ? 24.045 26.066 31.746 1.00 26.78 53 ARG B O 1
ATOM 1299 N N . GLY B 1 54 ? 25.040 24.384 32.858 1.00 23.31 54 GLY B N 1
ATOM 1300 C CA . GLY B 1 54 ? 26.329 25.052 32.878 1.00 23.53 54 GLY B CA 1
ATOM 1301 C C . GLY B 1 54 ? 26.465 26.210 33.847 1.00 23.09 54 GLY B C 1
ATOM 1302 O O . GLY B 1 54 ? 27.413 26.988 33.754 1.00 21.95 54 GLY B O 1
ATOM 1303 N N . LYS B 1 55 ? 25.528 26.338 34.780 1.00 21.15 55 LYS B N 1
ATOM 1304 C CA . LYS B 1 55 ? 25.589 27.419 35.756 1.00 21.73 55 LYS B CA 1
ATOM 1305 C C . LYS B 1 55 ? 24.702 27.134 36.953 1.00 18.68 55 LYS B C 1
ATOM 1306 O O . LYS B 1 55 ? 23.698 26.429 36.843 1.00 16.52 55 LYS B O 1
ATOM 1312 N N . PRO B 1 56 ? 25.076 27.666 38.122 1.00 17.30 56 PRO B N 1
ATOM 1313 C CA . PRO B 1 56 ? 24.266 27.448 39.320 1.00 17.57 56 PRO B CA 1
ATOM 1314 C C . PRO B 1 56 ? 23.047 28.335 39.180 1.00 18.36 56 PRO B C 1
ATOM 1315 O O . PRO B 1 56 ? 23.030 29.250 38.346 1.00 18.49 56 PRO B O 1
ATOM 1319 N N . LEU B 1 57 ? 22.023 28.062 39.971 1.00 15.69 57 LEU B N 1
ATOM 1320 C CA . LEU B 1 57 ? 20.826 28.879 39.927 1.00 16.68 57 LEU B CA 1
ATOM 1321 C C . LEU B 1 57 ? 21.003 30.024 40.904 1.00 18.02 57 LEU B C 1
ATOM 1322 O O . LEU B 1 57 ? 21.312 29.812 42.080 1.00 15.83 57 LEU B O 1
ATOM 1327 N N . THR B 1 58 ? 20.838 31.244 40.413 1.00 17.84 58 THR B N 1
ATOM 1328 C CA . THR B 1 58 ? 20.934 32.413 41.269 1.00 18.89 58 THR B CA 1
ATOM 1329 C C . THR B 1 58 ? 19.482 32.855 41.371 1.00 19.19 58 THR B C 1
ATOM 1330 O O . THR B 1 58 ? 18.850 33.166 40.362 1.00 20.72 58 THR B O 1
ATOM 1334 N N . PHE B 1 59 ? 18.941 32.847 42.583 1.00 17.41 59 PHE B N 1
ATOM 1335 C CA . PHE B 1 59 ? 17.537 33.188 42.778 1.00 16.99 59 PHE B CA 1
ATOM 1336 C C . PHE B 1 59 ? 17.257 33.748 44.157 1.00 17.44 59 PHE B C 1
ATOM 1337 O O . PHE B 1 59 ? 18.086 33.643 45.058 1.00 15.30 59 PHE B O 1
ATOM 1345 N N . ARG B 1 60 ? 16.065 34.322 44.306 1.00 16.38 60 ARG B N 1
ATOM 1346 C CA . ARG B 1 60 ? 15.608 34.895 45.564 1.00 15.83 60 ARG B CA 1
ATOM 1347 C C . ARG B 1 60 ? 14.990 33.758 46.372 1.00 14.54 60 ARG B C 1
ATOM 1348 O O . ARG B 1 60 ? 14.114 33.048 45.887 1.00 15.12 60 ARG B O 1
ATOM 1356 N N . ILE B 1 61 ? 15.449 33.590 47.604 1.00 14.53 61 ILE B N 1
ATOM 1357 C CA . ILE B 1 61 ? 14.970 32.508 48.466 1.00 13.37 61 ILE B CA 1
ATOM 1358 C C . ILE B 1 61 ? 13.833 32.913 49.400 1.00 13.87 61 ILE B C 1
ATOM 1359 O O . ILE B 1 61 ? 13.809 34.025 49.912 1.00 14.36 61 ILE B O 1
ATOM 1364 N N . GLY B 1 62 ? 12.894 31.991 49.606 1.00 13.52 62 GLY B N 1
ATOM 1365 C CA . GLY B 1 62 ? 11.781 32.226 50.511 1.00 12.43 62 GLY B CA 1
ATOM 1366 C C . GLY B 1 62 ? 10.661 33.142 50.055 1.00 14.40 62 GLY B C 1
ATOM 1367 O O . GLY B 1 62 ? 9.798 33.505 50.857 1.00 15.38 62 GLY B O 1
ATOM 1368 N N . VAL B 1 63 ? 10.644 33.514 48.781 1.00 15.05 63 VAL B N 1
ATOM 1369 C CA . VAL B 1 63 ? 9.601 34.410 48.302 1.00 16.29 63 VAL B CA 1
ATOM 1370 C C . VAL B 1 63 ? 8.754 33.868 47.168 1.00 16.10 63 VAL B C 1
ATOM 1371 O O . VAL B 1 63 ? 8.161 34.630 46.398 1.00 18.81 63 VAL B O 1
ATOM 1375 N N . GLY B 1 64 ? 8.699 32.548 47.066 1.00 16.30 64 GLY B N 1
ATOM 1376 C CA . GLY B 1 64 ? 7.888 31.914 46.047 1.00 17.73 64 GLY B CA 1
ATOM 1377 C C . GLY B 1 64 ? 8.388 31.915 44.619 1.00 17.31 64 GLY B C 1
ATOM 1378 O O . GLY B 1 64 ? 7.582 31.827 43.699 1.00 17.97 64 GLY B O 1
ATOM 1379 N N . GLU B 1 65 ? 9.697 31.991 44.416 1.00 17.22 65 GLU B N 1
ATOM 1380 C CA . GLU B 1 65 ? 10.224 31.994 43.063 1.00 17.12 65 GLU B CA 1
ATOM 1381 C C . GLU B 1 65 ? 10.770 30.640 42.617 1.00 16.92 65 GLU B C 1
ATOM 1382 O O . GLU B 1 65 ? 11.265 30.493 41.505 1.00 15.62 65 GLU B O 1
ATOM 1388 N N . VAL B 1 66 ? 10.659 29.652 43.504 1.00 15.53 66 VAL B N 1
ATOM 1389 C CA . VAL B 1 66 ? 11.047 28.276 43.221 1.00 14.70 66 VAL B CA 1
ATOM 1390 C C . VAL B 1 66 ? 9.916 27.468 43.849 1.00 16.30 66 VAL B C 1
ATOM 1391 O O . VAL B 1 66 ? 9.098 28.035 44.578 1.00 15.51 66 VAL B O 1
ATOM 1395 N N . ILE B 1 67 ? 9.841 26.168 43.576 1.00 15.18 67 ILE B N 1
ATOM 1396 C CA . ILE B 1 67 ? 8.758 25.381 44.147 1.00 13.85 67 ILE B CA 1
ATOM 1397 C C . ILE B 1 67 ? 8.777 25.447 45.668 1.00 14.01 67 ILE B C 1
ATOM 1398 O O . ILE B 1 67 ? 9.839 25.573 46.277 1.00 12.79 67 ILE B O 1
ATOM 1403 N N . LYS B 1 68 ? 7.591 25.355 46.266 1.00 13.07 68 LYS B N 1
ATOM 1404 C CA . LYS B 1 68 ? 7.424 25.438 47.707 1.00 15.21 68 LYS B CA 1
ATOM 1405 C C . LYS B 1 68 ? 8.414 24.563 48.472 1.00 13.49 68 LYS B C 1
ATOM 1406 O O . LYS B 1 68 ? 8.979 24.997 49.464 1.00 12.55 68 LYS B O 1
ATOM 1412 N N . GLY B 1 69 ? 8.634 23.341 48.001 1.00 14.68 69 GLY B N 1
ATOM 1413 C CA . GLY B 1 69 ? 9.572 22.452 48.662 1.00 14.29 69 GLY B CA 1
ATOM 1414 C C . GLY B 1 69 ? 10.997 22.985 48.733 1.00 14.70 69 GLY B C 1
ATOM 1415 O O . GLY B 1 69 ? 11.748 22.607 49.628 1.00 13.60 69 GLY B O 1
ATOM 1416 N N . TRP B 1 70 ? 11.387 23.842 47.786 1.00 14.82 70 TRP B N 1
ATOM 1417 C CA . TRP B 1 70 ? 12.733 24.409 47.805 1.00 14.34 70 TRP B CA 1
ATOM 1418 C C . TRP B 1 70 ? 12.815 25.534 48.841 1.00 14.53 70 TRP B C 1
ATOM 1419 O O . TRP B 1 70 ? 13.769 25.609 49.605 1.00 13.08 70 TRP B O 1
ATOM 1430 N N . ASP B 1 71 ? 11.817 26.417 48.853 1.00 14.31 71 ASP B N 1
ATOM 1431 C CA . ASP B 1 71 ? 11.813 27.517 49.809 1.00 17.09 71 ASP B CA 1
ATOM 1432 C C . ASP B 1 71 ? 11.850 26.958 51.225 1.00 16.48 71 ASP B C 1
ATOM 1433 O O . ASP B 1 71 ? 12.661 27.382 52.045 1.00 18.56 71 ASP B O 1
ATOM 1438 N N . GLN B 1 72 ? 10.979 25.996 51.501 1.00 17.44 72 GLN B N 1
ATOM 1439 C CA . GLN B 1 72 ? 10.917 25.388 52.829 1.00 17.54 72 GLN B CA 1
ATOM 1440 C C . GLN B 1 72 ? 12.107 24.473 53.106 1.00 18.16 72 GLN B C 1
ATOM 1441 O O . GLN B 1 72 ? 12.605 24.425 54.222 1.00 19.43 72 GLN B O 1
ATOM 1447 N N . GLY B 1 73 ? 12.571 23.761 52.082 1.00 17.11 73 GLY B N 1
ATOM 1448 C CA . GLY B 1 73 ? 13.695 22.855 52.261 1.00 16.23 73 GLY B CA 1
ATOM 1449 C C . GLY B 1 73 ? 15.044 23.526 52.442 1.00 17.21 73 GLY B C 1
ATOM 1450 O O . GLY B 1 73 ? 16.005 22.899 52.900 1.00 16.37 73 GLY B O 1
ATOM 1451 N N . ILE B 1 74 ? 15.127 24.801 52.079 1.00 15.97 74 ILE B N 1
ATOM 1452 C CA . ILE B 1 74 ? 16.380 25.545 52.205 1.00 15.74 74 ILE B CA 1
ATOM 1453 C C . ILE B 1 74 ? 16.306 26.550 53.346 1.00 16.00 74 ILE B C 1
ATOM 1454 O O . ILE B 1 74 ? 17.223 26.652 54.160 1.00 16.02 74 ILE B O 1
ATOM 1459 N N . LEU B 1 75 ? 15.212 27.297 53.405 1.00 15.32 75 LEU B N 1
ATOM 1460 C CA . LEU B 1 75 ? 15.049 28.296 54.450 1.00 16.28 75 LEU B CA 1
ATOM 1461 C C . LEU B 1 75 ? 14.567 27.629 55.727 1.00 16.58 75 LEU B C 1
ATOM 1462 O O . LEU B 1 75 ? 14.777 28.144 56.822 1.00 15.75 75 LEU B O 1
ATOM 1467 N N . GLY B 1 76 ? 13.932 26.470 55.577 1.00 17.80 76 GLY B N 1
ATOM 1468 C CA . GLY B 1 76 ? 13.427 25.736 56.721 1.00 18.53 76 GLY B CA 1
ATOM 1469 C C . GLY B 1 76 ? 11.963 26.024 57.002 1.00 18.78 76 GLY B C 1
ATOM 1470 O O . GLY B 1 76 ? 11.399 26.981 56.480 1.00 19.30 76 GLY B O 1
ATOM 1471 N N . SER B 1 77 ? 11.344 25.178 57.816 1.00 18.91 77 SER B N 1
ATOM 1472 C CA . SER B 1 77 ? 9.939 25.334 58.192 1.00 20.37 77 SER B CA 1
ATOM 1473 C C . SER B 1 77 ? 9.703 24.394 59.366 1.00 18.52 77 SER B C 1
ATOM 1474 O O . SER B 1 77 ? 10.662 23.934 59.981 1.00 18.19 77 SER B O 1
ATOM 1477 N N . ASP B 1 78 ? 8.447 24.107 59.687 1.00 19.47 78 ASP B N 1
ATOM 1478 C CA . ASP B 1 78 ? 8.152 23.191 60.791 1.00 19.72 78 ASP B CA 1
ATOM 1479 C C . ASP B 1 78 ? 8.790 21.835 60.510 1.00 16.34 78 ASP B C 1
ATOM 1480 O O . ASP B 1 78 ? 8.558 21.239 59.463 1.00 15.87 78 ASP B O 1
ATOM 1485 N N . GLY B 1 79 ? 9.608 21.353 61.437 1.00 15.41 79 GLY B N 1
ATOM 1486 C CA . GLY B 1 79 ? 10.233 20.059 61.235 1.00 16.05 79 GLY B CA 1
ATOM 1487 C C . GLY B 1 79 ? 11.406 20.073 60.279 1.00 16.67 79 GLY B C 1
ATOM 1488 O O . GLY B 1 79 ? 12.013 19.034 60.035 1.00 19.40 79 GLY B O 1
ATOM 1489 N N . ILE B 1 80 ? 11.737 21.235 59.728 1.00 15.20 80 ILE B N 1
ATOM 1490 C CA . ILE B 1 80 ? 12.877 21.309 58.826 1.00 15.00 80 ILE B CA 1
ATOM 1491 C C . ILE B 1 80 ? 13.817 22.428 59.204 1.00 13.68 80 ILE B C 1
ATOM 1492 O O . ILE B 1 80 ? 13.455 23.603 59.134 1.00 12.21 80 ILE B O 1
ATOM 1497 N N . PRO B 1 81 ? 15.033 22.079 59.648 1.00 13.51 81 PRO B N 1
ATOM 1498 C CA . PRO B 1 81 ? 15.965 23.146 60.003 1.00 14.76 81 PRO B CA 1
ATOM 1499 C C . PRO B 1 81 ? 16.509 23.736 58.704 1.00 16.08 81 PRO B C 1
ATOM 1500 O O . PRO B 1 81 ? 16.566 23.057 57.679 1.00 14.54 81 PRO B O 1
ATOM 1504 N N . PRO B 1 82 ? 16.892 25.015 58.723 1.00 15.73 82 PRO B N 1
ATOM 1505 C CA . PRO B 1 82 ? 17.417 25.633 57.504 1.00 16.05 82 PRO B CA 1
ATOM 1506 C C . PRO B 1 82 ? 18.775 25.085 57.091 1.00 15.84 82 PRO B C 1
ATOM 1507 O O . PRO B 1 82 ? 19.492 24.487 57.892 1.00 14.15 82 PRO B O 1
ATOM 1511 N N . MET B 1 83 ? 19.111 25.265 55.820 1.00 15.76 83 MET B N 1
ATOM 1512 C CA . MET B 1 83 ? 20.412 24.856 55.334 1.00 15.69 83 MET B CA 1
ATOM 1513 C C . MET B 1 83 ? 21.358 25.986 55.716 1.00 16.03 83 MET B C 1
ATOM 1514 O O . MET B 1 83 ? 20.931 27.116 55.940 1.00 16.10 83 MET B O 1
ATOM 1519 N N . LEU B 1 84 ? 22.645 25.680 55.779 1.00 14.67 84 LEU B N 1
ATOM 1520 C CA . LEU B 1 84 ? 23.630 26.698 56.084 1.00 14.12 84 LEU B CA 1
ATOM 1521 C C . LEU B 1 84 ? 24.526 26.827 54.857 1.00 14.05 84 LEU B C 1
ATOM 1522 O O . LEU B 1 84 ? 24.687 25.871 54.093 1.00 12.11 84 LEU B O 1
ATOM 1527 N N . THR B 1 85 ? 25.093 28.015 54.663 1.00 14.68 85 THR B N 1
ATOM 1528 C CA . THR B 1 85 ? 25.986 28.276 53.547 1.00 14.18 85 THR B CA 1
ATOM 1529 C C . THR B 1 85 ? 27.033 27.168 53.423 1.00 15.06 85 THR B C 1
ATOM 1530 O O . THR B 1 85 ? 27.696 26.814 54.400 1.00 12.94 85 THR B O 1
ATO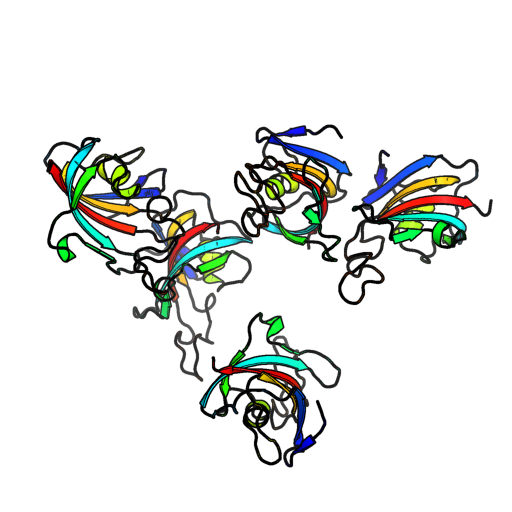M 1534 N N . GLY B 1 86 ? 27.174 26.618 52.222 1.00 11.59 86 GLY B N 1
ATOM 1535 C CA . GLY B 1 86 ? 28.160 25.573 52.015 1.00 14.40 86 GLY B CA 1
ATOM 1536 C C . GLY B 1 86 ? 27.671 24.166 52.279 1.00 12.79 86 GLY B C 1
ATOM 1537 O O . GLY B 1 86 ? 28.430 23.207 52.155 1.00 14.66 86 GLY B O 1
ATOM 1538 N N . GLY B 1 87 ? 26.403 24.025 52.638 1.00 13.89 87 GLY B N 1
ATOM 1539 C CA . GLY B 1 87 ? 25.886 22.700 52.906 1.00 12.81 87 GLY B CA 1
ATOM 1540 C C . GLY B 1 87 ? 25.407 21.961 51.672 1.00 13.77 87 GLY B C 1
ATOM 1541 O O . GLY B 1 87 ? 25.214 22.551 50.600 1.00 11.49 87 GLY B O 1
ATOM 1542 N N . LYS B 1 88 ? 25.255 20.650 51.821 1.00 12.39 88 LYS B N 1
ATOM 1543 C CA . LYS B 1 88 ? 24.742 19.804 50.755 1.00 11.84 88 LYS B CA 1
ATOM 1544 C C . LYS B 1 88 ? 23.596 19.040 51.403 1.00 13.49 88 LYS B C 1
ATOM 1545 O O . LYS B 1 88 ? 23.768 18.367 52.433 1.00 10.14 88 LYS B O 1
ATOM 1551 N N . ARG B 1 89 ? 22.417 19.160 50.809 1.00 12.24 89 ARG B N 1
ATOM 1552 C CA . ARG B 1 89 ? 21.246 18.508 51.360 1.00 12.57 89 ARG B CA 1
ATOM 1553 C C . ARG B 1 89 ? 20.413 17.811 50.306 1.00 13.10 89 ARG B C 1
ATOM 1554 O O . ARG B 1 89 ? 20.309 18.285 49.177 1.00 13.59 89 ARG B O 1
ATOM 1562 N N . THR B 1 90 ? 19.831 16.674 50.670 1.00 13.17 90 THR B N 1
ATOM 1563 C CA . THR B 1 90 ? 18.953 15.978 49.743 1.00 13.36 90 THR B CA 1
ATOM 1564 C C . THR B 1 90 ? 17.547 16.232 50.247 1.00 13.63 90 THR B C 1
ATOM 1565 O O . THR B 1 90 ? 17.275 16.129 51.445 1.00 13.93 90 THR B O 1
ATOM 1569 N N . LEU B 1 91 ? 16.650 16.579 49.339 1.00 13.36 91 LEU B N 1
ATOM 1570 C CA . LEU B 1 91 ? 15.277 16.842 49.719 1.00 12.01 91 LEU B CA 1
ATOM 1571 C C . LEU B 1 91 ? 14.401 15.841 48.994 1.00 14.10 91 LEU B C 1
ATOM 1572 O O . LEU B 1 91 ? 14.702 15.464 47.851 1.00 12.49 91 LEU B O 1
ATOM 1577 N N . ARG B 1 92 ? 13.344 15.391 49.669 1.00 14.29 92 ARG B N 1
ATOM 1578 C CA . ARG B 1 92 ? 12.368 14.495 49.063 1.00 15.63 92 ARG B CA 1
ATOM 1579 C C . ARG B 1 92 ? 11.123 15.349 49.135 1.00 13.91 92 ARG B C 1
ATOM 1580 O O . ARG B 1 92 ? 10.611 15.627 50.230 1.00 11.39 92 ARG B O 1
ATOM 1588 N N . ILE B 1 93 ? 10.633 15.769 47.972 1.00 12.49 93 ILE B N 1
ATOM 1589 C CA . ILE B 1 93 ? 9.489 16.657 47.935 1.00 11.63 93 ILE B CA 1
ATOM 1590 C C . ILE B 1 93 ? 8.179 16.065 47.428 1.00 12.42 93 ILE B C 1
ATOM 1591 O O . ILE B 1 93 ? 8.075 15.665 46.272 1.00 13.78 93 ILE B O 1
ATOM 1596 N N . PRO B 1 94 ? 7.159 16.003 48.295 1.00 13.17 94 PRO B N 1
ATOM 1597 C CA . PRO B 1 94 ? 5.881 15.453 47.836 1.00 12.40 94 PRO B CA 1
ATOM 1598 C C . PRO B 1 94 ? 5.326 16.380 46.742 1.00 14.53 94 PRO B C 1
ATOM 1599 O O . PRO B 1 94 ? 5.617 17.587 46.716 1.00 11.31 94 PRO B O 1
ATOM 1603 N N . PRO B 1 95 ? 4.521 15.832 45.821 1.00 15.40 95 PRO B N 1
ATOM 1604 C CA . PRO B 1 95 ? 3.976 16.666 44.748 1.00 14.65 95 PRO B CA 1
ATOM 1605 C C . PRO B 1 95 ? 3.269 17.965 45.158 1.00 16.56 95 PRO B C 1
ATOM 1606 O O . PRO B 1 95 ? 3.368 18.960 44.435 1.00 13.57 95 PRO B O 1
ATOM 1610 N N . GLU B 1 96 ? 2.587 17.975 46.309 1.00 18.31 96 GLU B N 1
ATOM 1611 C CA . GLU B 1 96 ? 1.881 19.181 46.759 1.00 22.65 96 GLU B CA 1
ATOM 1612 C C . GLU B 1 96 ? 2.827 20.354 46.955 1.00 22.33 96 GLU B C 1
ATOM 1613 O O . GLU B 1 96 ? 2.390 21.505 46.958 1.00 21.33 96 GLU B O 1
ATOM 1619 N N . LEU B 1 97 ? 4.108 20.057 47.160 1.00 18.86 97 LEU B N 1
ATOM 1620 C CA . LEU B 1 97 ? 5.116 21.084 47.390 1.00 17.95 97 LEU B CA 1
ATOM 1621 C C . LEU B 1 97 ? 6.060 21.220 46.198 1.00 17.68 97 LEU B C 1
ATOM 1622 O O . LEU B 1 97 ? 7.137 21.812 46.297 1.00 14.48 97 LEU B O 1
ATOM 1627 N N . ALA B 1 98 ? 5.640 20.655 45.074 1.00 17.10 98 ALA B N 1
ATOM 1628 C CA . ALA B 1 98 ? 6.403 20.703 43.841 1.00 16.90 98 ALA B CA 1
ATOM 1629 C C . ALA B 1 98 ? 5.452 21.159 42.728 1.00 18.32 98 ALA B C 1
ATOM 1630 O O . ALA B 1 98 ? 5.007 22.304 42.737 1.00 19.46 98 ALA B O 1
ATOM 1632 N N . TYR B 1 99 ? 5.117 20.267 41.797 1.00 16.96 99 TYR B N 1
ATOM 1633 C CA . TYR B 1 99 ? 4.220 20.622 40.693 1.00 19.43 99 TYR B CA 1
ATOM 1634 C C . TYR B 1 99 ? 2.795 20.091 40.795 1.00 21.35 99 TYR B C 1
ATOM 1635 O O . TYR B 1 99 ? 1.999 20.257 39.873 1.00 20.33 99 TYR B O 1
ATOM 1644 N N . GLY B 1 100 ? 2.469 19.455 41.912 1.00 22.01 100 GLY B N 1
ATOM 1645 C CA . GLY B 1 100 ? 1.117 18.952 42.098 1.00 21.91 100 GLY B CA 1
ATOM 1646 C C . GLY B 1 100 ? 0.675 17.827 41.177 1.00 24.01 100 GLY B C 1
ATOM 1647 O O . GLY B 1 100 ? 1.488 17.042 40.697 1.00 21.40 100 GLY B O 1
ATOM 1648 N N . ASP B 1 101 ? -0.630 17.761 40.921 1.00 25.35 101 ASP B N 1
ATOM 1649 C CA . ASP B 1 101 ? -1.193 16.715 40.077 1.00 27.57 101 ASP B CA 1
ATOM 1650 C C . ASP B 1 101 ? -0.943 16.883 38.584 1.00 26.08 101 ASP B C 1
ATOM 1651 O O . ASP B 1 101 ? -1.348 16.038 37.793 1.00 24.39 101 ASP B O 1
ATOM 1656 N N . ARG B 1 102 ? -0.289 17.966 38.190 1.00 25.95 102 ARG B N 1
ATOM 1657 C CA . ARG B 1 102 ? -0.012 18.171 36.773 1.00 27.49 102 ARG B CA 1
ATOM 1658 C C . ARG B 1 102 ? 1.425 17.800 36.431 1.00 27.12 102 ARG B C 1
ATOM 1659 O O . ARG B 1 102 ? 2.308 17.845 37.288 1.00 25.51 102 ARG B O 1
ATOM 1667 N N . GLY B 1 103 ? 1.653 17.418 35.179 1.00 27.33 103 GLY B N 1
ATOM 1668 C CA . GLY B 1 103 ? 2.995 17.072 34.760 1.00 26.86 103 GLY B CA 1
ATOM 1669 C C . GLY B 1 103 ? 3.740 18.378 34.592 1.00 26.95 103 GLY B C 1
ATOM 1670 O O . GLY B 1 103 ? 3.124 19.443 34.610 1.00 27.54 103 GLY B O 1
ATOM 1671 N N . ALA B 1 104 ? 5.055 18.311 34.435 1.00 26.60 104 ALA B N 1
ATOM 1672 C CA . ALA B 1 104 ? 5.854 19.513 34.260 1.00 26.82 104 ALA B CA 1
ATOM 1673 C C . ALA B 1 104 ? 7.011 19.245 33.315 1.00 27.26 104 ALA B C 1
ATOM 1674 O O . ALA B 1 104 ? 7.420 18.102 33.122 1.00 24.35 104 ALA B O 1
ATOM 1676 N N . GLY B 1 105 ? 7.535 20.312 32.727 1.00 27.81 105 GLY B N 1
ATOM 1677 C CA . GLY B 1 105 ? 8.639 20.166 31.800 1.00 30.13 105 GLY B CA 1
ATOM 1678 C C . GLY B 1 105 ? 8.152 19.385 30.599 1.00 31.68 105 GLY B C 1
ATOM 1679 O O . GLY B 1 105 ? 8.821 18.465 30.134 1.00 31.39 105 GLY B O 1
ATOM 1680 N N . CYS B 1 106 ? 6.968 19.752 30.116 1.00 34.34 106 CYS B N 1
ATOM 1681 C CA . CYS B 1 106 ? 6.352 19.103 28.964 1.00 38.73 106 CYS B CA 1
ATOM 1682 C C . CYS B 1 106 ? 6.492 19.995 27.737 1.00 40.92 106 CYS B C 1
ATOM 1683 O O . CYS B 1 106 ? 6.255 21.198 27.813 1.00 41.66 106 CYS B O 1
ATOM 1686 N N . LYS B 1 107 ? 6.860 19.401 26.609 1.00 42.36 107 LYS B N 1
ATOM 1687 C CA . LYS B 1 107 ? 6.994 20.146 25.363 1.00 44.59 107 LYS B CA 1
ATOM 1688 C C . LYS B 1 107 ? 7.080 19.209 24.167 1.00 44.40 107 LYS B C 1
ATOM 1689 O O . LYS B 1 107 ? 8.160 18.965 23.627 1.00 46.05 107 LYS B O 1
ATOM 1695 N N . GLY B 1 108 ? 5.925 18.694 23.759 1.00 43.03 108 GLY B N 1
ATOM 1696 C CA . GLY B 1 108 ? 5.858 17.789 22.628 1.00 41.17 108 GLY B CA 1
ATOM 1697 C C . GLY B 1 108 ? 4.908 16.641 22.909 1.00 40.09 108 GLY B C 1
ATOM 1698 O O . GLY B 1 108 ? 4.899 15.638 22.197 1.00 39.74 108 GLY B O 1
ATOM 1699 N N . GLY B 1 109 ? 4.098 16.796 23.952 1.00 38.54 109 GLY B N 1
ATOM 1700 C CA . GLY B 1 109 ? 3.161 15.757 24.321 1.00 35.89 109 GLY B CA 1
ATOM 1701 C C . GLY B 1 109 ? 3.754 14.814 25.351 1.00 35.23 109 GLY B C 1
ATOM 1702 O O . GLY B 1 109 ? 3.131 13.818 25.721 1.00 33.92 109 GLY B O 1
ATOM 1703 N N . SER B 1 110 ? 4.965 15.124 25.809 1.00 33.93 110 SER B N 1
ATOM 1704 C CA . SER B 1 110 ? 5.639 14.301 26.810 1.00 32.43 110 SER B CA 1
ATOM 1705 C C . SER B 1 110 ? 6.244 15.196 27.891 1.00 30.59 110 SER B C 1
ATOM 1706 O O . SER B 1 110 ? 6.762 16.271 27.591 1.00 30.42 110 SER B O 1
ATOM 1709 N N . CYS B 1 111 ? 6.182 14.745 29.141 1.00 28.79 111 CYS B N 1
ATOM 1710 C CA . CYS B 1 111 ? 6.706 15.519 30.267 1.00 27.75 111 CYS B CA 1
ATOM 1711 C C . CYS B 1 111 ? 7.908 14.869 30.949 1.00 26.15 111 CYS B C 1
ATOM 1712 O O . CYS B 1 111 ? 7.980 13.645 31.061 1.00 25.10 111 CYS B O 1
ATOM 1715 N N . LEU B 1 112 ? 8.838 15.696 31.419 1.00 24.69 112 LEU B N 1
ATOM 1716 C CA . LEU B 1 112 ? 10.023 15.203 32.122 1.00 23.33 112 LEU B CA 1
ATOM 1717 C C . LEU B 1 112 ? 9.584 14.758 33.515 1.00 21.82 112 LEU B C 1
ATOM 1718 O O . LEU B 1 112 ? 10.167 13.849 34.108 1.00 21.42 112 LEU B O 1
ATOM 1723 N N . ILE B 1 113 ? 8.545 15.410 34.022 1.00 19.66 113 ILE B N 1
ATOM 1724 C CA . ILE B 1 113 ? 8.000 15.090 35.339 1.00 17.56 113 ILE B CA 1
ATOM 1725 C C . ILE B 1 113 ? 6.530 14.726 35.187 1.00 17.08 113 ILE B C 1
ATOM 1726 O O . ILE B 1 113 ? 5.701 15.586 34.883 1.00 17.41 113 ILE B O 1
ATOM 1731 N N . PRO B 1 114 ? 6.190 13.440 35.377 1.00 16.04 114 PRO B N 1
ATOM 1732 C CA . PRO B 1 114 ? 4.802 12.989 35.253 1.00 16.37 114 PRO B CA 1
ATOM 1733 C C . PRO B 1 114 ? 3.965 13.607 36.361 1.00 16.37 114 PRO B C 1
ATOM 1734 O O . PRO B 1 114 ? 4.496 14.000 37.397 1.00 14.74 114 PRO B O 1
ATOM 1738 N N . PRO B 1 115 ? 2.643 13.683 36.162 1.00 16.57 115 PRO B N 1
ATOM 1739 C CA . PRO B 1 115 ? 1.764 14.259 37.182 1.00 14.92 115 PRO B CA 1
ATOM 1740 C C . PRO B 1 115 ? 1.940 13.553 38.535 1.00 16.04 115 PRO B C 1
ATOM 1741 O O . PRO B 1 115 ? 2.304 12.368 38.590 1.00 16.57 115 PRO B O 1
ATOM 1745 N N . ALA B 1 116 ? 1.693 14.289 39.617 1.00 14.55 116 ALA B N 1
ATOM 1746 C CA . ALA B 1 116 ? 1.756 13.728 40.969 1.00 13.90 116 ALA B CA 1
ATOM 1747 C C . ALA B 1 116 ? 3.079 13.065 41.367 1.00 13.70 116 ALA B C 1
ATOM 1748 O O . ALA B 1 116 ? 3.087 12.062 42.084 1.00 12.62 116 ALA B O 1
ATOM 1750 N N . SER B 1 117 ? 4.193 13.644 40.943 1.00 12.36 117 SER B N 1
ATOM 1751 C CA . SER B 1 117 ? 5.503 13.073 41.230 1.00 12.79 117 SER B CA 1
ATOM 1752 C C . SER B 1 117 ? 6.226 13.628 42.454 1.00 11.71 117 SER B C 1
ATOM 1753 O O . SER B 1 117 ? 6.197 14.829 42.727 1.00 12.92 117 SER B O 1
ATOM 1756 N N . VAL B 1 118 ? 6.863 12.727 43.192 1.00 10.43 118 VAL B N 1
ATOM 1757 C CA . VAL B 1 118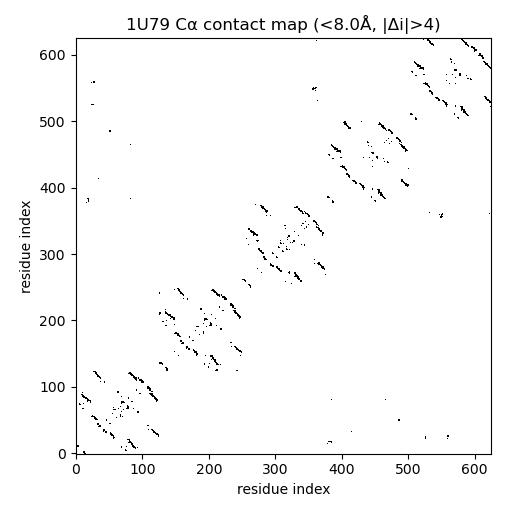 ? 7.677 13.114 44.345 1.00 10.87 118 VAL B CA 1
ATOM 1758 C C . VAL B 1 118 ? 8.990 13.513 43.676 1.00 10.61 118 VAL B C 1
ATOM 1759 O O . VAL B 1 118 ? 9.438 12.829 42.762 1.00 11.57 118 VAL B O 1
ATOM 1763 N N . LEU B 1 119 ? 9.613 14.602 44.112 1.00 11.82 119 LEU B N 1
ATOM 1764 C CA . LEU B 1 119 ? 10.876 15.005 43.502 1.00 12.03 119 LEU B CA 1
ATOM 1765 C C . LEU B 1 119 ? 12.027 14.849 44.488 1.00 13.21 119 LEU B C 1
ATOM 1766 O O . LEU B 1 119 ? 11.871 15.116 45.680 1.00 14.89 119 LEU B O 1
ATOM 1771 N N . LEU B 1 120 ? 13.172 14.390 43.989 1.00 12.56 120 LEU B N 1
ATOM 1772 C CA . LEU B 1 120 ? 14.367 14.225 44.808 1.00 14.26 120 LEU B CA 1
ATOM 1773 C C . LEU B 1 120 ? 15.408 15.206 44.283 1.00 14.96 120 LEU B C 1
ATOM 1774 O O . LEU B 1 120 ? 15.709 15.211 43.090 1.00 14.62 120 LEU B O 1
ATOM 1779 N N . PHE B 1 121 ? 15.940 16.049 45.161 1.00 13.66 121 PHE B N 1
ATOM 1780 C CA . PHE B 1 121 ? 16.959 17.011 44.758 1.00 12.03 121 PHE B CA 1
ATOM 1781 C C . PHE B 1 121 ? 18.183 16.926 45.636 1.00 14.56 121 PHE B C 1
ATOM 1782 O O . PHE B 1 121 ? 18.065 16.726 46.843 1.00 11.82 121 PHE B O 1
ATOM 1790 N N . ASP B 1 122 ? 19.360 17.077 45.038 1.00 14.04 122 ASP B N 1
ATOM 1791 C CA . ASP B 1 122 ? 20.572 17.145 45.840 1.00 15.09 122 ASP B CA 1
ATOM 1792 C C . ASP B 1 122 ? 20.838 18.638 45.685 1.00 14.37 122 ASP B C 1
ATOM 1793 O O . ASP B 1 122 ? 21.035 19.105 44.565 1.00 14.04 122 ASP B O 1
ATOM 1798 N N . ILE B 1 123 ? 20.806 19.387 46.784 1.00 13.86 123 ILE B N 1
ATOM 1799 C CA . ILE B 1 123 ? 21.016 20.829 46.726 1.00 12.45 123 ILE B CA 1
ATOM 1800 C C . ILE B 1 123 ? 22.305 21.282 47.389 1.00 14.34 123 ILE B C 1
ATOM 1801 O O . ILE B 1 123 ? 22.571 20.959 48.546 1.00 14.34 123 ILE B O 1
ATOM 1806 N N . GLU B 1 124 ? 23.093 22.049 46.649 1.00 13.73 124 GLU B N 1
ATOM 1807 C CA . GLU B 1 124 ? 24.337 22.574 47.167 1.00 16.70 124 GLU B CA 1
ATOM 1808 C C . GLU B 1 124 ? 24.153 24.068 47.323 1.00 16.02 124 GLU B C 1
ATOM 1809 O O . GLU B 1 124 ? 24.144 24.813 46.347 1.00 15.64 124 GLU B O 1
ATOM 1815 N N . TYR B 1 125 ? 23.964 24.491 48.565 1.00 15.15 125 TYR B N 1
ATOM 1816 C CA . TYR B 1 125 ? 23.766 25.898 48.882 1.00 16.02 125 TYR B CA 1
ATOM 1817 C C . TYR B 1 125 ? 25.160 26.519 48.892 1.00 17.11 125 TYR B C 1
ATOM 1818 O O . TYR B 1 125 ? 25.904 26.356 49.854 1.00 17.61 125 TYR B O 1
ATOM 1827 N N . ILE B 1 126 ? 25.524 27.208 47.807 1.00 16.76 126 ILE B N 1
ATOM 1828 C CA . ILE B 1 126 ? 26.849 27.827 47.697 1.00 18.56 126 ILE B CA 1
ATOM 1829 C C . ILE B 1 126 ? 27.032 29.019 48.625 1.00 20.63 126 ILE B C 1
ATOM 1830 O O . ILE B 1 126 ? 28.018 29.105 49.354 1.00 17.58 126 ILE B O 1
ATOM 1835 N N . GLY B 1 127 ? 26.081 29.944 48.577 1.00 21.22 127 GLY B N 1
ATOM 1836 C CA . GLY B 1 127 ? 26.155 31.125 49.413 1.00 23.17 127 GLY B CA 1
ATOM 1837 C C . GLY B 1 127 ? 25.416 32.284 48.779 1.00 24.36 127 GLY B C 1
ATOM 1838 O O . GLY B 1 127 ? 24.601 32.096 47.869 1.00 21.95 127 GLY B O 1
ATOM 1839 N N . LYS B 1 128 ? 25.701 33.487 49.259 1.00 28.10 128 LYS B N 1
ATOM 1840 C CA . LYS B 1 128 ? 25.061 34.683 48.734 1.00 31.03 128 LYS B CA 1
ATOM 1841 C C . LYS B 1 128 ? 25.577 34.901 47.320 1.00 31.45 128 LYS B C 1
ATOM 1842 O O . LYS B 1 128 ? 26.716 34.566 47.018 1.00 31.26 128 LYS B O 1
ATOM 1848 N N . ALA B 1 129 ? 24.741 35.451 46.446 1.00 32.16 129 ALA B N 1
ATOM 1849 C CA . ALA B 1 129 ? 25.167 35.702 45.073 1.00 32.94 129 ALA B CA 1
ATOM 1850 C C . ALA B 1 129 ? 25.927 37.016 44.989 1.00 34.03 129 ALA B C 1
ATOM 1851 O O . ALA B 1 129 ? 26.983 37.025 44.335 1.00 35.69 129 ALA B O 1
ATOM 1853 N N . CYS C 1 5 ? 53.024 -1.893 8.126 1.00 42.96 5 CYS C N 1
ATOM 1854 C CA . CYS C 1 5 ? 52.601 -2.758 6.986 1.00 41.31 5 CYS C CA 1
ATOM 1855 C C . CYS C 1 5 ? 51.639 -1.963 6.110 1.00 39.99 5 CYS C C 1
ATOM 1856 O O . CYS C 1 5 ? 50.980 -1.033 6.584 1.00 41.70 5 CYS C O 1
ATOM 1859 N N . GLU C 1 6 ? 51.562 -2.330 4.835 1.00 37.48 6 GLU C N 1
ATOM 1860 C CA . GLU C 1 6 ? 50.678 -1.642 3.902 1.00 34.51 6 GLU C CA 1
ATOM 1861 C C . GLU C 1 6 ? 49.271 -2.241 3.954 1.00 30.00 6 GLU C C 1
ATOM 1862 O O . GLU C 1 6 ? 48.999 -3.276 3.345 1.00 27.63 6 GLU C O 1
ATOM 1868 N N . PHE C 1 7 ? 48.383 -1.582 4.694 1.00 26.01 7 PHE C N 1
ATOM 1869 C CA . PHE C 1 7 ? 47.002 -2.037 4.842 1.00 21.93 7 PHE C CA 1
ATOM 1870 C C . PHE C 1 7 ? 46.199 -2.002 3.548 1.00 20.26 7 PHE C C 1
ATOM 1871 O O . PHE C 1 7 ? 46.336 -1.078 2.743 1.00 20.83 7 PHE C O 1
ATOM 1879 N N . SER C 1 8 ? 45.369 -3.019 3.353 1.00 16.97 8 SER C N 1
ATOM 1880 C CA . SER C 1 8 ? 44.455 -3.060 2.221 1.00 16.86 8 SER C CA 1
ATOM 1881 C C . SER C 1 8 ? 43.143 -2.657 2.884 1.00 16.64 8 SER C C 1
ATOM 1882 O O . SER C 1 8 ? 42.701 -3.309 3.832 1.00 16.63 8 SER C O 1
ATOM 1885 N N . VAL C 1 9 ? 42.523 -1.580 2.416 1.00 15.04 9 VAL C N 1
ATOM 1886 C CA . VAL C 1 9 ? 41.289 -1.122 3.038 1.00 16.17 9 VAL C CA 1
ATOM 1887 C C . VAL C 1 9 ? 40.020 -1.558 2.311 1.00 15.94 9 VAL C C 1
ATOM 1888 O O . VAL C 1 9 ? 39.750 -1.120 1.196 1.00 17.67 9 VAL C O 1
ATOM 1892 N N . SER C 1 10 ? 39.243 -2.418 2.962 1.00 16.66 10 SER C N 1
ATOM 1893 C CA . SER C 1 10 ? 38.003 -2.923 2.385 1.00 16.42 10 SER C CA 1
ATOM 1894 C C . SER C 1 10 ? 36.963 -1.814 2.357 1.00 17.54 10 SER C C 1
ATOM 1895 O O . SER C 1 10 ? 37.160 -0.750 2.947 1.00 15.99 10 SER C O 1
ATOM 1898 N N . PRO C 1 11 ? 35.839 -2.051 1.667 1.00 18.58 11 PRO C N 1
ATOM 1899 C CA . PRO C 1 11 ? 34.752 -1.074 1.554 1.00 18.93 11 PRO C CA 1
ATOM 1900 C C . PRO C 1 11 ? 34.174 -0.580 2.876 1.00 19.72 11 PRO C C 1
ATOM 1901 O O . PRO C 1 11 ? 33.660 0.538 2.939 1.00 20.27 11 PRO C O 1
ATOM 1905 N N . SER C 1 12 ? 34.259 -1.398 3.924 1.00 19.32 12 SER C N 1
ATOM 1906 C CA . SER C 1 12 ? 33.705 -1.034 5.233 1.00 19.69 12 SER C CA 1
ATOM 1907 C C . SER C 1 12 ? 34.675 -0.282 6.132 1.00 18.96 12 SER C C 1
ATOM 1908 O O . SER C 1 12 ? 34.297 0.203 7.203 1.00 20.76 12 SER C O 1
ATOM 1911 N N . GLY C 1 13 ? 35.923 -0.181 5.705 1.00 17.62 13 GLY C N 1
ATOM 1912 C CA . GLY C 1 13 ? 36.904 0.498 6.525 1.00 17.72 13 GLY C CA 1
ATOM 1913 C C . GLY C 1 13 ? 37.806 -0.507 7.209 1.00 16.15 13 GLY C C 1
ATOM 1914 O O . GLY C 1 13 ? 38.935 -0.186 7.570 1.00 15.92 13 GLY C O 1
ATOM 1915 N N . LEU C 1 14 ? 37.313 -1.731 7.403 1.00 14.68 14 LEU C N 1
ATOM 1916 C CA . LEU C 1 14 ? 38.130 -2.760 8.034 1.00 14.93 14 LEU C CA 1
ATOM 1917 C C . LEU C 1 14 ? 39.335 -2.962 7.119 1.00 15.06 14 LEU C C 1
ATOM 1918 O O . LEU C 1 14 ? 39.190 -3.184 5.911 1.00 14.96 14 LEU C O 1
ATOM 1923 N N . ALA C 1 15 ? 40.525 -2.870 7.698 1.00 15.74 15 ALA C N 1
ATOM 1924 C CA . ALA C 1 15 ? 41.758 -2.997 6.935 1.00 15.68 15 ALA C CA 1
ATOM 1925 C C . ALA C 1 15 ? 42.620 -4.134 7.447 1.00 15.83 15 ALA C C 1
ATOM 1926 O O . ALA C 1 15 ? 42.608 -4.450 8.645 1.00 17.94 15 ALA C O 1
ATOM 1928 N N . PHE C 1 16 ? 43.374 -4.743 6.536 1.00 16.76 16 PHE C N 1
ATOM 1929 C CA . PHE C 1 16 ? 44.229 -5.861 6.887 1.00 17.66 16 PHE C CA 1
ATOM 1930 C C . PHE C 1 16 ? 45.522 -5.907 6.076 1.00 20.73 16 PHE C C 1
ATOM 1931 O O . PHE C 1 16 ? 45.629 -5.327 4.989 1.00 20.20 16 PHE C O 1
ATOM 1939 N N . CYS C 1 17 ? 46.483 -6.647 6.615 1.00 22.18 17 CYS C N 1
ATOM 1940 C CA . CYS C 1 17 ? 47.777 -6.859 5.980 1.00 24.74 17 CYS C CA 1
ATOM 1941 C C . CYS C 1 17 ? 48.174 -8.271 6.422 1.00 21.95 17 CYS C C 1
ATOM 1942 O O . CYS C 1 17 ? 48.195 -8.552 7.613 1.00 21.82 17 CYS C O 1
ATOM 1945 N N . ASP C 1 18 ? 48.444 -9.166 5.477 1.00 21.65 18 ASP C N 1
ATOM 1946 C CA . ASP C 1 18 ? 48.872 -10.513 5.839 1.00 20.66 18 ASP C CA 1
ATOM 1947 C C . ASP C 1 18 ? 50.392 -10.494 5.967 1.00 21.57 18 ASP C C 1
ATOM 1948 O O . ASP C 1 18 ? 51.108 -10.538 4.964 1.00 21.85 18 ASP C O 1
ATOM 1953 N N . LYS C 1 19 ? 50.876 -10.387 7.201 1.00 18.80 19 LYS C N 1
ATOM 1954 C CA . LYS C 1 19 ? 52.306 -10.349 7.470 1.00 20.42 19 LYS C CA 1
ATOM 1955 C C . LYS C 1 19 ? 52.947 -11.667 7.065 1.00 19.04 19 LYS C C 1
ATOM 1956 O O . LYS C 1 19 ? 54.074 -11.700 6.572 1.00 19.29 19 LYS C O 1
ATOM 1962 N N . VAL C 1 20 ? 52.215 -12.750 7.280 1.00 14.81 20 VAL C N 1
ATOM 1963 C CA . VAL C 1 20 ? 52.671 -14.071 6.904 1.00 13.33 20 VAL C CA 1
ATOM 1964 C C . VAL C 1 20 ? 51.430 -14.839 6.480 1.00 13.17 20 VAL C C 1
ATOM 1965 O O . VAL C 1 20 ? 50.497 -15.007 7.263 1.00 14.05 20 VAL C O 1
ATOM 1969 N N . VAL C 1 21 ? 51.400 -15.270 5.224 1.00 13.37 21 VAL C N 1
ATOM 1970 C CA . VAL C 1 21 ? 50.261 -16.022 4.729 1.00 13.02 21 VAL C CA 1
ATOM 1971 C C . VAL C 1 21 ? 50.309 -17.435 5.288 1.00 12.32 21 VAL C C 1
ATOM 1972 O O . VAL C 1 21 ? 51.371 -18.051 5.328 1.00 14.75 21 VAL C O 1
ATOM 1976 N N . GLY C 1 22 ? 49.156 -17.934 5.730 1.00 12.71 22 GLY C N 1
ATOM 1977 C CA . GLY C 1 22 ? 49.090 -19.271 6.297 1.00 14.74 22 GLY C CA 1
ATOM 1978 C C . GLY C 1 22 ? 49.524 -20.354 5.327 1.00 16.00 22 GLY C C 1
ATOM 1979 O O . GLY C 1 22 ? 49.653 -20.119 4.121 1.00 16.01 22 GLY C O 1
ATOM 1980 N N . TYR C 1 23 ? 49.761 -21.546 5.858 1.00 14.74 23 TYR C N 1
ATOM 1981 C CA . TYR C 1 23 ? 50.175 -22.666 5.041 1.00 14.68 23 TYR C CA 1
ATOM 1982 C C . TYR C 1 23 ? 49.041 -23.666 4.879 1.00 15.02 23 TYR C C 1
ATOM 1983 O O . TYR C 1 23 ? 49.141 -24.583 4.057 1.00 14.83 23 TYR C O 1
ATOM 1992 N N . GLY C 1 24 ? 47.963 -23.476 5.639 1.00 14.25 24 GLY C N 1
ATOM 1993 C CA . GLY C 1 24 ? 46.831 -24.390 5.580 1.00 15.57 24 GLY C CA 1
ATOM 1994 C C . GLY C 1 24 ? 45.621 -23.889 4.814 1.00 16.83 24 GLY C C 1
ATOM 1995 O O . GLY C 1 24 ? 45.744 -22.981 4.002 1.00 16.41 24 GLY C O 1
ATOM 1996 N N . PRO C 1 25 ? 44.430 -24.474 5.036 1.00 16.25 25 PRO C N 1
ATOM 1997 C CA . PRO C 1 25 ? 43.197 -24.068 4.353 1.00 17.32 25 PRO C CA 1
ATOM 1998 C C . PRO C 1 25 ? 42.551 -22.835 4.977 1.00 17.20 25 PRO C C 1
ATOM 1999 O O . PRO C 1 25 ? 42.902 -22.434 6.090 1.00 14.82 25 PRO C O 1
ATOM 2003 N N . GLU C 1 26 ? 41.606 -22.235 4.259 1.00 16.07 26 GLU C N 1
ATOM 2004 C CA . GLU C 1 26 ? 40.938 -21.052 4.764 1.00 18.55 26 GLU C CA 1
ATOM 2005 C C . GLU C 1 26 ? 39.932 -21.423 5.838 1.00 18.63 26 GLU C C 1
ATOM 2006 O O . GLU C 1 26 ? 39.424 -22.547 5.879 1.00 15.57 26 GLU C O 1
ATOM 2012 N N . ALA C 1 27 ? 39.663 -20.465 6.713 1.00 19.93 27 ALA C N 1
ATOM 2013 C CA . ALA C 1 27 ? 38.703 -20.648 7.788 1.00 20.40 27 ALA C CA 1
ATOM 2014 C C . ALA C 1 27 ? 37.303 -20.749 7.191 1.00 21.07 27 ALA C C 1
ATOM 2015 O O . ALA C 1 27 ? 37.004 -20.111 6.173 1.00 19.15 27 ALA C O 1
ATOM 2017 N N . VAL C 1 28 ? 36.448 -21.554 7.810 1.00 21.40 28 VAL C N 1
ATOM 2018 C CA . VAL C 1 28 ? 35.076 -21.705 7.331 1.00 22.60 28 VAL C CA 1
ATOM 2019 C C . VAL C 1 28 ? 34.097 -21.268 8.414 1.00 21.37 28 VAL C C 1
ATOM 2020 O O . VAL C 1 28 ? 34.373 -21.399 9.605 1.00 21.05 28 VAL C O 1
ATOM 2024 N N . LYS C 1 29 ? 32.950 -20.749 7.997 1.00 21.73 29 LYS C N 1
ATOM 2025 C CA . LYS C 1 29 ? 31.942 -20.291 8.942 1.00 22.21 29 LYS C CA 1
ATOM 2026 C C . LYS C 1 29 ? 31.439 -21.429 9.825 1.00 21.02 29 LYS C C 1
ATOM 2027 O O . LYS C 1 29 ? 31.103 -22.509 9.337 1.00 18.92 29 LYS C O 1
ATOM 2033 N N . GLY C 1 30 ? 31.393 -21.183 11.129 1.00 19.45 30 GLY C N 1
ATOM 2034 C CA . GLY C 1 30 ? 30.914 -22.207 12.037 1.00 20.27 30 GLY C CA 1
ATOM 2035 C C . GLY C 1 30 ? 32.011 -22.999 12.722 1.00 18.64 30 GLY C C 1
ATOM 2036 O O . GLY C 1 30 ? 31.746 -23.667 13.720 1.00 21.57 30 GLY C O 1
ATOM 2037 N N . GLN C 1 31 ? 33.237 -22.943 12.202 1.00 17.09 31 GLN C N 1
ATOM 2038 C CA . GLN C 1 31 ? 34.326 -23.683 12.834 1.00 16.40 31 GLN C CA 1
ATOM 2039 C C . GLN C 1 31 ? 34.904 -22.932 14.020 1.00 16.30 31 GLN C C 1
ATOM 2040 O O . GLN C 1 31 ? 34.671 -21.729 14.193 1.00 15.63 31 GLN C O 1
ATOM 2046 N N . LEU C 1 32 ? 35.655 -23.659 14.842 1.00 14.79 32 LEU C N 1
ATOM 2047 C CA . LEU C 1 32 ? 36.327 -23.057 15.976 1.00 16.53 32 LEU C CA 1
ATOM 2048 C C . LEU C 1 32 ? 37.695 -22.612 15.484 1.00 18.33 32 LEU C C 1
ATOM 2049 O O . LEU C 1 32 ? 38.356 -23.316 14.708 1.00 18.05 32 LEU C O 1
ATOM 2054 N N . ILE C 1 33 ? 38.118 -21.439 15.924 1.00 17.67 33 ILE C N 1
ATOM 2055 C CA . ILE C 1 33 ? 39.422 -20.930 15.558 1.00 15.97 33 ILE C CA 1
ATOM 2056 C C . ILE C 1 33 ? 40.223 -20.722 16.836 1.00 15.19 33 ILE C C 1
ATOM 2057 O O . ILE C 1 33 ? 39.725 -20.141 17.801 1.00 17.39 33 ILE C O 1
ATOM 2062 N N . LYS C 1 34 ? 41.440 -21.254 16.855 1.00 14.24 34 LYS C N 1
ATOM 2063 C CA . LYS C 1 34 ? 42.331 -21.086 17.994 1.00 13.01 34 LYS C CA 1
ATOM 2064 C C . LYS C 1 34 ? 43.298 -19.996 17.547 1.00 12.38 34 LYS C C 1
ATOM 2065 O O . LYS C 1 34 ? 44.018 -20.169 16.553 1.00 10.73 34 LYS C O 1
ATOM 2071 N N . ALA C 1 35 ? 43.328 -18.883 18.270 1.00 11.94 35 ALA C N 1
ATOM 2072 C CA . ALA C 1 35 ? 44.192 -17.774 17.882 1.00 12.23 35 ALA C CA 1
ATOM 2073 C C . ALA C 1 35 ? 44.926 -17.069 19.022 1.00 12.49 35 ALA C C 1
ATOM 2074 O O . ALA C 1 35 ? 44.404 -16.947 20.133 1.00 11.38 35 ALA C O 1
ATOM 2076 N N . HIS C 1 36 ? 46.143 -16.616 18.735 1.00 12.32 36 HIS C N 1
ATOM 2077 C CA . HIS C 1 36 ? 46.927 -15.857 19.694 1.00 11.61 36 HIS C CA 1
ATOM 2078 C C . HIS C 1 36 ? 46.801 -14.455 19.144 1.00 12.70 36 HIS C C 1
ATOM 2079 O O . HIS C 1 36 ? 46.576 -14.277 17.936 1.00 13.32 36 HIS C O 1
ATOM 2086 N N . TYR C 1 37 ? 46.925 -13.453 20.003 1.00 12.3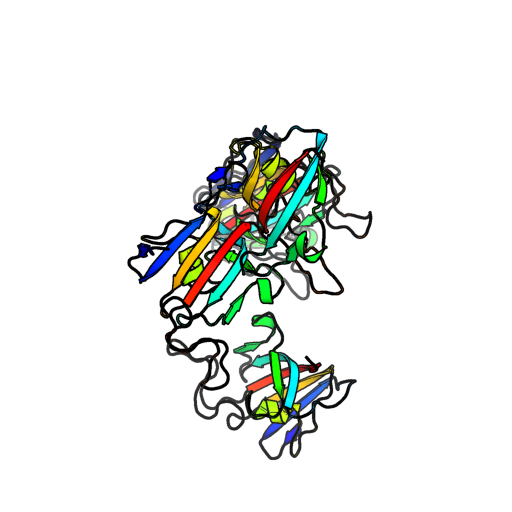7 37 TYR C N 1
ATOM 2087 C CA . TYR C 1 37 ? 46.759 -12.097 19.518 1.00 14.49 37 TYR C CA 1
ATOM 2088 C C . TYR C 1 37 ? 47.237 -11.029 20.488 1.00 13.75 37 TYR C C 1
ATOM 2089 O O . TYR C 1 37 ? 47.484 -11.293 21.673 1.00 13.95 37 TYR C O 1
ATOM 2098 N N . VAL C 1 38 ? 47.355 -9.819 19.950 1.00 12.92 38 VAL C N 1
ATOM 2099 C CA . VAL C 1 38 ? 47.748 -8.632 20.698 1.00 12.81 38 VAL C CA 1
ATOM 2100 C C . VAL C 1 38 ? 46.835 -7.529 20.176 1.00 14.25 38 VAL C C 1
ATOM 2101 O O . VAL C 1 38 ? 46.795 -7.266 18.968 1.00 15.06 38 VAL C O 1
ATOM 2105 N N . GLY C 1 39 ? 46.078 -6.900 21.065 1.00 13.43 39 GLY C N 1
ATOM 2106 C CA . GLY C 1 39 ? 45.209 -5.828 20.624 1.00 15.36 39 GLY C CA 1
ATOM 2107 C C . GLY C 1 39 ? 45.725 -4.520 21.190 1.00 16.35 39 GLY C C 1
ATOM 2108 O O . GLY C 1 39 ? 46.070 -4.458 22.372 1.00 18.16 39 GLY C O 1
ATOM 2109 N N . LYS C 1 40 ? 45.824 -3.484 20.359 1.00 18.08 40 LYS C N 1
ATOM 2110 C CA . LYS C 1 40 ? 46.287 -2.195 20.863 1.00 18.73 40 LYS C CA 1
ATOM 2111 C C . LYS C 1 40 ? 45.546 -1.011 20.260 1.00 18.33 40 LYS C C 1
ATOM 2112 O O . LYS C 1 40 ? 44.909 -1.119 19.208 1.00 18.40 40 LYS C O 1
ATOM 2118 N N . LEU C 1 41 ? 45.617 0.117 20.957 1.00 17.19 41 LEU C N 1
ATOM 2119 C CA . LEU C 1 41 ? 44.986 1.338 20.489 1.00 17.10 41 LEU C CA 1
ATOM 2120 C C . LEU C 1 41 ? 46.008 2.024 19.584 1.00 20.00 41 LEU C C 1
ATOM 2121 O O . LEU C 1 41 ? 47.180 1.626 19.532 1.00 19.86 41 LEU C O 1
ATOM 2126 N N . GLU C 1 42 ? 45.557 3.046 18.872 1.00 19.39 42 GLU C N 1
ATOM 2127 C CA . GLU C 1 42 ? 46.409 3.798 17.964 1.00 20.28 42 GLU C CA 1
ATOM 2128 C C . GLU C 1 42 ? 47.509 4.605 18.650 1.00 20.35 42 GLU C C 1
ATOM 2129 O O . GLU C 1 42 ? 48.448 5.063 17.997 1.00 22.61 42 GLU C O 1
ATOM 2135 N N . ASN C 1 43 ? 47.396 4.797 19.959 1.00 21.82 43 ASN C N 1
ATOM 2136 C CA . ASN C 1 43 ? 48.422 5.536 20.692 1.00 21.89 43 ASN C CA 1
ATOM 2137 C C . ASN C 1 43 ? 49.511 4.552 21.107 1.00 23.20 43 ASN C C 1
ATOM 2138 O O . ASN C 1 43 ? 50.454 4.920 21.796 1.00 24.02 43 ASN C O 1
ATOM 2143 N N . GLY C 1 44 ? 49.358 3.295 20.695 1.00 23.43 44 GLY C N 1
ATOM 2144 C CA . GLY C 1 44 ? 50.343 2.276 21.013 1.00 23.49 44 GLY C CA 1
ATOM 2145 C C . GLY C 1 44 ? 50.099 1.493 22.290 1.00 23.86 44 GLY C C 1
ATOM 2146 O O . GLY C 1 44 ? 50.805 0.530 22.570 1.00 24.84 44 GLY C O 1
ATOM 2147 N N . LYS C 1 45 ? 49.093 1.881 23.063 1.00 20.56 45 LYS C N 1
ATOM 2148 C CA . LYS C 1 45 ? 48.807 1.190 24.316 1.00 20.92 45 LYS C CA 1
ATOM 2149 C C . LYS C 1 45 ? 48.180 -0.193 24.104 1.00 18.89 45 LYS C C 1
ATOM 2150 O O . LYS C 1 45 ? 47.086 -0.312 23.552 1.00 18.43 45 LYS C O 1
ATOM 2156 N N . VAL C 1 46 ? 48.870 -1.240 24.541 1.00 18.11 46 VAL C N 1
ATOM 2157 C CA . VAL C 1 46 ? 48.333 -2.586 24.390 1.00 17.83 46 VAL C CA 1
ATOM 2158 C C . VAL C 1 46 ? 47.256 -2.821 25.453 1.00 19.90 46 VAL C C 1
ATOM 2159 O O . VAL C 1 46 ? 47.542 -2.741 26.643 1.00 22.27 46 VAL C O 1
ATOM 2163 N N . PHE C 1 47 ? 46.031 -3.119 25.022 1.00 19.17 47 PHE C N 1
ATOM 2164 C CA . PHE C 1 47 ? 44.941 -3.346 25.963 1.00 21.24 47 PHE C CA 1
ATOM 2165 C C . PHE C 1 47 ? 44.637 -4.820 26.243 1.00 22.57 47 PHE C C 1
ATOM 2166 O O . PHE C 1 47 ? 43.956 -5.149 27.221 1.00 24.30 47 PHE C O 1
ATOM 2174 N N . ASP C 1 48 ? 45.125 -5.712 25.394 1.00 22.09 48 ASP C N 1
ATOM 2175 C CA . ASP C 1 48 ? 44.879 -7.127 25.626 1.00 23.06 48 ASP C CA 1
ATOM 2176 C C . ASP C 1 48 ? 45.872 -7.974 24.851 1.00 21.27 48 ASP C C 1
ATOM 2177 O O . ASP C 1 48 ? 46.291 -7.620 23.747 1.00 20.20 48 ASP C O 1
ATOM 2182 N N . SER C 1 49 ? 46.245 -9.101 25.439 1.00 21.06 49 SER C N 1
ATOM 2183 C CA . SER C 1 49 ? 47.210 -9.994 24.821 1.00 21.57 49 SER C CA 1
ATOM 2184 C C . SER C 1 49 ? 46.935 -11.428 25.244 1.00 21.08 49 SER C C 1
ATOM 2185 O O . SER C 1 49 ? 46.775 -11.698 26.430 1.00 21.70 49 SER C O 1
ATOM 2188 N N . SER C 1 50 ? 46.854 -12.342 24.280 1.00 20.78 50 SER C N 1
ATOM 2189 C CA . SER C 1 50 ? 46.626 -13.741 24.622 1.00 19.74 50 SER C CA 1
ATOM 2190 C C . SER C 1 50 ? 47.889 -14.234 25.328 1.00 21.95 50 SER C C 1
ATOM 2191 O O . SER C 1 50 ? 47.845 -15.185 26.106 1.00 24.48 50 SER C O 1
ATOM 2194 N N . TYR C 1 51 ? 49.012 -13.578 25.048 1.00 24.39 51 TYR C N 1
ATOM 2195 C CA . TYR C 1 51 ? 50.299 -13.940 25.642 1.00 27.00 51 TYR C CA 1
ATOM 2196 C C . TYR C 1 51 ? 50.349 -13.516 27.105 1.00 31.17 51 TYR C C 1
ATOM 2197 O O . TYR C 1 51 ? 51.076 -14.099 27.905 1.00 32.38 51 TYR C O 1
ATOM 2206 N N . ASN C 1 52 ? 49.594 -12.478 27.446 1.00 34.43 52 ASN C N 1
ATOM 2207 C CA . ASN C 1 52 ? 49.541 -12.016 28.828 1.00 37.24 52 ASN C CA 1
ATOM 2208 C C . ASN C 1 52 ? 48.474 -12.854 29.505 1.00 38.62 52 ASN C C 1
ATOM 2209 O O . ASN C 1 52 ? 48.455 -13.007 30.728 1.00 38.75 52 ASN C O 1
ATOM 2214 N N . ARG C 1 53 ? 47.589 -13.404 28.681 1.00 39.98 53 ARG C N 1
ATOM 2215 C CA . ARG C 1 53 ? 46.503 -14.242 29.157 1.00 41.22 53 ARG C CA 1
ATOM 2216 C C . ARG C 1 53 ? 47.017 -15.649 29.426 1.00 38.55 53 ARG C C 1
ATOM 2217 O O . ARG C 1 53 ? 46.392 -16.421 30.152 1.00 39.26 53 ARG C O 1
ATOM 2225 N N . GLY C 1 54 ? 48.158 -15.976 28.831 1.00 34.94 54 GLY C N 1
ATOM 2226 C CA . GLY C 1 54 ? 48.748 -17.285 29.030 1.00 28.67 54 GLY C CA 1
ATOM 2227 C C . GLY C 1 54 ? 48.160 -18.395 28.180 1.00 25.13 54 GLY C C 1
ATOM 2228 O O . GLY C 1 54 ? 48.485 -19.557 28.379 1.00 21.85 54 GLY C O 1
ATOM 2229 N N . LYS C 1 55 ? 47.299 -18.053 27.228 1.00 22.30 55 LYS C N 1
ATOM 2230 C CA . LYS C 1 55 ? 46.705 -19.071 26.373 1.00 19.99 55 LYS C CA 1
ATOM 2231 C C . LYS C 1 55 ? 46.015 -18.446 25.171 1.00 17.35 55 LYS C C 1
ATOM 2232 O O . LYS C 1 55 ? 45.544 -17.311 25.235 1.00 16.66 55 LYS C O 1
ATOM 2238 N N . PRO C 1 56 ? 45.940 -19.187 24.059 1.00 16.16 56 PRO C N 1
ATOM 2239 C CA . PRO C 1 56 ? 45.272 -18.632 22.883 1.00 15.12 56 PRO C CA 1
ATOM 2240 C C . PRO C 1 56 ? 43.769 -18.599 23.182 1.00 15.91 56 PRO C C 1
ATOM 2241 O O . PRO C 1 56 ? 43.295 -19.249 24.132 1.00 14.70 56 PRO C O 1
ATOM 2245 N N . LEU C 1 57 ? 43.027 -17.831 22.395 1.00 13.34 57 LEU C N 1
ATOM 2246 C CA . LEU C 1 57 ? 41.583 -17.754 22.567 1.00 14.00 57 LEU C CA 1
ATOM 2247 C C . LEU C 1 57 ? 40.946 -18.671 21.531 1.00 15.15 57 LEU C C 1
ATOM 2248 O O . LEU C 1 57 ? 41.248 -18.569 20.346 1.00 16.03 57 LEU C O 1
ATOM 2253 N N . THR C 1 58 ? 40.087 -19.584 21.973 1.00 15.71 58 THR C N 1
ATOM 2254 C CA . THR C 1 58 ? 39.406 -20.477 21.037 1.00 14.80 58 THR C CA 1
ATOM 2255 C C . THR C 1 58 ? 37.965 -20.008 20.972 1.00 13.64 58 THR C C 1
ATOM 2256 O O . THR C 1 58 ? 37.278 -19.918 21.995 1.00 13.99 58 THR C O 1
ATOM 2260 N N . PHE C 1 59 ? 37.507 -19.711 19.762 1.00 12.76 59 PHE C N 1
ATOM 2261 C CA . PHE C 1 59 ? 36.167 -19.184 19.571 1.00 14.74 59 PHE C CA 1
ATOM 2262 C C . PHE C 1 59 ? 35.601 -19.637 18.244 1.00 15.18 59 PHE C C 1
ATOM 2263 O O . PHE C 1 59 ? 36.353 -20.009 17.336 1.00 14.02 59 PHE C O 1
ATOM 2271 N N . ARG C 1 60 ? 34.278 -19.606 18.132 1.00 14.44 60 ARG C N 1
ATOM 2272 C CA . ARG C 1 60 ? 33.633 -20.010 16.896 1.00 16.44 60 ARG C CA 1
ATOM 2273 C C . ARG C 1 60 ? 33.582 -18.788 15.990 1.00 16.40 60 ARG C C 1
ATOM 2274 O O . ARG C 1 60 ? 33.179 -17.706 16.410 1.00 18.14 60 ARG C O 1
ATOM 2282 N N . ILE C 1 61 ? 33.994 -18.978 14.747 1.00 18.34 61 ILE C N 1
ATOM 2283 C CA . ILE C 1 61 ? 34.052 -17.891 13.781 1.00 19.39 61 ILE C CA 1
ATOM 2284 C C . ILE C 1 61 ? 32.806 -17.736 12.912 1.00 20.49 61 ILE C C 1
ATOM 2285 O O . ILE C 1 61 ? 32.178 -18.721 12.516 1.00 20.83 61 ILE C O 1
ATOM 2290 N N . GLY C 1 62 ? 32.450 -16.482 12.636 1.00 22.82 62 GLY C N 1
ATOM 2291 C CA . GLY C 1 62 ? 31.314 -16.184 11.780 1.00 23.22 62 GLY C CA 1
ATOM 2292 C C . GLY C 1 62 ? 29.925 -16.303 12.376 1.00 24.60 62 GLY C C 1
ATOM 2293 O O . GLY C 1 62 ? 28.946 -16.387 11.632 1.00 25.39 62 GLY C O 1
ATOM 2294 N N . VAL C 1 63 ? 29.822 -16.301 13.701 1.00 24.21 63 VAL C N 1
ATOM 2295 C CA . VAL C 1 63 ? 28.515 -16.417 14.341 1.00 27.00 63 VAL C CA 1
ATOM 2296 C C . VAL C 1 63 ? 28.238 -15.307 15.355 1.00 26.60 63 VAL C C 1
ATOM 2297 O O . VAL C 1 63 ? 27.278 -15.386 16.119 1.00 26.28 63 VAL C O 1
ATOM 2301 N N . GLY C 1 64 ? 29.084 -14.282 15.362 1.00 26.28 64 GLY C N 1
ATOM 2302 C CA . GLY C 1 64 ? 28.893 -13.172 16.281 1.00 26.99 64 GLY C CA 1
ATOM 2303 C C . GLY C 1 64 ? 29.321 -13.383 17.726 1.00 26.89 64 GLY C C 1
ATOM 2304 O O . GLY C 1 64 ? 28.757 -12.772 18.634 1.00 28.08 64 GLY C O 1
ATOM 2305 N N . GLU C 1 65 ? 30.311 -14.238 17.957 1.00 26.17 65 GLU C N 1
ATOM 2306 C CA . GLU C 1 65 ? 30.793 -14.476 19.316 1.00 26.76 65 GLU C CA 1
ATOM 2307 C C . GLU C 1 65 ? 31.869 -13.451 19.667 1.00 26.00 65 GLU C C 1
ATOM 2308 O O . GLU C 1 65 ? 32.215 -13.267 20.841 1.00 27.10 65 GLU C O 1
ATOM 2314 N N . VAL C 1 66 ? 32.400 -12.795 18.639 1.00 23.07 66 VAL C N 1
ATOM 2315 C CA . VAL C 1 66 ? 33.437 -11.788 18.822 1.00 21.66 66 VAL C CA 1
ATOM 2316 C C . VAL C 1 66 ? 33.008 -10.517 18.108 1.00 19.69 66 VAL C C 1
ATOM 2317 O O . VAL C 1 66 ? 31.991 -10.510 17.424 1.00 17.59 66 VAL C O 1
ATOM 2321 N N . ILE C 1 67 ? 33.768 -9.439 18.268 1.00 19.01 67 ILE C N 1
ATOM 2322 C CA . ILE C 1 67 ? 33.414 -8.189 17.598 1.00 18.55 67 ILE C CA 1
ATOM 2323 C C . ILE C 1 67 ? 33.343 -8.441 16.098 1.00 17.31 67 ILE C C 1
ATOM 2324 O O . ILE C 1 67 ? 34.027 -9.325 15.587 1.00 14.76 67 ILE C O 1
ATOM 2329 N N . LYS C 1 68 ? 32.501 -7.685 15.400 1.00 17.45 68 LYS C N 1
ATOM 2330 C CA . LYS C 1 68 ? 32.337 -7.844 13.954 1.00 20.31 68 LYS C CA 1
ATOM 2331 C C . LYS C 1 68 ? 33.650 -7.773 13.184 1.00 19.66 68 LYS C C 1
ATOM 2332 O O . LYS C 1 68 ? 33.820 -8.456 12.174 1.00 20.80 68 LYS C O 1
ATOM 2338 N N . GLY C 1 69 ? 34.568 -6.939 13.664 1.00 19.70 69 GLY C N 1
ATOM 2339 C CA . GLY C 1 69 ? 35.860 -6.788 13.025 1.00 19.58 69 GLY C CA 1
ATOM 2340 C C . GLY C 1 69 ? 36.646 -8.082 12.952 1.00 19.04 69 GLY C C 1
ATOM 2341 O O . GLY C 1 69 ? 37.392 -8.294 11.994 1.00 18.25 69 GLY C O 1
ATOM 2342 N N . TRP C 1 70 ? 36.494 -8.943 13.959 1.00 17.94 70 TRP C N 1
ATOM 2343 C CA . TRP C 1 70 ? 37.189 -10.230 13.966 1.00 17.94 70 TRP C CA 1
ATOM 2344 C C . TRP C 1 70 ? 36.499 -11.219 13.026 1.00 18.12 70 TRP C C 1
ATOM 2345 O O . TRP C 1 70 ? 37.172 -11.919 12.273 1.00 18.61 70 TRP C O 1
ATOM 2356 N N . ASP C 1 71 ? 35.168 -11.295 13.074 1.00 17.48 71 ASP C N 1
ATOM 2357 C CA . ASP C 1 71 ? 34.436 -12.206 12.190 1.00 19.16 71 ASP C CA 1
ATOM 2358 C C . ASP C 1 71 ? 34.738 -11.874 10.732 1.00 18.99 71 ASP C C 1
ATOM 2359 O O . ASP C 1 71 ? 35.114 -12.742 9.944 1.00 18.24 71 ASP C O 1
ATOM 2364 N N . GLN C 1 72 ? 34.576 -10.608 10.381 1.00 17.48 72 GLN C N 1
ATOM 2365 C CA . GLN C 1 72 ? 34.821 -10.155 9.024 1.00 17.44 72 GLN C CA 1
ATOM 2366 C C . GLN C 1 72 ? 36.300 -10.084 8.664 1.00 17.90 72 GLN C C 1
ATOM 2367 O O . GLN C 1 72 ? 36.662 -10.229 7.497 1.00 17.76 72 GLN C O 1
ATOM 2373 N N . GLY C 1 73 ? 37.151 -9.888 9.668 1.00 17.53 73 GLY C N 1
ATOM 2374 C CA . GLY C 1 73 ? 38.579 -9.779 9.429 1.00 17.73 73 GLY C CA 1
ATOM 2375 C C . GLY C 1 73 ? 39.379 -11.072 9.376 1.00 17.89 73 GLY C C 1
ATOM 2376 O O . GLY C 1 73 ? 40.520 -11.076 8.914 1.00 18.43 73 GLY C O 1
ATOM 2377 N N . ILE C 1 74 ? 38.803 -12.170 9.854 1.00 18.36 74 ILE C N 1
ATOM 2378 C CA . ILE C 1 74 ? 39.501 -13.450 9.827 1.00 16.67 74 ILE C CA 1
ATOM 2379 C C . ILE C 1 74 ? 38.785 -14.397 8.882 1.00 15.70 74 ILE C C 1
ATOM 2380 O O . ILE C 1 74 ? 39.423 -15.123 8.116 1.00 15.05 74 ILE C O 1
ATOM 2385 N N . LEU C 1 75 ? 37.455 -14.377 8.927 1.00 15.63 75 LEU C N 1
ATOM 2386 C CA . LEU C 1 75 ? 36.650 -15.231 8.066 1.00 15.87 75 LEU C CA 1
ATOM 2387 C C . LEU C 1 75 ? 36.601 -14.624 6.668 1.00 16.64 75 LEU C C 1
ATOM 2388 O O . LEU C 1 75 ? 36.549 -15.339 5.665 1.00 14.01 75 LEU C O 1
ATOM 2393 N N . GLY C 1 76 ? 36.622 -13.297 6.612 1.00 15.47 76 GLY C N 1
ATOM 2394 C CA . GLY C 1 76 ? 36.585 -12.615 5.334 1.00 17.51 76 GLY C CA 1
ATOM 2395 C C . GLY C 1 76 ? 35.269 -11.901 5.111 1.00 18.00 76 GLY C C 1
ATOM 2396 O O . GLY C 1 76 ? 34.287 -12.144 5.809 1.00 17.29 76 GLY C O 1
ATOM 2397 N N . SER C 1 77 ? 35.255 -11.009 4.128 1.00 18.25 77 SER C N 1
ATOM 2398 C CA . SER C 1 77 ? 34.063 -10.245 3.783 1.00 19.03 77 SER C CA 1
ATOM 2399 C C . SER C 1 77 ? 34.393 -9.537 2.478 1.00 17.54 77 SER C C 1
ATOM 2400 O O . SER C 1 77 ? 35.436 -9.805 1.885 1.00 17.97 77 SER C O 1
ATOM 2403 N N . ASP C 1 78 ? 33.522 -8.647 2.017 1.00 17.22 78 ASP C N 1
ATOM 2404 C CA . ASP C 1 78 ? 33.822 -7.936 0.774 1.00 18.66 78 ASP C CA 1
ATOM 2405 C C . ASP C 1 78 ? 35.160 -7.214 0.945 1.00 17.47 78 ASP C C 1
ATOM 2406 O O . ASP C 1 78 ? 35.384 -6.506 1.928 1.00 16.28 78 ASP C O 1
ATOM 2411 N N . GLY C 1 79 ? 36.062 -7.421 -0.003 1.00 18.61 79 GLY C N 1
ATOM 2412 C CA . GLY C 1 79 ? 37.356 -6.774 0.076 1.00 15.56 79 GLY C CA 1
ATOM 2413 C C . GLY C 1 79 ? 38.319 -7.406 1.064 1.00 16.46 79 GLY C C 1
ATOM 2414 O O . GLY C 1 79 ? 39.429 -6.912 1.240 1.00 14.88 79 GLY C O 1
ATOM 2415 N N . ILE C 1 80 ? 37.916 -8.488 1.720 1.00 16.66 80 ILE C N 1
ATOM 2416 C CA . ILE C 1 80 ? 38.812 -9.138 2.675 1.00 17.27 80 ILE C CA 1
ATOM 2417 C C . ILE C 1 80 ? 38.844 -10.647 2.499 1.00 18.37 80 ILE C C 1
ATOM 2418 O O . ILE C 1 80 ? 37.836 -11.322 2.676 1.00 18.28 80 ILE C O 1
ATOM 2423 N N . PRO C 1 81 ? 40.011 -11.193 2.128 1.00 18.18 81 PRO C N 1
ATOM 2424 C CA . PRO C 1 81 ? 40.132 -12.639 1.941 1.00 18.15 81 PRO C CA 1
ATOM 2425 C C . PRO C 1 81 ? 40.251 -13.320 3.298 1.00 16.30 81 PRO C C 1
ATOM 2426 O O . PRO C 1 81 ? 40.719 -12.726 4.254 1.00 15.64 81 PRO C O 1
ATOM 2430 N N . PRO C 1 82 ? 39.816 -14.574 3.398 1.00 16.83 82 PRO C N 1
ATOM 2431 C CA . PRO C 1 82 ? 39.918 -15.260 4.688 1.00 16.80 82 PRO C CA 1
ATOM 2432 C C . PRO C 1 82 ? 41.362 -15.527 5.086 1.00 16.24 82 PRO C C 1
ATOM 2433 O O . PRO C 1 82 ? 42.259 -15.567 4.230 1.00 17.10 82 PRO C O 1
ATOM 2437 N N . MET C 1 83 ? 41.590 -15.678 6.388 1.00 14.05 83 MET C N 1
ATOM 2438 C CA . MET C 1 83 ? 42.915 -16.009 6.889 1.00 13.83 83 MET C CA 1
ATOM 2439 C C . MET C 1 83 ? 43.042 -17.503 6.632 1.00 14.47 83 MET C C 1
ATOM 2440 O O . MET C 1 83 ? 42.031 -18.204 6.527 1.00 14.01 83 MET C O 1
ATOM 2445 N N . LEU C 1 84 ? 44.278 -17.980 6.524 1.00 12.92 84 LEU C N 1
ATOM 2446 C CA . LEU C 1 84 ? 44.534 -19.393 6.293 1.00 13.65 84 LEU C CA 1
ATOM 2447 C C . LEU C 1 84 ? 45.217 -19.925 7.534 1.00 14.61 84 LEU C C 1
ATOM 2448 O O . LEU C 1 84 ? 45.861 -19.170 8.268 1.00 13.72 84 LEU C O 1
ATOM 2453 N N . THR C 1 85 ? 45.090 -21.225 7.769 1.00 14.12 85 THR C N 1
ATOM 2454 C CA . THR C 1 85 ? 45.711 -21.822 8.930 1.00 14.86 85 THR C CA 1
ATOM 2455 C C . THR C 1 85 ? 47.202 -21.502 8.971 1.00 15.02 85 THR C C 1
ATOM 2456 O O . THR C 1 85 ? 47.916 -21.662 7.973 1.00 12.91 85 THR C O 1
ATOM 2460 N N . GLY C 1 86 ? 47.662 -21.032 10.130 1.00 12.94 86 GLY C N 1
ATOM 2461 C CA . GLY C 1 86 ? 49.061 -20.698 10.305 1.00 13.33 86 GLY C CA 1
ATOM 2462 C C . GLY C 1 86 ? 49.425 -19.291 9.870 1.00 14.04 86 GLY C C 1
ATOM 2463 O O . GLY C 1 86 ? 50.593 -18.926 9.847 1.00 17.79 86 GLY C O 1
ATOM 2464 N N . GLY C 1 87 ? 48.436 -18.491 9.506 1.00 14.18 87 GLY C N 1
ATOM 2465 C CA . GLY C 1 87 ? 48.749 -17.142 9.067 1.00 13.78 87 GLY C CA 1
ATOM 2466 C C . GLY C 1 87 ? 48.862 -16.130 10.193 1.00 13.52 87 GLY C C 1
ATOM 2467 O O . GLY C 1 87 ? 48.426 -16.378 11.321 1.00 11.72 87 GLY C O 1
ATOM 2468 N N . LYS C 1 88 ? 49.492 -14.998 9.882 1.00 11.60 88 LYS C N 1
ATOM 2469 C CA . LYS C 1 88 ? 49.635 -13.893 10.818 1.00 11.36 88 LYS C CA 1
ATOM 2470 C C . LYS C 1 88 ? 49.097 -12.679 10.081 1.00 12.31 88 LYS C C 1
ATOM 2471 O O . LYS C 1 88 ? 49.641 -12.286 9.050 1.00 13.83 88 LYS C O 1
ATOM 2477 N N . ARG C 1 89 ? 48.045 -12.077 10.627 1.00 12.29 89 ARG C N 1
ATOM 2478 C CA . ARG C 1 89 ? 47.405 -10.931 10.002 1.00 12.93 89 ARG C CA 1
ATOM 2479 C C . ARG C 1 89 ? 47.242 -9.760 10.959 1.00 12.84 89 ARG C C 1
ATOM 2480 O O . ARG C 1 89 ? 46.966 -9.939 12.151 1.00 13.34 89 ARG C O 1
ATOM 2488 N N . THR C 1 90 ? 47.438 -8.560 10.429 1.00 13.11 90 THR C N 1
ATOM 2489 C CA . THR C 1 90 ? 47.255 -7.347 11.204 1.00 14.25 90 THR C CA 1
ATOM 2490 C C . THR C 1 90 ? 45.932 -6.777 10.736 1.00 15.13 90 THR C C 1
ATOM 2491 O O . THR C 1 90 ? 45.656 -6.733 9.530 1.00 15.54 90 THR C O 1
ATOM 2495 N N . LEU C 1 91 ? 45.102 -6.379 11.695 1.00 16.08 91 LEU C N 1
ATOM 2496 C CA . LEU C 1 91 ? 43.795 -5.820 11.397 1.00 17.13 91 LEU C CA 1
ATOM 2497 C C . LEU C 1 91 ? 43.653 -4.421 11.987 1.00 18.26 91 LEU C C 1
ATOM 2498 O O . LEU C 1 91 ? 44.094 -4.172 13.109 1.00 17.68 91 LEU C O 1
ATOM 2503 N N . ARG C 1 92 ? 43.042 -3.520 11.219 1.00 18.64 92 ARG C N 1
ATOM 2504 C CA . ARG C 1 92 ? 42.771 -2.161 11.679 1.00 18.68 92 ARG C CA 1
ATOM 2505 C C . ARG C 1 92 ? 41.251 -2.110 11.610 1.00 17.03 92 ARG C C 1
ATOM 2506 O O . ARG C 1 92 ? 40.660 -2.101 10.526 1.00 15.86 92 ARG C O 1
ATOM 2514 N N . ILE C 1 93 ? 40.628 -2.097 12.781 1.00 16.11 93 ILE C N 1
ATOM 2515 C CA . ILE C 1 93 ? 39.178 -2.133 12.901 1.00 15.36 93 ILE C CA 1
ATOM 2516 C C . ILE C 1 93 ? 38.521 -0.813 13.286 1.00 14.72 93 ILE C C 1
ATOM 2517 O O . ILE C 1 93 ? 38.800 -0.267 14.357 1.00 13.71 93 ILE C O 1
ATOM 2522 N N . PRO C 1 94 ? 37.663 -0.264 12.405 1.00 15.39 94 PRO C N 1
ATOM 2523 C CA . PRO C 1 94 ? 37.011 0.994 12.770 1.00 15.76 94 PRO C CA 1
ATOM 2524 C C . PRO C 1 94 ? 36.095 0.709 13.956 1.00 16.09 94 PRO C C 1
ATOM 2525 O O . PRO C 1 94 ? 35.585 -0.408 14.106 1.00 15.84 94 PRO C O 1
ATOM 2529 N N . PRO C 1 95 ? 35.861 1.714 14.806 1.00 16.98 95 PRO C N 1
ATOM 2530 C CA . PRO C 1 95 ? 35.007 1.548 15.990 1.00 16.40 95 PRO C CA 1
ATOM 2531 C C . PRO C 1 95 ? 33.619 0.958 15.761 1.00 16.32 95 PRO C C 1
ATOM 2532 O O . PRO C 1 95 ? 33.102 0.224 16.609 1.00 15.79 95 PRO C O 1
ATOM 2536 N N . GLU C 1 96 ? 33.014 1.255 14.619 1.00 17.24 96 GLU C N 1
ATOM 2537 C CA . GLU C 1 96 ? 31.689 0.721 14.332 1.00 17.73 96 GLU C CA 1
ATOM 2538 C C . GLU C 1 96 ? 31.711 -0.809 14.195 1.00 17.43 96 GLU C C 1
ATOM 2539 O O . GLU C 1 96 ? 30.664 -1.454 14.255 1.00 18.29 96 GLU C O 1
ATOM 2545 N N . LEU C 1 97 ? 32.895 -1.385 13.999 1.00 15.52 97 LEU C N 1
ATOM 2546 C CA . LEU C 1 97 ? 33.025 -2.840 13.870 1.00 16.24 97 LEU C CA 1
ATOM 2547 C C . LEU C 1 97 ? 33.734 -3.419 15.092 1.00 16.79 97 LEU C C 1
ATOM 2548 O O . LEU C 1 97 ? 34.185 -4.568 15.090 1.00 17.42 97 LEU C O 1
ATOM 2553 N N . ALA C 1 98 ? 33.834 -2.607 16.138 1.00 13.92 98 ALA C N 1
ATOM 2554 C CA . ALA C 1 98 ? 34.478 -3.031 17.375 1.00 15.12 98 ALA C CA 1
ATOM 2555 C C . ALA C 1 98 ? 33.567 -2.682 18.553 1.00 16.03 98 ALA C C 1
ATOM 2556 O O . ALA C 1 98 ? 32.511 -3.293 18.714 1.00 18.16 98 ALA C O 1
ATOM 2558 N N . TYR C 1 99 ? 33.941 -1.694 19.358 1.00 16.23 99 TYR C N 1
ATOM 2559 C CA . TYR C 1 99 ? 33.118 -1.342 20.515 1.00 18.29 99 TYR C CA 1
ATOM 2560 C C . TYR C 1 99 ? 32.303 -0.057 20.404 1.00 19.92 99 TYR C C 1
ATOM 2561 O O . TYR C 1 99 ? 31.724 0.400 21.389 1.00 20.16 99 TYR C O 1
ATOM 2570 N N . GLY C 1 100 ? 32.245 0.507 19.200 1.00 20.51 100 GLY C N 1
ATOM 2571 C CA . GLY C 1 100 ? 31.465 1.710 18.965 1.00 22.59 100 GLY C CA 1
ATOM 2572 C C . GLY C 1 100 ? 31.676 2.864 19.931 1.00 24.26 100 GLY C C 1
ATOM 2573 O O . GLY C 1 100 ? 32.768 3.059 20.458 1.00 21.74 100 GLY C O 1
ATOM 2574 N N . ASP C 1 101 ? 30.615 3.634 20.152 1.00 25.81 101 ASP C N 1
ATOM 2575 C CA . ASP C 1 101 ? 30.662 4.790 21.038 1.00 29.77 101 ASP C CA 1
ATOM 2576 C C . ASP C 1 101 ? 30.732 4.436 22.516 1.00 29.84 101 ASP C C 1
ATOM 2577 O O . ASP C 1 101 ? 31.086 5.278 23.342 1.00 31.21 101 ASP C O 1
ATOM 2582 N N . ARG C 1 102 ? 30.400 3.199 22.862 1.00 30.38 102 ARG C N 1
ATOM 2583 C CA . ARG C 1 102 ? 30.442 2.801 24.266 1.00 31.22 102 ARG C CA 1
ATOM 2584 C C . ARG C 1 102 ? 31.855 2.553 24.767 1.00 30.98 102 ARG C C 1
ATOM 2585 O O . ARG C 1 102 ? 32.158 2.792 25.938 1.00 29.46 102 ARG C O 1
ATOM 2593 N N . GLY C 1 103 ? 32.719 2.072 23.881 1.00 31.06 103 GLY C N 1
ATOM 2594 C CA . GLY C 1 103 ? 34.074 1.770 24.292 1.00 31.69 103 GLY C CA 1
ATOM 2595 C C . GLY C 1 103 ? 34.010 0.499 25.111 1.00 32.71 103 GLY C C 1
ATOM 2596 O O . GLY C 1 103 ? 32.969 -0.156 25.159 1.00 32.62 103 GLY C O 1
ATOM 2597 N N . ALA C 1 104 ? 35.106 0.149 25.769 1.00 34.48 104 ALA C N 1
ATOM 2598 C CA . ALA C 1 104 ? 35.134 -1.064 26.565 1.00 37.05 104 ALA C CA 1
ATOM 2599 C C . ALA C 1 104 ? 35.708 -0.838 27.950 1.00 38.92 104 ALA C C 1
ATOM 2600 O O . ALA C 1 104 ? 36.545 0.036 28.152 1.00 37.58 104 ALA C O 1
ATOM 2602 N N . GLY C 1 105 ? 35.235 -1.652 28.888 1.00 42.04 105 GLY C N 1
ATOM 2603 C CA . GLY C 1 105 ? 35.679 -1.599 30.268 1.00 46.01 105 GLY C CA 1
ATOM 2604 C C . GLY C 1 105 ? 36.167 -0.274 30.811 1.00 49.49 105 GLY C C 1
ATOM 2605 O O . GLY C 1 105 ? 37.142 -0.249 31.553 1.00 48.48 105 GLY C O 1
ATOM 2606 N N . CYS C 1 106 ? 35.519 0.827 30.437 1.00 52.58 106 CYS C N 1
ATOM 2607 C CA . CYS C 1 106 ? 35.896 2.139 30.956 1.00 55.70 106 CYS C CA 1
ATOM 2608 C C . CYS C 1 106 ? 35.703 2.000 32.467 1.00 57.32 106 CYS C C 1
ATOM 2609 O O . CYS C 1 106 ? 35.607 0.883 32.973 1.00 56.74 106 CYS C O 1
ATOM 2612 N N . LYS C 1 107 ? 35.632 3.105 33.205 1.00 59.17 107 LYS C N 1
ATOM 2613 C CA . LYS C 1 107 ? 35.401 2.949 34.635 1.00 60.36 107 LYS C CA 1
ATOM 2614 C C . LYS C 1 107 ? 35.188 4.175 35.505 1.00 61.23 107 LYS C C 1
ATOM 2615 O O . LYS C 1 107 ? 34.172 4.857 35.391 1.00 61.24 107 LYS C O 1
ATOM 2621 N N . GLY C 1 108 ? 36.143 4.435 36.392 1.00 62.17 108 GLY C N 1
ATOM 2622 C CA . GLY C 1 108 ? 36.028 5.554 37.309 1.00 63.54 108 GLY C CA 1
ATOM 2623 C C . GLY C 1 108 ? 36.448 6.939 36.854 1.00 64.31 108 GLY C C 1
ATOM 2624 O O . GLY C 1 108 ? 35.658 7.874 36.946 1.00 65.11 108 GLY C O 1
ATOM 2625 N N . GLY C 1 109 ? 37.683 7.088 36.384 1.00 64.51 109 GLY C N 1
ATOM 2626 C CA . GLY C 1 109 ? 38.151 8.393 35.945 1.00 64.27 109 GLY C CA 1
ATOM 2627 C C . GLY C 1 109 ? 38.667 8.412 34.514 1.00 63.88 109 GLY C C 1
ATOM 2628 O O . GLY C 1 109 ? 38.396 9.346 33.753 1.00 64.49 109 GLY C O 1
ATOM 2629 N N . SER C 1 110 ? 39.424 7.380 34.155 1.00 63.04 110 SER C N 1
ATOM 2630 C CA . SER C 1 110 ? 39.993 7.250 32.815 1.00 61.47 110 SER C CA 1
ATOM 2631 C C . SER C 1 110 ? 39.441 5.978 32.163 1.00 59.30 110 SER C C 1
ATOM 2632 O O . SER C 1 110 ? 39.108 5.023 32.853 1.00 59.10 110 SER C O 1
ATOM 2635 N N . CYS C 1 111 ? 39.374 5.939 30.839 1.00 56.40 111 CYS C N 1
ATOM 2636 C CA . CYS C 1 111 ? 38.855 4.753 30.163 1.00 52.19 111 CYS C CA 1
ATOM 2637 C C . CYS C 1 111 ? 39.898 4.064 29.290 1.00 48.11 111 CYS C C 1
ATOM 2638 O O . CYS C 1 111 ? 40.693 4.745 28.646 1.00 47.96 111 CYS C O 1
ATOM 2641 N N . LEU C 1 112 ? 39.910 2.732 29.224 1.00 42.55 112 LEU C N 1
ATOM 2642 C CA . LEU C 1 112 ? 40.931 2.134 28.373 1.00 36.80 112 LEU C CA 1
ATOM 2643 C C . LEU C 1 112 ? 40.585 1.984 26.917 1.00 34.16 112 LEU C C 1
ATOM 2644 O O . LEU C 1 112 ? 41.356 2.442 26.077 1.00 35.13 112 LEU C O 1
ATOM 2649 N N . ILE C 1 113 ? 39.503 1.309 26.562 1.00 29.89 113 ILE C N 1
ATOM 2650 C CA . ILE C 1 113 ? 39.217 1.322 25.142 1.00 28.13 113 ILE C CA 1
ATOM 2651 C C . ILE C 1 113 ? 38.192 2.436 25.040 1.00 27.84 113 ILE C C 1
ATOM 2652 O O . ILE C 1 113 ? 36.990 2.204 25.122 1.00 28.48 113 ILE C O 1
ATOM 2657 N N . PRO C 1 114 ? 38.671 3.683 24.911 1.00 26.29 114 PRO C N 1
ATOM 2658 C CA . PRO C 1 114 ? 37.773 4.826 24.811 1.00 25.11 114 PRO C CA 1
ATOM 2659 C C . PRO C 1 114 ? 36.769 4.708 23.690 1.00 23.01 114 PRO C C 1
ATOM 2660 O O . PRO C 1 114 ? 36.941 3.932 22.753 1.00 21.93 114 PRO C O 1
ATOM 2664 N N . PRO C 1 115 ? 35.679 5.471 23.792 1.00 22.68 115 PRO C N 1
ATOM 2665 C CA . PRO C 1 115 ? 34.625 5.483 22.787 1.00 21.68 115 PRO C CA 1
ATOM 2666 C C . PRO C 1 115 ? 35.216 5.795 21.417 1.00 21.46 115 PRO C C 1
ATOM 2667 O O . PRO C 1 115 ? 36.219 6.504 21.320 1.00 20.49 115 PRO C O 1
ATOM 2671 N N . ALA C 1 116 ? 34.604 5.247 20.373 1.00 19.19 116 ALA C N 1
ATOM 2672 C CA . ALA C 1 116 ? 35.027 5.499 19.001 1.00 17.72 116 ALA C CA 1
ATOM 2673 C C . ALA C 1 116 ? 36.483 5.174 18.694 1.00 18.69 116 ALA C C 1
ATOM 2674 O O . ALA C 1 116 ? 37.097 5.815 17.831 1.00 16.38 116 ALA C O 1
ATOM 2676 N N . SER C 1 117 ? 37.021 4.161 19.367 1.00 19.13 117 SER C N 1
ATOM 2677 C CA . SER C 1 117 ? 38.407 3.768 19.168 1.00 19.47 117 SER C CA 1
ATOM 2678 C C . SER C 1 117 ? 38.645 2.778 18.043 1.00 18.52 117 SER C C 1
ATOM 2679 O O . SER C 1 117 ? 37.929 1.780 17.902 1.00 19.37 117 SER C O 1
ATOM 2682 N N . VAL C 1 118 ? 39.654 3.078 17.233 1.00 17.00 118 VAL C N 1
ATOM 2683 C CA . VAL C 1 118 ? 40.061 2.198 16.153 1.00 16.16 118 VAL C CA 1
ATOM 2684 C C . VAL C 1 118 ? 40.920 1.181 16.892 1.00 15.68 118 VAL C C 1
ATOM 2685 O O . VAL C 1 118 ? 41.722 1.554 17.746 1.00 15.80 118 VAL C O 1
ATOM 2689 N N . LEU C 1 119 ? 40.754 -0.096 16.578 1.00 14.77 119 LEU C N 1
ATOM 2690 C CA . LEU C 1 119 ? 41.536 -1.129 17.242 1.00 15.04 119 LEU C CA 1
ATOM 2691 C C . LEU C 1 119 ? 42.521 -1.774 16.277 1.00 14.07 119 LEU C C 1
ATOM 2692 O O . LEU C 1 119 ? 42.202 -2.011 15.118 1.00 15.42 119 LEU C O 1
ATOM 2697 N N . LEU C 1 120 ? 43.712 -2.065 16.775 1.00 13.50 120 LEU C N 1
ATOM 2698 C CA . LEU C 1 120 ? 44.731 -2.721 15.980 1.00 14.24 120 LEU C CA 1
ATOM 2699 C C . LEU C 1 120 ? 44.998 -4.084 16.611 1.00 15.52 120 LEU C C 1
ATOM 2700 O O . LEU C 1 120 ? 45.264 -4.182 17.808 1.00 16.00 120 LEU C O 1
ATOM 2705 N N . PHE C 1 121 ? 44.928 -5.131 15.801 1.00 14.27 121 PHE C N 1
ATOM 2706 C CA . PHE C 1 121 ? 45.185 -6.474 16.296 1.00 14.96 121 PHE C CA 1
ATOM 2707 C C . PHE C 1 121 ? 46.179 -7.194 15.405 1.00 16.01 121 PHE C C 1
ATOM 2708 O O . PHE C 1 121 ? 46.167 -7.032 14.180 1.00 16.46 121 PHE C O 1
ATOM 2716 N N . ASP C 1 122 ? 47.047 -7.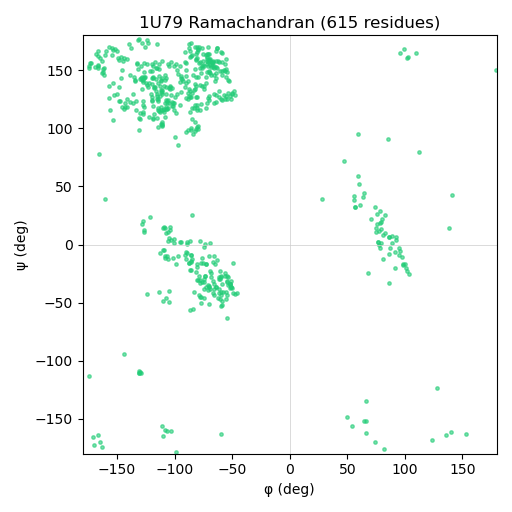980 16.028 1.00 16.07 122 ASP C N 1
ATOM 2717 C CA . ASP C 1 122 ? 47.975 -8.811 15.287 1.00 18.44 122 ASP C CA 1
ATOM 2718 C C . ASP C 1 122 ? 47.398 -10.167 15.650 1.00 17.46 122 ASP C C 1
ATOM 2719 O O . ASP C 1 122 ? 47.356 -10.532 16.822 1.00 16.47 122 ASP C O 1
ATOM 2724 N N . ILE C 1 123 ? 46.899 -10.879 14.651 1.00 15.27 123 ILE C N 1
ATOM 2725 C CA . ILE C 1 123 ? 46.281 -12.174 14.870 1.00 17.45 123 ILE C CA 1
ATOM 2726 C C . ILE C 1 123 ? 47.076 -13.338 14.298 1.00 17.86 123 ILE C C 1
ATOM 2727 O O . ILE C 1 123 ? 47.510 -13.308 13.146 1.00 18.47 123 ILE C O 1
ATOM 2732 N N . GLU C 1 124 ? 47.271 -14.355 15.130 1.00 19.28 124 GLU C N 1
ATOM 2733 C CA . GLU C 1 124 ? 47.982 -15.563 14.740 1.00 21.01 124 GLU C CA 1
ATOM 2734 C C . GLU C 1 124 ? 46.944 -16.673 14.717 1.00 18.06 124 GLU C C 1
ATOM 2735 O O . GLU C 1 124 ? 46.509 -17.147 15.765 1.00 16.22 124 GLU C O 1
ATOM 2741 N N . TYR C 1 125 ? 46.525 -17.055 13.519 1.00 17.76 125 TYR C N 1
ATOM 2742 C CA . TYR C 1 125 ? 45.539 -18.116 13.355 1.00 15.37 125 TYR C CA 1
ATOM 2743 C C . TYR C 1 125 ? 46.315 -19.429 13.452 1.00 16.80 125 TYR C C 1
ATOM 2744 O O . TYR C 1 125 ? 46.918 -19.880 12.475 1.00 16.91 125 TYR C O 1
ATOM 2753 N N . ILE C 1 126 ? 46.310 -20.037 14.638 1.00 16.30 126 ILE C N 1
ATOM 2754 C CA . ILE C 1 126 ? 47.058 -21.275 14.855 1.00 17.49 126 ILE C CA 1
ATOM 2755 C C . ILE C 1 126 ? 46.345 -22.356 14.100 1.00 20.96 126 ILE C C 1
ATOM 2756 O O . ILE C 1 126 ? 46.953 -23.257 13.503 1.00 19.35 126 ILE C O 1
ATOM 2761 N N . GLY C 1 127 ? 45.029 -22.250 14.162 1.00 23.66 127 GLY C N 1
ATOM 2762 C CA . GLY C 1 127 ? 44.182 -23.170 13.464 1.00 28.76 127 GLY C CA 1
ATOM 2763 C C . GLY C 1 127 ? 43.126 -23.814 14.316 1.00 32.64 127 GLY C C 1
ATOM 2764 O O . GLY C 1 127 ? 42.316 -23.184 14.996 1.00 29.20 127 GLY C O 1
ATOM 2765 N N . LYS C 1 128 ? 43.231 -25.125 14.247 1.00 36.16 128 LYS C N 1
ATOM 2766 C CA . LYS C 1 128 ? 42.416 -26.157 14.847 1.00 41.11 128 LYS C CA 1
ATOM 2767 C C . LYS C 1 128 ? 42.604 -26.908 13.543 1.00 41.68 128 LYS C C 1
ATOM 2768 O O . LYS C 1 128 ? 41.663 -27.432 12.936 1.00 42.31 128 LYS C O 1
ATOM 2774 N N . ALA C 1 129 ? 43.875 -26.813 13.125 1.00 42.48 129 ALA C N 1
ATOM 2775 C CA . ALA C 1 129 ? 44.500 -27.340 11.920 1.00 43.01 129 ALA C CA 1
ATOM 2776 C C . ALA C 1 129 ? 43.713 -27.216 10.630 1.00 43.69 129 ALA C C 1
ATOM 2777 O O . ALA C 1 129 ? 43.470 -28.251 9.977 1.00 44.40 129 ALA C O 1
ATOM 2779 N N . CYS D 1 5 ? 27.238 60.312 7.355 1.00 46.48 5 CYS D N 1
ATOM 2780 C CA . CYS D 1 5 ? 28.107 61.000 6.354 1.00 44.66 5 CYS D CA 1
ATOM 2781 C C . CYS D 1 5 ? 28.524 60.017 5.263 1.00 43.91 5 CYS D C 1
ATOM 2782 O O . CYS D 1 5 ? 29.191 60.386 4.297 1.00 46.01 5 CYS D O 1
ATOM 2785 N N . GLU D 1 6 ? 28.110 58.766 5.423 1.00 42.10 6 GLU D N 1
ATOM 2786 C CA . GLU D 1 6 ? 28.442 57.711 4.475 1.00 37.79 6 GLU D CA 1
ATOM 2787 C C . GLU D 1 6 ? 29.954 57.561 4.375 1.00 33.38 6 GLU D C 1
ATOM 2788 O O . GLU D 1 6 ? 30.621 58.268 3.624 1.00 30.10 6 GLU D O 1
ATOM 2794 N N . PHE D 1 7 ? 30.488 56.624 5.144 1.00 27.84 7 PHE D N 1
ATOM 2795 C CA . PHE D 1 7 ? 31.921 56.385 5.167 1.00 23.58 7 PHE D CA 1
ATOM 2796 C C . PHE D 1 7 ? 32.510 55.816 3.882 1.00 22.19 7 PHE D C 1
ATOM 2797 O O . PHE D 1 7 ? 31.820 55.208 3.064 1.00 20.30 7 PHE D O 1
ATOM 2805 N N . SER D 1 8 ? 33.806 56.043 3.715 1.00 20.45 8 SER D N 1
ATOM 2806 C CA . SER D 1 8 ? 34.553 55.484 2.608 1.00 18.52 8 SER D CA 1
ATOM 2807 C C . SER D 1 8 ? 35.391 54.481 3.384 1.00 18.33 8 SER D C 1
ATOM 2808 O O . SER D 1 8 ? 36.183 54.873 4.242 1.00 16.64 8 SER D O 1
ATOM 2811 N N . VAL D 1 9 ? 35.195 53.193 3.122 1.00 16.22 9 VAL D N 1
ATOM 2812 C CA . VAL D 1 9 ? 35.934 52.166 3.845 1.00 14.52 9 VAL D CA 1
ATOM 2813 C C . VAL D 1 9 ? 37.172 51.738 3.060 1.00 17.15 9 VAL D C 1
ATOM 2814 O O . VAL D 1 9 ? 37.063 51.264 1.922 1.00 18.00 9 VAL D O 1
ATOM 2818 N N . SER D 1 10 ? 38.347 51.919 3.660 1.00 15.40 10 SER D N 1
ATOM 2819 C CA . SER D 1 10 ? 39.595 51.547 3.008 1.00 16.03 10 SER D CA 1
ATOM 2820 C C . SER D 1 10 ? 39.842 50.043 3.128 1.00 17.08 10 SER D C 1
ATOM 2821 O O . SER D 1 10 ? 39.173 49.351 3.895 1.00 16.35 10 SER D O 1
ATOM 2824 N N . PRO D 1 11 ? 40.805 49.516 2.360 1.00 17.43 11 PRO D N 1
ATOM 2825 C CA . PRO D 1 11 ? 41.102 48.081 2.417 1.00 19.10 11 PRO D CA 1
ATOM 2826 C C . PRO D 1 11 ? 41.305 47.559 3.839 1.00 19.15 11 PRO D C 1
ATOM 2827 O O . PRO D 1 11 ? 40.883 46.447 4.151 1.00 18.74 11 PRO D O 1
ATOM 2831 N N . SER D 1 12 ? 41.939 48.358 4.699 1.00 19.10 12 SER D N 1
ATOM 2832 C CA . SER D 1 12 ? 42.207 47.928 6.079 1.00 20.80 12 SER D CA 1
ATOM 2833 C C . SER D 1 12 ? 40.984 47.987 6.988 1.00 19.94 12 SER D C 1
ATOM 2834 O O . SER D 1 12 ? 41.001 47.466 8.106 1.00 22.59 12 SER D O 1
ATOM 2837 N N . GLY D 1 13 ? 39.921 48.621 6.510 1.00 19.15 13 GLY D N 1
ATOM 2838 C CA . GLY D 1 13 ? 38.725 48.750 7.319 1.00 16.36 13 GLY D CA 1
ATOM 2839 C C . GLY D 1 13 ? 38.660 50.129 7.950 1.00 16.54 13 GLY D C 1
ATOM 2840 O O . GLY D 1 13 ? 37.614 50.558 8.435 1.00 15.81 13 GLY D O 1
ATOM 2841 N N . LEU D 1 14 ? 39.787 50.826 7.973 1.00 15.33 14 LEU D N 1
ATOM 2842 C CA . LEU D 1 14 ? 39.795 52.170 8.533 1.00 15.94 14 LEU D CA 1
ATOM 2843 C C . LEU D 1 14 ? 38.868 52.934 7.589 1.00 15.82 14 LEU D C 1
ATOM 2844 O O . LEU D 1 14 ? 39.033 52.856 6.372 1.00 15.96 14 LEU D O 1
ATOM 2849 N N . ALA D 1 15 ? 37.882 53.640 8.135 1.00 16.60 15 ALA D N 1
ATOM 2850 C CA . ALA D 1 15 ? 36.938 54.381 7.295 1.00 15.21 15 ALA D CA 1
ATOM 2851 C C . ALA D 1 15 ? 36.865 55.865 7.628 1.00 15.45 15 ALA D C 1
ATOM 2852 O O . ALA D 1 15 ? 37.134 56.277 8.761 1.00 14.29 15 ALA D O 1
ATOM 2854 N N . PHE D 1 16 ? 36.466 56.665 6.644 1.00 14.24 16 PHE D N 1
ATOM 2855 C CA . PHE D 1 16 ? 36.392 58.102 6.842 1.00 14.04 16 PHE D CA 1
ATOM 2856 C C . PHE D 1 16 ? 35.394 58.789 5.944 1.00 17.11 16 PHE D C 1
ATOM 2857 O O . PHE D 1 16 ? 34.882 58.222 4.974 1.00 15.53 16 PHE D O 1
ATOM 2865 N N . CYS D 1 17 ? 35.160 60.049 6.283 1.00 20.11 17 CYS D N 1
ATOM 2866 C CA . CYS D 1 17 ? 34.321 60.928 5.504 1.00 22.71 17 CYS D CA 1
ATOM 2867 C C . CYS D 1 17 ? 34.790 62.327 5.888 1.00 21.79 17 CYS D C 1
ATOM 2868 O O . CYS D 1 17 ? 34.893 62.672 7.077 1.00 20.14 17 CYS D O 1
ATOM 2871 N N . ASP D 1 18 ? 35.132 63.111 4.877 1.00 20.33 18 ASP D N 1
ATOM 2872 C CA . ASP D 1 18 ? 35.589 64.474 5.093 1.00 20.07 18 ASP D CA 1
ATOM 2873 C C . ASP D 1 18 ? 34.380 65.389 5.216 1.00 20.24 18 ASP D C 1
ATOM 2874 O O . ASP D 1 18 ? 33.827 65.837 4.209 1.00 19.75 18 ASP D O 1
ATOM 2879 N N . LYS D 1 19 ? 33.961 65.652 6.456 1.00 17.87 19 LYS D N 1
ATOM 2880 C CA . LYS D 1 19 ? 32.811 66.516 6.699 1.00 17.93 19 LYS D CA 1
ATOM 2881 C C . LYS D 1 19 ? 33.077 67.895 6.121 1.00 16.78 19 LYS D C 1
ATOM 2882 O O . LYS D 1 19 ? 32.193 68.519 5.532 1.00 17.62 19 LYS D O 1
ATOM 2888 N N . VAL D 1 20 ? 34.303 68.367 6.305 1.00 14.14 20 VAL D N 1
ATOM 2889 C CA . VAL D 1 20 ? 34.723 69.646 5.762 1.00 14.63 20 VAL D CA 1
ATOM 2890 C C . VAL D 1 20 ? 36.161 69.463 5.335 1.00 14.80 20 VAL D C 1
ATOM 2891 O O . VAL D 1 20 ? 37.032 69.073 6.131 1.00 12.42 20 VAL D O 1
ATOM 2895 N N . VAL D 1 21 ? 36.398 69.707 4.052 1.00 13.17 21 VAL D N 1
ATOM 2896 C CA . VAL D 1 21 ? 37.723 69.582 3.474 1.00 12.78 21 VAL D CA 1
ATOM 2897 C C . VAL D 1 21 ? 38.518 70.817 3.863 1.00 11.77 21 VAL D C 1
ATOM 2898 O O . VAL D 1 21 ? 37.999 71.943 3.821 1.00 9.94 21 VAL D O 1
ATOM 2902 N N . GLY D 1 22 ? 39.772 70.604 4.247 1.00 12.64 22 GLY D N 1
ATOM 2903 C CA . GLY D 1 22 ? 40.604 71.715 4.658 1.00 14.78 22 GLY D CA 1
ATOM 2904 C C . GLY D 1 22 ? 40.862 72.710 3.548 1.00 15.69 22 GLY D C 1
ATOM 2905 O O . GLY D 1 22 ? 40.559 72.458 2.377 1.00 16.71 22 GLY D O 1
ATOM 2906 N N . TYR D 1 23 ? 41.420 73.855 3.925 1.00 16.61 23 TYR D N 1
ATOM 2907 C CA . TYR D 1 23 ? 41.740 74.900 2.970 1.00 19.47 23 TYR D CA 1
ATOM 2908 C C . TYR D 1 23 ? 43.251 75.020 2.809 1.00 19.90 23 TYR D C 1
ATOM 2909 O O . TYR D 1 23 ? 43.736 75.780 1.969 1.00 20.24 23 TYR D O 1
ATOM 2918 N N . GLY D 1 24 ? 43.993 74.256 3.610 1.00 19.95 24 GLY D N 1
ATOM 2919 C CA . GLY D 1 24 ? 45.439 74.318 3.541 1.00 19.10 24 GLY D CA 1
ATOM 2920 C C . GLY D 1 24 ? 46.124 73.095 2.964 1.00 20.76 24 GLY D C 1
ATOM 2921 O O . GLY D 1 24 ? 45.490 72.247 2.339 1.00 20.79 24 GLY D O 1
ATOM 2922 N N . PRO D 1 25 ? 47.443 72.978 3.169 1.00 21.97 25 PRO D N 1
ATOM 2923 C CA . PRO D 1 25 ? 48.206 71.843 2.657 1.00 21.98 25 PRO D CA 1
ATOM 2924 C C . PRO D 1 25 ? 47.937 70.554 3.428 1.00 21.61 25 PRO D C 1
ATOM 2925 O O . PRO D 1 25 ? 47.394 70.571 4.534 1.00 19.86 25 PRO D O 1
ATOM 2929 N N . GLU D 1 26 ? 48.317 69.439 2.819 1.00 23.88 26 GLU D N 1
ATOM 2930 C CA . GLU D 1 26 ? 48.143 68.126 3.418 1.00 25.03 26 GLU D CA 1
ATOM 2931 C C . GLU D 1 26 ? 49.095 67.995 4.608 1.00 24.50 26 GLU D C 1
ATOM 2932 O O . GLU D 1 26 ? 50.094 68.710 4.697 1.00 23.50 26 GLU D O 1
ATOM 2938 N N . ALA D 1 27 ? 48.774 67.089 5.525 1.00 23.80 27 ALA D N 1
ATOM 2939 C CA . ALA D 1 27 ? 49.618 66.853 6.690 1.00 25.29 27 ALA D CA 1
ATOM 2940 C C . ALA D 1 27 ? 50.869 66.104 6.220 1.00 26.08 27 ALA D C 1
ATOM 2941 O O . ALA D 1 27 ? 50.797 65.274 5.313 1.00 25.03 27 ALA D O 1
ATOM 2943 N N . VAL D 1 28 ? 52.013 66.400 6.828 1.00 27.44 28 VAL D N 1
ATOM 2944 C CA . VAL D 1 28 ? 53.259 65.743 6.442 1.00 28.55 28 VAL D CA 1
ATOM 2945 C C . VAL D 1 28 ? 53.841 64.919 7.586 1.00 29.65 28 VAL D C 1
ATOM 2946 O O . VAL D 1 28 ? 53.895 65.371 8.728 1.00 29.03 28 VAL D O 1
ATOM 2950 N N . LYS D 1 29 ? 54.277 63.709 7.261 1.00 29.57 29 LYS D N 1
ATOM 2951 C CA . LYS D 1 29 ? 54.848 62.789 8.235 1.00 30.90 29 LYS D CA 1
ATOM 2952 C C . LYS D 1 29 ? 55.984 63.400 9.048 1.00 31.02 29 LYS D C 1
ATOM 2953 O O . LYS D 1 29 ? 56.808 64.153 8.517 1.00 29.19 29 LYS D O 1
ATOM 2959 N N . GLY D 1 30 ? 56.011 63.067 10.338 1.00 29.86 30 GLY D N 1
ATOM 2960 C CA . GLY D 1 30 ? 57.052 63.553 11.227 1.00 30.89 30 GLY D CA 1
ATOM 2961 C C . GLY D 1 30 ? 56.862 64.961 11.752 1.00 31.32 30 GLY D C 1
ATOM 2962 O O . GLY D 1 30 ? 57.543 65.383 12.687 1.00 31.39 30 GLY D O 1
ATOM 2963 N N . GLN D 1 31 ? 55.923 65.690 11.167 1.00 30.75 31 GLN D N 1
ATOM 2964 C CA . GLN D 1 31 ? 55.672 67.063 11.577 1.00 31.03 31 GLN D CA 1
ATOM 2965 C C . GLN D 1 31 ? 54.823 67.200 12.837 1.00 29.31 31 GLN D C 1
ATOM 2966 O O . GLN D 1 31 ? 53.907 66.410 13.078 1.00 27.43 31 GLN D O 1
ATOM 2972 N N . LEU D 1 32 ? 55.144 68.216 13.637 1.00 27.95 32 LEU D N 1
ATOM 2973 C CA . LEU D 1 32 ? 54.427 68.496 14.872 1.00 25.45 32 LEU D CA 1
ATOM 2974 C C . LEU D 1 32 ? 53.145 69.244 14.515 1.00 23.64 32 LEU D C 1
ATOM 2975 O O . LEU D 1 32 ? 53.199 70.350 13.970 1.00 21.09 32 LEU D O 1
ATOM 2980 N N . ILE D 1 33 ? 51.995 68.645 14.811 1.00 21.64 33 ILE D N 1
ATOM 2981 C CA . ILE D 1 33 ? 50.721 69.288 14.500 1.00 21.32 33 ILE D CA 1
ATOM 2982 C C . ILE D 1 33 ? 49.825 69.453 15.718 1.00 21.71 33 ILE D C 1
ATOM 2983 O O . ILE D 1 33 ? 50.158 68.995 16.812 1.00 24.18 33 ILE D O 1
ATOM 2988 N N . LYS D 1 34 ? 48.687 70.115 15.514 1.00 22.79 34 LYS D N 1
ATOM 2989 C CA . LYS D 1 34 ? 47.696 70.355 16.561 1.00 23.13 34 LYS D CA 1
ATOM 2990 C C . LYS D 1 34 ? 46.353 69.835 16.081 1.00 22.15 34 LYS D C 1
ATOM 2991 O O . LYS D 1 34 ? 46.028 69.953 14.897 1.00 22.40 34 LYS D O 1
ATOM 2997 N N . ALA D 1 35 ? 45.560 69.290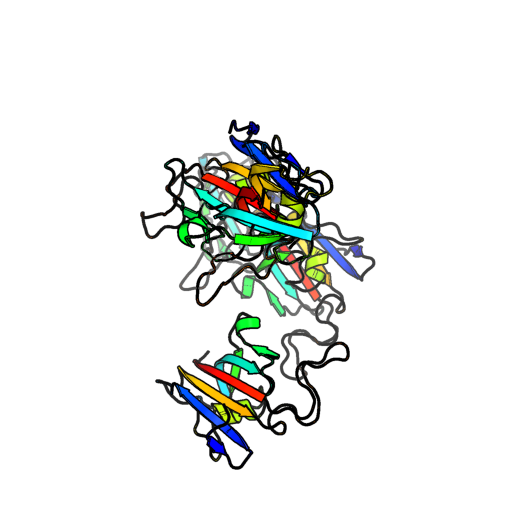 16.995 1.00 19.12 35 ALA D N 1
ATOM 2998 C CA . ALA D 1 35 ? 44.261 68.773 16.614 1.00 17.49 35 ALA D CA 1
ATOM 2999 C C . ALA D 1 35 ? 43.245 68.681 17.745 1.00 17.50 35 ALA D C 1
ATOM 3000 O O . ALA D 1 35 ? 43.558 68.246 18.855 1.00 18.54 35 ALA D O 1
ATOM 3002 N N . HIS D 1 36 ? 42.020 69.097 17.447 1.00 17.52 36 HIS D N 1
ATOM 3003 C CA . HIS D 1 36 ? 40.926 69.006 18.393 1.00 16.67 36 HIS D CA 1
ATOM 3004 C C . HIS D 1 36 ? 40.180 67.734 18.005 1.00 15.69 36 HIS D C 1
ATOM 3005 O O . HIS D 1 36 ? 40.189 67.328 16.829 1.00 15.24 36 HIS D O 1
ATOM 3012 N N . TYR D 1 37 ? 39.550 67.082 18.972 1.00 15.35 37 TYR D N 1
ATOM 3013 C CA . TYR D 1 37 ? 38.872 65.835 18.657 1.00 13.98 37 TYR D CA 1
ATOM 3014 C C . TYR D 1 37 ? 37.872 65.412 19.701 1.00 15.43 37 TYR D C 1
ATOM 3015 O O . TYR D 1 37 ? 37.944 65.819 20.864 1.00 15.99 37 TYR D O 1
ATOM 3024 N N . VAL D 1 38 ? 36.941 64.575 19.263 1.00 14.76 38 VAL D N 1
ATOM 3025 C CA . VAL D 1 38 ? 35.934 64.003 20.135 1.00 14.82 38 VAL D CA 1
ATOM 3026 C C . VAL D 1 38 ? 35.928 62.532 19.775 1.00 15.71 38 VAL D C 1
ATOM 3027 O O . VAL D 1 38 ? 35.768 62.170 18.597 1.00 16.44 38 VAL D O 1
ATOM 3031 N N . GLY D 1 39 ? 36.151 61.697 20.788 1.00 15.50 39 GLY D N 1
ATOM 3032 C CA . GLY D 1 39 ? 36.177 60.259 20.597 1.00 14.33 39 GLY D CA 1
ATOM 3033 C C . GLY D 1 39 ? 34.919 59.688 21.203 1.00 14.57 39 GLY D C 1
ATOM 3034 O O . GLY D 1 39 ? 34.543 60.040 22.325 1.00 15.81 39 GLY D O 1
ATOM 3035 N N . LYS D 1 40 ? 34.280 58.783 20.479 1.00 14.63 40 LYS D N 1
ATOM 3036 C CA . LYS D 1 40 ? 33.017 58.230 20.923 1.00 17.75 40 LYS D CA 1
ATOM 3037 C C . LYS D 1 40 ? 32.852 56.764 20.534 1.00 16.56 40 LYS D C 1
ATOM 3038 O O . LYS D 1 40 ? 33.392 56.316 19.522 1.00 17.34 40 LYS D O 1
ATOM 3044 N N . LEU D 1 41 ? 32.106 56.018 21.346 1.00 16.50 41 LEU D N 1
ATOM 3045 C CA . LEU D 1 41 ? 31.849 54.613 21.064 1.00 16.87 41 LEU D CA 1
ATOM 3046 C C . LEU D 1 41 ? 30.631 54.555 20.147 1.00 16.57 41 LEU D C 1
ATOM 3047 O O . LEU D 1 41 ? 29.923 55.544 19.989 1.00 17.83 41 LEU D O 1
ATOM 3052 N N . GLU D 1 42 ? 30.385 53.398 19.544 1.00 16.51 42 GLU D N 1
ATOM 3053 C CA . GLU D 1 42 ? 29.249 53.239 18.647 1.00 17.63 42 GLU D CA 1
ATOM 3054 C C . GLU D 1 42 ? 27.886 53.366 19.320 1.00 18.03 42 GLU D C 1
ATOM 3055 O O . GLU D 1 42 ? 26.862 53.441 18.637 1.00 18.72 42 GLU D O 1
ATOM 3061 N N . ASN D 1 43 ? 27.862 53.394 20.649 1.00 17.71 43 ASN D N 1
ATOM 3062 C CA . ASN D 1 43 ? 26.602 53.538 21.364 1.00 19.34 43 ASN D CA 1
ATOM 3063 C C . ASN D 1 43 ? 26.394 55.009 21.704 1.00 20.15 43 ASN D C 1
ATOM 3064 O O . ASN D 1 43 ? 25.413 55.378 22.351 1.00 20.49 43 ASN D O 1
ATOM 3069 N N . GLY D 1 44 ? 27.327 55.844 21.257 1.00 18.72 44 GLY D N 1
ATOM 3070 C CA . GLY D 1 44 ? 27.214 57.269 21.509 1.00 19.69 44 GLY D CA 1
ATOM 3071 C C . GLY D 1 44 ? 27.987 57.828 22.696 1.00 20.66 44 GLY D C 1
ATOM 3072 O O . GLY D 1 44 ? 28.107 59.042 22.839 1.00 20.20 44 GLY D O 1
ATOM 3073 N N . LYS D 1 45 ? 28.525 56.963 23.547 1.00 21.32 45 LYS D N 1
ATOM 3074 C CA . LYS D 1 45 ? 29.264 57.453 24.708 1.00 21.72 45 LYS D CA 1
ATOM 3075 C C . LYS D 1 45 ? 30.602 58.086 24.335 1.00 21.16 45 LYS D C 1
ATOM 3076 O O . LYS D 1 45 ? 31.419 57.469 23.656 1.00 21.17 45 LYS D O 1
ATOM 3082 N N . VAL D 1 46 ? 30.817 59.323 24.779 1.00 20.32 46 VAL D N 1
ATOM 3083 C CA . VAL D 1 46 ? 32.075 60.025 24.524 1.00 18.88 46 VAL D CA 1
ATOM 3084 C C . VAL D 1 46 ? 33.077 59.518 25.553 1.00 18.93 46 VAL D C 1
ATOM 3085 O O . VAL D 1 46 ? 32.791 59.529 26.749 1.00 18.94 46 VAL D O 1
ATOM 3089 N N . PHE D 1 47 ? 34.236 59.047 25.100 1.00 16.76 47 PHE D N 1
ATOM 3090 C CA . PHE D 1 47 ? 35.246 58.551 26.028 1.00 17.22 47 PHE D CA 1
ATOM 3091 C C . PHE D 1 47 ? 36.428 59.496 26.202 1.00 18.07 47 PHE D C 1
ATOM 3092 O O . PHE D 1 47 ? 37.237 59.328 27.124 1.00 19.39 47 PHE D O 1
ATOM 3100 N N . ASP D 1 48 ? 36.530 60.497 25.332 1.00 16.24 48 ASP D N 1
ATOM 3101 C CA . ASP D 1 48 ? 37.629 61.450 25.424 1.00 15.88 48 ASP D CA 1
ATOM 3102 C C . ASP D 1 48 ? 37.450 62.578 24.418 1.00 15.91 48 ASP D C 1
ATOM 3103 O O . ASP D 1 48 ? 36.808 62.397 23.389 1.00 14.44 48 ASP D O 1
ATOM 3108 N N . SER D 1 49 ? 37.979 63.755 24.737 1.00 16.11 49 SER D N 1
ATOM 3109 C CA . SER D 1 49 ? 37.890 64.886 23.814 1.00 17.05 49 SER D CA 1
ATOM 3110 C C . SER D 1 49 ? 38.906 65.938 24.212 1.00 17.39 49 SER D C 1
ATOM 3111 O O . SER D 1 49 ? 39.231 66.092 25.393 1.00 17.04 49 SER D O 1
ATOM 3114 N N . SER D 1 50 ? 39.430 66.652 23.224 1.00 16.49 50 SER D N 1
ATOM 3115 C CA . SER D 1 50 ? 40.394 67.697 23.514 1.00 16.39 50 SER D CA 1
ATOM 3116 C C . SER D 1 50 ? 39.663 68.799 24.287 1.00 17.40 50 SER D C 1
ATOM 3117 O O . SER D 1 50 ? 40.244 69.479 25.134 1.00 18.52 50 SER D O 1
ATOM 3120 N N . TYR D 1 51 ? 38.378 68.963 23.998 1.00 16.87 51 TYR D N 1
ATOM 3121 C CA . TYR D 1 51 ? 37.572 69.973 24.660 1.00 19.74 51 TYR D CA 1
ATOM 3122 C C . TYR D 1 51 ? 37.476 69.708 26.166 1.00 20.97 51 TYR D C 1
ATOM 3123 O O . TYR D 1 51 ? 37.646 70.614 26.972 1.00 22.26 51 TYR D O 1
ATOM 3132 N N . ASN D 1 52 ? 37.210 68.463 26.539 1.00 20.88 52 ASN D N 1
ATOM 3133 C CA . ASN D 1 52 ? 37.112 68.100 27.946 1.00 23.01 52 ASN D CA 1
ATOM 3134 C C . ASN D 1 52 ? 38.451 68.369 28.639 1.00 24.29 52 ASN D C 1
ATOM 3135 O O . ASN D 1 52 ? 38.498 68.660 29.838 1.00 26.32 52 ASN D O 1
ATOM 3140 N N . ARG D 1 53 ? 39.534 68.292 27.869 1.00 23.04 53 ARG D N 1
ATOM 3141 C CA . ARG D 1 53 ? 40.876 68.510 28.397 1.00 24.06 53 ARG D CA 1
ATOM 3142 C C . ARG D 1 53 ? 41.274 69.979 28.426 1.00 23.68 53 ARG D C 1
ATOM 3143 O O . ARG D 1 53 ? 42.251 70.353 29.076 1.00 24.15 53 ARG D O 1
ATOM 3151 N N . GLY D 1 54 ? 40.515 70.809 27.719 1.00 20.67 54 GLY D N 1
ATOM 3152 C CA . GLY D 1 54 ? 40.791 72.230 27.691 1.00 19.16 54 GLY D CA 1
ATOM 3153 C C . GLY D 1 54 ? 41.857 72.679 26.713 1.00 19.09 54 GLY D C 1
ATOM 3154 O O . GLY D 1 54 ? 42.283 73.832 26.754 1.00 19.93 54 GLY D O 1
ATOM 3155 N N . LYS D 1 55 ? 42.297 71.787 25.829 1.00 19.04 55 LYS D N 1
ATOM 3156 C CA . LYS D 1 55 ? 43.327 72.151 24.859 1.00 18.11 55 LYS D CA 1
ATOM 3157 C C . LYS D 1 55 ? 43.474 71.134 23.733 1.00 18.28 55 LYS D C 1
ATOM 3158 O O . LYS D 1 55 ? 43.176 69.951 23.900 1.00 18.32 55 LYS D O 1
ATOM 3164 N N . PRO D 1 56 ? 43.944 71.587 22.566 1.00 18.29 56 PRO D N 1
ATOM 3165 C CA . PRO D 1 56 ? 44.113 70.653 21.456 1.00 18.81 56 PRO D CA 1
ATOM 3166 C C . PRO D 1 56 ? 45.305 69.752 21.751 1.00 20.46 56 PRO D C 1
ATOM 3167 O O . PRO D 1 56 ? 46.143 70.072 22.596 1.00 20.19 56 PRO D O 1
ATOM 3171 N N . LEU D 1 57 ? 45.369 68.625 21.056 1.00 19.24 57 LEU D N 1
ATOM 3172 C CA . LEU D 1 57 ? 46.469 67.694 21.212 1.00 19.45 57 LEU D CA 1
ATOM 3173 C C . LEU D 1 57 ? 47.574 68.158 20.274 1.00 21.41 57 LEU D C 1
ATOM 3174 O O . LEU D 1 57 ? 47.324 68.384 19.083 1.00 19.74 57 LEU D O 1
ATOM 3179 N N . THR D 1 58 ? 48.775 68.338 20.818 1.00 20.64 58 THR D N 1
ATOM 3180 C CA . THR D 1 58 ? 49.932 68.730 20.024 1.00 22.52 58 THR D CA 1
ATOM 3181 C C . THR D 1 58 ? 50.831 67.506 20.050 1.00 22.36 58 THR D C 1
ATOM 3182 O O . THR D 1 58 ? 51.272 67.075 21.110 1.00 23.76 58 THR D O 1
ATOM 3186 N N . PHE D 1 59 ? 51.079 66.939 18.879 1.00 21.30 59 PHE D N 1
ATOM 3187 C CA . PHE D 1 59 ? 51.878 65.733 18.767 1.00 22.59 59 PHE D CA 1
ATOM 3188 C C . PHE D 1 59 ? 52.445 65.649 17.358 1.00 24.30 59 PHE D C 1
ATOM 3189 O O . PHE D 1 59 ? 52.051 66.413 16.486 1.00 23.60 59 PHE D O 1
ATOM 3197 N N . ARG D 1 60 ? 53.369 64.722 17.131 1.00 24.93 60 ARG D N 1
ATOM 3198 C CA . ARG D 1 60 ? 53.937 64.573 15.802 1.00 27.56 60 ARG D CA 1
ATOM 3199 C C . ARG D 1 60 ? 53.217 63.439 15.095 1.00 26.13 60 ARG D C 1
ATOM 3200 O O . ARG D 1 60 ? 53.061 62.349 15.641 1.00 25.04 60 ARG D O 1
ATOM 3208 N N . ILE D 1 61 ? 52.763 63.726 13.878 1.00 26.00 61 ILE D N 1
ATOM 3209 C CA . ILE D 1 61 ? 51.996 62.783 13.072 1.00 26.09 61 ILE D CA 1
ATOM 3210 C C . ILE D 1 61 ? 52.799 61.731 12.312 1.00 26.64 61 ILE D C 1
ATOM 3211 O O . ILE D 1 61 ? 53.901 61.997 11.831 1.00 25.66 61 ILE D O 1
ATOM 3216 N N . GLY D 1 62 ? 52.221 60.535 12.216 1.00 27.18 62 GLY D N 1
ATOM 3217 C CA . GLY D 1 62 ? 52.838 59.435 11.494 1.00 27.52 62 GLY D CA 1
ATOM 3218 C C . GLY D 1 62 ? 54.075 58.792 12.090 1.00 29.65 62 GLY D C 1
ATOM 3219 O O . GLY D 1 62 ? 54.846 58.163 11.369 1.00 30.21 62 GLY D O 1
ATOM 3220 N N . VAL D 1 63 ? 54.274 58.929 13.395 1.00 29.33 63 VAL D N 1
ATOM 3221 C CA . VAL D 1 63 ? 55.446 58.338 14.033 1.00 30.55 63 VAL D CA 1
ATOM 3222 C C . VAL D 1 63 ? 55.103 57.440 15.217 1.00 31.32 63 VAL D C 1
ATOM 3223 O O . VAL D 1 63 ? 55.984 57.069 15.994 1.00 31.53 63 VAL D O 1
ATOM 3227 N N . GLY D 1 64 ? 53.824 57.101 15.362 1.00 30.63 64 GLY D N 1
ATOM 3228 C CA . GLY D 1 64 ? 53.412 56.225 16.446 1.00 29.09 64 GLY D CA 1
ATOM 3229 C C . GLY D 1 64 ? 53.186 56.842 17.816 1.00 27.73 64 GLY D C 1
ATOM 3230 O O . GLY D 1 64 ? 53.302 56.152 18.823 1.00 28.19 64 GLY D O 1
ATOM 3231 N N . GLU D 1 65 ? 52.870 58.131 17.868 1.00 27.44 65 GLU D N 1
ATOM 3232 C CA . GLU D 1 65 ? 52.607 58.795 19.144 1.00 25.67 65 GLU D CA 1
ATOM 3233 C C . GLU D 1 65 ? 51.135 58.648 19.541 1.00 23.94 65 GLU D C 1
ATOM 3234 O O . GLU D 1 65 ? 50.757 58.867 20.697 1.00 23.68 65 GLU D O 1
ATOM 3240 N N . VAL D 1 66 ? 50.315 58.269 18.566 1.00 21.47 66 VAL D N 1
ATOM 3241 C CA . VAL D 1 66 ? 48.884 58.063 18.757 1.00 20.94 66 VAL D CA 1
ATOM 3242 C C . VAL D 1 66 ? 48.547 56.702 18.153 1.00 20.57 66 VAL D C 1
ATOM 3243 O O . VAL D 1 66 ? 49.423 56.053 17.588 1.00 20.72 66 VAL D O 1
ATOM 3247 N N . ILE D 1 67 ? 47.294 56.266 18.261 1.00 19.89 67 ILE D N 1
ATOM 3248 C CA . ILE D 1 67 ? 46.920 54.972 17.701 1.00 19.91 67 ILE D CA 1
ATOM 3249 C C . ILE D 1 67 ? 47.082 54.942 16.184 1.00 19.91 67 ILE D C 1
ATOM 3250 O O . ILE D 1 67 ? 46.991 55.969 15.513 1.00 20.26 67 ILE D O 1
ATOM 3255 N N . LYS D 1 68 ? 47.332 53.750 15.659 1.00 20.16 68 LYS D N 1
ATOM 3256 C CA . LYS D 1 68 ? 47.535 53.548 14.229 1.00 20.83 68 LYS D CA 1
ATOM 3257 C C . LYS D 1 68 ? 46.446 54.196 13.364 1.00 18.43 68 LYS D C 1
ATOM 3258 O O . LYS D 1 68 ? 46.745 54.800 12.337 1.00 15.08 68 LYS D O 1
ATOM 3264 N N . GLY D 1 69 ? 45.192 54.068 13.791 1.00 17.07 69 GLY D N 1
ATOM 3265 C CA . GLY D 1 69 ? 44.077 54.643 13.053 1.00 16.49 69 GLY D CA 1
ATOM 3266 C C . GLY D 1 69 ? 44.156 56.151 12.896 1.00 16.32 69 GLY D C 1
ATOM 3267 O O . GLY D 1 69 ? 43.619 56.699 11.936 1.00 16.84 69 GLY D O 1
ATOM 3268 N N . TRP D 1 70 ? 44.803 56.829 13.842 1.00 17.16 70 TRP D N 1
ATOM 3269 C CA . TRP D 1 70 ? 44.963 58.281 13.760 1.00 15.89 70 TRP D CA 1
ATOM 3270 C C . TRP D 1 70 ? 46.071 58.594 12.754 1.00 15.44 70 TRP D C 1
ATOM 3271 O O . TRP D 1 70 ? 45.883 59.409 11.852 1.00 13.65 70 TRP D O 1
ATOM 3282 N N . ASP D 1 71 ? 47.224 57.945 12.902 1.00 16.03 71 ASP D N 1
ATOM 3283 C CA . ASP D 1 71 ? 48.332 58.183 11.972 1.00 18.33 71 ASP D CA 1
ATOM 3284 C C . ASP D 1 71 ? 47.876 57.932 10.533 1.00 19.97 71 ASP D C 1
ATOM 3285 O O . ASP D 1 71 ? 48.140 58.736 9.639 1.00 23.36 71 ASP D O 1
ATOM 3290 N N . GLN D 1 72 ? 47.192 56.814 10.316 1.00 19.46 72 GLN D N 1
ATOM 3291 C CA . GLN D 1 72 ? 46.702 56.461 8.988 1.00 20.39 72 GLN D CA 1
ATOM 3292 C C . GLN D 1 72 ? 45.493 57.297 8.569 1.00 20.10 72 GLN D C 1
ATOM 3293 O O . GLN D 1 72 ? 45.366 57.685 7.402 1.00 19.28 72 GLN D O 1
ATOM 3299 N N . GLY D 1 73 ? 44.610 57.582 9.519 1.00 17.21 73 GLY D N 1
ATOM 3300 C CA . GLY D 1 73 ? 43.424 58.361 9.203 1.00 18.85 73 GLY D CA 1
ATOM 3301 C C . GLY D 1 73 ? 43.695 59.842 9.007 1.00 18.93 73 GLY D C 1
ATOM 3302 O O . GLY D 1 73 ? 42.864 60.561 8.458 1.00 20.49 73 GLY D O 1
ATOM 3303 N N . ILE D 1 74 ? 44.853 60.305 9.458 1.00 18.42 74 ILE D N 1
ATOM 3304 C CA . ILE D 1 74 ? 45.209 61.712 9.315 1.00 18.18 74 ILE D CA 1
ATOM 3305 C C . ILE D 1 74 ? 46.242 61.914 8.211 1.00 19.72 74 ILE D C 1
ATOM 3306 O O . ILE D 1 74 ? 46.069 62.769 7.329 1.00 18.51 74 ILE D O 1
ATOM 3311 N N . LEU D 1 75 ? 47.312 61.120 8.246 1.00 17.06 75 LEU D N 1
ATOM 3312 C CA . LEU D 1 75 ? 48.352 61.230 7.238 1.00 18.33 75 LEU D CA 1
ATOM 3313 C C . LEU D 1 75 ? 47.914 60.530 5.955 1.00 18.40 75 LEU D C 1
ATOM 3314 O O . LEU D 1 75 ? 48.354 60.885 4.860 1.00 18.76 75 LEU D O 1
ATOM 3319 N N . GLY D 1 76 ? 47.046 59.537 6.097 1.00 17.81 76 GLY D N 1
ATOM 3320 C CA . GLY D 1 76 ? 46.555 58.807 4.943 1.00 19.54 76 GLY D CA 1
ATOM 3321 C C . GLY D 1 76 ? 47.281 57.496 4.729 1.00 20.02 76 GLY D C 1
ATOM 3322 O O . GLY D 1 76 ? 48.303 57.236 5.363 1.00 21.56 76 GLY D O 1
ATOM 3323 N N . SER D 1 77 ? 46.737 56.663 3.848 1.00 18.94 77 SER D N 1
ATOM 3324 C CA . SER D 1 77 ? 47.328 55.364 3.515 1.00 20.88 77 SER D CA 1
ATOM 3325 C C . SER D 1 77 ? 46.547 54.824 2.321 1.00 19.12 77 SER D C 1
ATOM 3326 O O . SER D 1 77 ? 45.810 55.566 1.686 1.00 20.22 77 SER D O 1
ATOM 3329 N N . ASP D 1 78 ? 46.698 53.543 2.008 1.00 19.80 78 ASP D N 1
ATOM 3330 C CA . ASP D 1 78 ? 45.961 52.978 0.876 1.00 18.17 78 ASP D CA 1
ATOM 3331 C C . ASP D 1 78 ? 44.466 53.211 1.087 1.00 17.91 78 ASP D C 1
ATOM 3332 O O . ASP D 1 78 ? 43.913 52.856 2.132 1.00 17.68 78 ASP D O 1
ATOM 3337 N N . GLY D 1 79 ? 43.818 53.834 0.106 1.00 16.35 79 GLY D N 1
ATOM 3338 C CA . GLY D 1 79 ? 42.394 54.090 0.211 1.00 16.01 79 GLY D CA 1
ATOM 3339 C C . GLY D 1 79 ? 42.026 55.243 1.129 1.00 14.74 79 GLY D C 1
ATOM 3340 O O . GLY D 1 79 ? 40.846 55.521 1.319 1.00 14.47 79 GLY D O 1
ATOM 3341 N N . ILE D 1 80 ? 43.026 55.913 1.693 1.00 13.73 80 ILE D N 1
ATOM 3342 C CA . ILE D 1 80 ? 42.795 57.030 2.603 1.00 14.68 80 ILE D CA 1
ATOM 3343 C C . ILE D 1 80 ? 43.607 58.267 2.232 1.00 16.16 80 ILE D C 1
ATOM 3344 O O . ILE D 1 80 ? 44.824 58.300 2.422 1.00 14.71 80 ILE D O 1
ATOM 3349 N N . PRO D 1 81 ? 42.945 59.308 1.713 1.00 15.90 81 PRO D N 1
ATOM 3350 C CA . PRO D 1 81 ? 43.672 60.521 1.345 1.00 16.89 81 PRO D CA 1
ATOM 3351 C C . PRO D 1 81 ? 44.040 61.266 2.624 1.00 16.60 81 PRO D C 1
ATOM 3352 O O . PRO D 1 81 ? 43.370 61.128 3.643 1.00 16.25 81 PRO D O 1
ATOM 3356 N N . PRO D 1 82 ? 45.108 62.064 2.587 1.00 16.86 82 PRO D N 1
ATOM 3357 C CA . PRO D 1 82 ? 45.505 62.805 3.790 1.00 17.09 82 PRO D CA 1
ATOM 3358 C C . PRO D 1 82 ? 44.499 63.910 4.099 1.00 17.66 82 PRO D C 1
ATOM 3359 O O . PRO D 1 82 ? 43.757 64.357 3.214 1.00 15.91 82 PRO D O 1
ATOM 3363 N N . MET D 1 83 ? 44.464 64.339 5.353 1.00 16.86 83 MET D N 1
ATOM 3364 C CA . MET D 1 83 ? 43.605 65.441 5.744 1.00 15.55 83 MET D CA 1
ATOM 3365 C C . MET D 1 83 ? 44.358 66.699 5.349 1.00 15.40 83 MET D C 1
ATOM 3366 O O . MET D 1 83 ? 45.572 66.665 5.190 1.00 12.81 83 MET D O 1
ATOM 3371 N N . LEU D 1 84 ? 43.645 67.811 5.206 1.00 14.47 84 LEU D N 1
ATOM 3372 C CA . LEU D 1 84 ? 44.284 69.079 4.859 1.00 15.28 84 LEU D CA 1
ATOM 3373 C C . LEU D 1 84 ? 44.108 70.038 6.037 1.00 14.00 84 LEU D C 1
ATOM 3374 O O . LEU D 1 84 ? 43.143 69.923 6.791 1.00 14.42 84 LEU D O 1
ATOM 3379 N N . THR D 1 85 ? 45.038 70.975 6.187 1.00 15.67 85 THR D N 1
ATOM 3380 C CA . THR D 1 85 ? 44.983 71.954 7.268 1.00 15.88 85 THR D CA 1
ATOM 3381 C C . THR D 1 85 ? 43.622 72.630 7.270 1.00 16.75 85 THR D C 1
ATOM 3382 O O . THR D 1 85 ? 43.162 73.112 6.235 1.00 18.36 85 THR D O 1
ATOM 3386 N N . GLY D 1 86 ? 42.972 72.639 8.431 1.00 15.54 86 GLY D N 1
ATOM 3387 C CA . GLY D 1 86 ? 41.663 73.261 8.555 1.00 15.96 86 GLY D CA 1
ATOM 3388 C C . GLY D 1 86 ? 40.509 72.320 8.245 1.00 15.21 86 GLY D C 1
ATOM 3389 O O . GLY D 1 86 ? 39.355 72.739 8.189 1.00 16.98 86 GLY D O 1
ATOM 3390 N N . GLY D 1 87 ? 40.808 71.041 8.050 1.00 14.92 87 GLY D N 1
ATOM 3391 C CA . GLY D 1 87 ? 39.747 70.100 7.746 1.00 13.81 87 GLY D CA 1
ATOM 3392 C C . GLY D 1 87 ? 39.131 69.421 8.952 1.00 14.74 87 GLY D C 1
ATOM 3393 O O . GLY D 1 87 ? 39.748 69.342 10.017 1.00 14.76 87 GLY D O 1
ATOM 3394 N N . LYS D 1 88 ? 37.898 68.954 8.783 1.00 13.21 88 LYS D N 1
ATOM 3395 C CA . LYS D 1 88 ? 37.187 68.205 9.819 1.00 13.68 88 LYS D CA 1
ATOM 3396 C C . LYS D 1 88 ? 36.900 66.835 9.211 1.00 13.58 88 LYS D C 1
ATOM 3397 O O . LYS D 1 88 ? 36.214 66.734 8.194 1.00 12.85 88 LYS D O 1
ATOM 3403 N N . ARG D 1 89 ? 37.430 65.787 9.835 1.00 12.92 89 ARG D N 1
ATOM 3404 C CA . ARG D 1 89 ? 37.242 64.429 9.346 1.00 14.70 89 ARG D CA 1
ATOM 3405 C C . ARG D 1 89 ? 36.718 63.513 10.433 1.00 15.23 89 ARG D C 1
ATOM 3406 O O . ARG D 1 89 ? 37.130 63.613 11.593 1.00 12.95 89 ARG D O 1
ATOM 3414 N N . THR D 1 90 ? 35.793 62.636 10.055 1.00 15.03 90 THR D N 1
ATOM 3415 C CA . THR D 1 90 ? 35.242 61.653 10.978 1.00 14.77 90 THR D CA 1
ATOM 3416 C C . THR D 1 90 ? 35.912 60.331 10.620 1.00 15.17 90 THR D C 1
ATOM 3417 O O . THR D 1 90 ? 35.949 59.938 9.453 1.00 14.65 90 THR D O 1
ATOM 3421 N N . LEU D 1 91 ? 36.468 59.661 11.622 1.00 14.16 91 LEU D N 1
ATOM 3422 C CA . LEU D 1 91 ? 37.131 58.384 11.403 1.00 13.11 91 LEU D CA 1
ATOM 3423 C C . LEU D 1 91 ? 36.379 57.268 12.100 1.00 14.71 91 LEU D C 1
ATOM 3424 O O . LEU D 1 91 ? 35.896 57.446 13.223 1.00 13.67 91 LEU D O 1
ATOM 3429 N N . ARG D 1 92 ? 36.276 56.129 11.420 1.00 12.53 92 ARG D N 1
ATOM 3430 C CA . ARG D 1 92 ? 35.660 54.935 11.977 1.00 13.64 92 ARG D CA 1
ATOM 3431 C C . ARG D 1 92 ? 36.841 53.980 12.039 1.00 14.21 92 ARG D C 1
ATOM 3432 O O . ARG D 1 92 ? 37.322 53.485 11.002 1.00 12.06 92 ARG D O 1
ATOM 3440 N N . ILE D 1 93 ? 37.294 53.710 13.256 1.00 12.91 93 ILE D N 1
ATOM 3441 C CA . ILE D 1 93 ? 38.480 52.888 13.471 1.00 13.62 93 ILE D CA 1
ATOM 3442 C C . ILE D 1 93 ? 38.222 51.495 14.027 1.00 13.53 93 ILE D C 1
ATOM 3443 O O . ILE D 1 93 ? 37.716 51.356 15.139 1.00 13.39 93 ILE D O 1
ATOM 3448 N N . PRO D 1 94 ? 38.562 50.442 13.259 1.00 15.44 94 PRO D N 1
ATOM 3449 C CA . PRO D 1 94 ? 38.357 49.072 13.740 1.00 15.41 94 PRO D CA 1
ATOM 3450 C C . PRO D 1 94 ? 39.313 48.866 14.916 1.00 16.30 94 PRO D C 1
ATOM 3451 O O . PRO D 1 94 ? 40.363 49.499 14.977 1.00 16.33 94 PRO D O 1
ATOM 3455 N N . PRO D 1 95 ? 38.965 47.976 15.859 1.00 14.07 95 PRO D N 1
ATOM 3456 C CA . PRO D 1 95 ? 39.823 47.726 17.027 1.00 15.19 95 PRO D CA 1
ATOM 3457 C C . PRO D 1 95 ? 41.279 47.397 16.725 1.00 16.50 95 PRO D C 1
ATOM 3458 O O . PRO D 1 95 ? 42.179 47.843 17.444 1.00 14.55 95 PRO D O 1
ATOM 3462 N N . GLU D 1 96 ? 41.506 46.640 15.653 1.00 16.39 96 GLU D N 1
ATOM 3463 C CA . GLU D 1 96 ? 42.852 46.241 15.241 1.00 19.63 96 GLU D CA 1
ATOM 3464 C C . GLU D 1 96 ? 43.743 47.467 15.022 1.00 18.50 96 GLU D C 1
ATOM 3465 O O . GLU D 1 96 ? 44.967 47.380 15.097 1.00 16.91 96 GLU D O 1
ATOM 3471 N N . LEU D 1 97 ? 43.128 48.611 14.736 1.00 17.90 97 LEU D N 1
ATOM 3472 C CA . LEU D 1 97 ? 43.893 49.825 14.510 1.00 15.81 97 LEU D CA 1
ATOM 3473 C C . LEU D 1 97 ? 43.737 50.809 15.665 1.00 16.78 97 LEU D C 1
ATOM 3474 O O . LEU D 1 97 ? 44.082 51.988 15.539 1.00 15.09 97 LEU D O 1
ATOM 3479 N N . ALA D 1 98 ? 43.204 50.328 16.782 1.00 17.32 98 ALA D N 1
ATOM 3480 C CA . ALA D 1 98 ? 43.019 51.180 17.957 1.00 17.75 98 ALA D CA 1
ATOM 3481 C C . ALA D 1 98 ? 43.563 50.482 19.201 1.00 18.57 98 ALA D C 1
ATOM 3482 O O . ALA D 1 98 ? 44.763 50.303 19.323 1.00 17.66 98 ALA D O 1
ATOM 3484 N N . TYR D 1 99 ? 42.691 50.059 20.109 1.00 17.80 99 TYR D N 1
ATOM 3485 C CA . TYR D 1 99 ? 43.161 49.409 21.336 1.00 18.89 99 TYR D CA 1
ATOM 3486 C C . TYR D 1 99 ? 43.071 47.879 21.344 1.00 19.85 99 TYR D C 1
ATOM 3487 O O . TYR D 1 99 ? 43.368 47.233 22.354 1.00 19.83 99 TYR D O 1
ATOM 3496 N N . GLY D 1 100 ? 42.678 47.303 20.213 1.00 19.59 100 GLY D N 1
ATOM 3497 C CA . GLY D 1 100 ? 42.598 45.857 20.089 1.00 23.41 100 GLY D CA 1
ATOM 3498 C C . GLY D 1 100 ? 41.596 45.132 20.967 1.00 25.50 100 GLY D C 1
ATOM 3499 O O . GLY D 1 100 ? 40.569 45.690 21.349 1.00 24.62 100 GLY D O 1
ATOM 3500 N N . ASP D 1 101 ? 41.902 43.876 21.287 1.00 26.83 101 ASP D N 1
ATOM 3501 C CA . ASP D 1 101 ? 41.023 43.060 22.115 1.00 29.82 101 ASP D CA 1
ATOM 3502 C C . ASP D 1 101 ? 41.296 43.331 23.586 1.00 29.76 101 ASP D C 1
ATOM 3503 O O . ASP D 1 101 ? 41.049 42.491 24.452 1.00 30.91 101 ASP D O 1
ATOM 3508 N N . ARG D 1 102 ? 41.803 44.524 23.854 1.00 28.89 102 ARG D N 1
ATOM 3509 C CA . ARG D 1 102 ? 42.121 44.946 25.203 1.00 28.26 102 ARG D CA 1
ATOM 3510 C C . ARG D 1 102 ? 41.266 46.157 25.571 1.00 27.11 102 ARG D C 1
ATOM 3511 O O . ARG D 1 102 ? 41.096 47.071 24.762 1.00 25.90 102 ARG D O 1
ATOM 3519 N N . GLY D 1 103 ? 40.709 46.147 26.778 1.00 25.61 103 GLY D N 1
ATOM 3520 C CA . GLY D 1 103 ? 39.906 47.273 27.222 1.00 26.17 103 GLY D CA 1
ATOM 3521 C C . GLY D 1 103 ? 40.817 48.475 27.414 1.00 25.87 103 GLY D C 1
ATOM 3522 O O . GLY D 1 103 ? 42.003 48.301 27.682 1.00 25.41 103 GLY D O 1
ATOM 3523 N N . ALA D 1 104 ? 40.280 49.686 27.271 1.00 22.80 104 ALA D N 1
ATOM 3524 C CA . ALA D 1 104 ? 41.082 50.897 27.434 1.00 21.49 104 ALA D CA 1
ATOM 3525 C C . ALA D 1 104 ? 40.431 51.896 28.386 1.00 22.78 104 ALA D C 1
ATOM 3526 O O . ALA D 1 104 ? 39.208 51.931 28.531 1.00 22.90 104 ALA D O 1
ATOM 3528 N N . GLY D 1 105 ? 41.256 52.721 29.022 1.00 21.69 105 GLY D N 1
ATOM 3529 C CA . GLY D 1 105 ? 40.740 53.692 29.967 1.00 24.06 105 GLY D CA 1
ATOM 3530 C C . GLY D 1 105 ? 40.097 52.969 31.136 1.00 23.70 105 GLY D C 1
ATOM 3531 O O . GLY D 1 105 ? 39.038 53.364 31.624 1.00 23.03 105 GLY D O 1
ATOM 3532 N N . CYS D 1 106 ? 40.744 51.900 31.585 1.00 25.54 106 CYS D N 1
ATOM 3533 C CA . CYS D 1 106 ? 40.231 51.095 32.686 1.00 28.86 106 CYS D CA 1
ATOM 3534 C C . CYS D 1 106 ? 40.694 51.534 34.071 1.00 30.98 106 CYS D C 1
ATOM 3535 O O . CYS D 1 106 ? 41.788 52.068 34.252 1.00 29.40 106 CYS D O 1
ATOM 3538 N N . LYS D 1 107 ? 39.838 51.277 35.051 1.00 33.41 107 LYS D N 1
ATOM 3539 C CA . LYS D 1 107 ? 40.109 51.598 36.441 1.00 37.51 107 LYS D CA 1
ATOM 3540 C C . LYS D 1 107 ? 39.308 50.618 37.280 1.00 39.83 107 LYS D C 1
ATOM 3541 O O . LYS D 1 107 ? 38.085 50.717 37.353 1.00 39.65 107 LYS D O 1
ATOM 3547 N N . GLY D 1 108 ? 40.002 49.661 37.885 1.00 41.98 108 GLY D N 1
ATOM 3548 C CA . GLY D 1 108 ? 39.347 48.675 38.725 1.00 43.83 108 GLY D CA 1
ATOM 3549 C C . GLY D 1 108 ? 38.094 48.014 38.172 1.00 44.10 108 GLY D C 1
ATOM 3550 O O . GLY D 1 108 ? 36.984 48.298 38.627 1.00 45.17 108 GLY D O 1
ATOM 3551 N N . GLY D 1 109 ? 38.263 47.137 37.189 1.00 44.20 109 GLY D N 1
ATOM 3552 C CA . GLY D 1 109 ? 37.124 46.431 36.630 1.00 44.36 109 GLY D CA 1
ATOM 3553 C C . GLY D 1 109 ? 36.331 47.077 35.508 1.00 44.21 109 GLY D C 1
ATOM 3554 O O . GLY D 1 109 ? 35.821 46.369 34.642 1.00 45.17 109 GLY D O 1
ATOM 3555 N N . SER D 1 110 ? 36.214 48.402 35.513 1.00 42.76 110 SER D N 1
ATOM 3556 C CA . SER D 1 110 ? 35.450 49.096 34.479 1.00 41.01 110 SER D CA 1
ATOM 3557 C C . SER D 1 110 ? 36.337 49.876 33.512 1.00 38.76 110 SER D C 1
ATOM 3558 O O . SER D 1 110 ? 37.270 50.564 33.928 1.00 39.12 110 SER D O 1
ATOM 3561 N N . CYS D 1 111 ? 36.031 49.780 32.221 1.00 34.95 111 CYS D N 1
ATOM 3562 C CA . CYS D 1 111 ? 36.810 50.476 31.202 1.00 30.36 111 CYS D CA 1
ATOM 3563 C C . CYS D 1 111 ? 35.983 51.486 30.416 1.00 28.14 111 CYS D C 1
ATOM 3564 O O . CYS D 1 111 ? 34.805 51.263 30.126 1.00 28.08 111 CYS D O 1
ATOM 3567 N N . LEU D 1 112 ? 36.617 52.601 30.076 1.00 23.85 112 LEU D N 1
ATOM 3568 C CA . LEU D 1 112 ? 35.980 53.653 29.294 1.00 20.95 112 LEU D CA 1
ATOM 3569 C C . LEU D 1 112 ? 35.702 53.055 27.913 1.00 19.53 112 LEU D C 1
ATOM 3570 O O . LEU D 1 112 ? 34.703 53.377 27.271 1.00 19.46 112 LEU D O 1
ATOM 3575 N N . ILE D 1 113 ? 36.597 52.181 27.465 1.00 17.39 113 ILE D N 1
ATOM 3576 C CA . ILE D 1 113 ? 36.452 51.530 26.163 1.00 17.60 113 ILE D CA 1
ATOM 3577 C C . ILE D 1 113 ? 36.564 50.016 26.316 1.00 19.17 113 ILE D C 1
ATOM 3578 O O . ILE D 1 113 ? 37.625 49.497 26.662 1.00 19.23 113 ILE D O 1
ATOM 3583 N N . PRO D 1 114 ? 35.466 49.288 26.057 1.00 18.76 114 PRO D N 1
ATOM 3584 C CA . PRO D 1 114 ? 35.485 47.827 26.179 1.00 18.30 114 PRO D CA 1
ATOM 3585 C C . PRO D 1 114 ? 36.400 47.235 25.111 1.00 16.60 114 PRO D C 1
ATOM 3586 O O . PRO D 1 114 ? 36.652 47.861 24.079 1.00 16.58 114 PRO D O 1
ATOM 3590 N N . PRO D 1 115 ? 36.908 46.023 25.344 1.00 17.27 115 PRO D N 1
ATOM 3591 C CA . PRO D 1 115 ? 37.784 45.405 24.346 1.00 17.53 115 PRO D CA 1
ATOM 3592 C C . PRO D 1 115 ? 37.063 45.254 23.006 1.00 16.44 115 PRO D C 1
ATOM 3593 O O . PRO D 1 115 ? 35.831 45.235 22.957 1.00 16.92 115 PRO D O 1
ATOM 3597 N N . ALA D 1 116 ? 37.836 45.156 21.933 1.00 16.25 116 ALA D N 1
ATOM 3598 C CA . ALA D 1 116 ? 37.302 44.977 20.586 1.00 17.08 116 ALA D CA 1
ATOM 3599 C C . ALA D 1 116 ? 36.327 46.068 20.153 1.00 16.34 116 ALA D C 1
ATOM 3600 O O . ALA D 1 116 ? 35.413 45.804 19.378 1.00 17.62 116 ALA D O 1
ATOM 3602 N N . SER D 1 117 ? 36.543 47.291 20.626 1.00 16.40 117 SER D N 1
ATOM 3603 C CA . SER D 1 117 ? 35.663 48.409 20.297 1.00 16.35 117 SER D CA 1
ATOM 3604 C C . SER D 1 117 ? 36.077 49.198 19.061 1.00 15.89 117 SER D C 1
ATOM 3605 O O . SER D 1 117 ? 37.253 49.514 18.875 1.00 16.61 117 SER D O 1
ATOM 3608 N N . VAL D 1 118 ? 35.087 49.508 18.229 1.00 14.72 118 VAL D N 1
ATOM 3609 C CA . VAL D 1 118 ? 35.281 50.323 17.042 1.00 13.45 118 VAL D CA 1
ATOM 3610 C C . VAL D 1 118 ? 35.210 51.737 17.606 1.00 13.53 118 VAL D C 1
ATOM 3611 O O . VAL D 1 118 ? 34.305 52.034 18.392 1.00 14.07 118 VAL D O 1
ATOM 3615 N N . LEU D 1 119 ? 36.148 52.604 17.231 1.00 12.73 119 LEU D N 1
ATOM 3616 C CA . LEU D 1 119 ? 36.127 53.969 17.744 1.00 13.34 119 LEU D CA 1
ATOM 3617 C C . LEU D 1 119 ? 35.722 54.993 16.686 1.00 13.13 119 LEU D C 1
ATOM 3618 O O . LEU D 1 119 ? 36.102 54.884 15.511 1.00 15.34 119 LEU D O 1
ATOM 3623 N N . LEU D 1 120 ? 34.948 55.988 17.106 1.00 12.22 120 LEU D N 1
ATOM 3624 C CA . LEU D 1 120 ? 34.535 57.046 16.203 1.00 14.52 120 LEU D CA 1
ATOM 3625 C C . LEU D 1 120 ? 35.159 58.342 16.679 1.00 14.24 120 LEU D C 1
ATOM 3626 O O . LEU D 1 120 ? 34.979 58.738 17.828 1.00 15.58 120 LEU D O 1
ATOM 3631 N N . PHE D 1 121 ? 35.915 58.987 15.800 1.00 12.32 121 PHE D N 1
ATOM 3632 C CA . PHE D 1 121 ? 36.530 60.251 16.136 1.00 13.86 121 PHE D CA 1
ATOM 3633 C C . PHE D 1 121 ? 36.153 61.309 15.122 1.00 14.36 121 PHE D C 1
ATOM 3634 O O . PHE D 1 121 ? 36.092 61.045 13.911 1.00 14.75 121 PHE D O 1
ATOM 3642 N N . ASP D 1 122 ? 35.887 62.500 15.635 1.00 15.16 122 ASP D N 1
ATOM 3643 C CA . ASP D 1 122 ? 35.630 63.668 14.805 1.00 16.25 122 ASP D CA 1
ATOM 3644 C C . ASP D 1 122 ? 36.926 64.438 15.054 1.00 16.94 122 ASP D C 1
ATOM 3645 O O . ASP D 1 122 ? 37.167 64.914 16.166 1.00 17.98 122 ASP D O 1
ATOM 3650 N N . ILE D 1 123 ? 37.769 64.512 14.031 1.00 15.64 123 ILE D N 1
ATOM 3651 C CA . ILE D 1 123 ? 39.076 65.160 14.121 1.00 16.88 123 ILE D CA 1
ATOM 3652 C C . ILE D 1 123 ? 39.137 66.497 13.392 1.00 18.28 123 ILE D C 1
ATOM 3653 O O . ILE D 1 123 ? 38.761 66.598 12.216 1.00 15.74 123 ILE D O 1
ATOM 3658 N N . GLU D 1 124 ? 39.618 67.513 14.103 1.00 18.74 124 GLU D N 1
ATOM 3659 C CA . GLU D 1 124 ? 39.780 68.848 13.546 1.00 20.79 124 GLU D CA 1
ATOM 3660 C C . GLU D 1 124 ? 41.280 69.092 13.434 1.00 19.23 124 GLU D C 1
ATOM 3661 O O . GLU D 1 124 ? 41.949 69.351 14.431 1.00 18.69 124 GLU D O 1
ATOM 3667 N N . TYR D 1 125 ? 41.810 68.976 12.219 1.00 19.30 125 TYR D N 1
ATOM 3668 C CA . TYR D 1 125 ? 43.230 69.190 11.981 1.00 19.02 125 TYR D CA 1
ATOM 3669 C C . TYR D 1 125 ? 43.473 70.692 11.918 1.00 20.07 125 TYR D C 1
ATOM 3670 O O . TYR D 1 125 ? 43.222 71.333 10.896 1.00 18.60 125 TYR D O 1
ATOM 3679 N N . ILE D 1 126 ? 43.951 71.253 13.021 1.00 19.05 126 ILE D N 1
ATOM 3680 C CA . ILE D 1 126 ? 44.206 72.680 13.081 1.00 21.31 126 ILE D CA 1
ATOM 3681 C C . ILE D 1 126 ? 45.325 73.080 12.134 1.00 24.44 126 ILE D C 1
ATOM 3682 O O . ILE D 1 126 ? 45.214 74.081 11.432 1.00 26.01 126 ILE D O 1
ATOM 3687 N N . GLY D 1 127 ? 46.396 72.290 12.121 1.00 25.74 127 GLY D N 1
ATOM 3688 C CA . GLY D 1 127 ? 47.527 72.566 11.257 1.00 28.07 127 GLY D CA 1
ATOM 3689 C C . GLY D 1 127 ? 48.862 72.308 11.934 1.00 31.35 127 GLY D C 1
ATOM 3690 O O . GLY D 1 127 ? 48.936 71.590 12.933 1.00 28.85 127 GLY D O 1
ATOM 3691 N N . LYS D 1 128 ? 49.927 72.879 11.376 1.00 34.50 128 LYS D N 1
ATOM 3692 C CA . LYS D 1 128 ? 51.260 72.728 11.948 1.00 37.84 128 LYS D CA 1
ATOM 3693 C C . LYS D 1 128 ? 51.248 73.392 13.318 1.00 38.20 128 LYS D C 1
ATOM 3694 O O . LYS D 1 128 ? 50.604 74.421 13.503 1.00 37.93 128 LYS D O 1
ATOM 3700 N N . ALA D 1 129 ? 51.955 72.809 14.278 1.00 39.45 129 ALA D N 1
ATOM 3701 C CA . ALA D 1 129 ? 51.998 73.393 15.611 1.00 40.47 129 ALA D CA 1
ATOM 3702 C C . ALA D 1 129 ? 52.919 74.602 15.595 1.00 41.83 129 ALA D C 1
ATOM 3703 O O . ALA D 1 129 ? 53.837 74.651 14.754 1.00 42.73 129 ALA D O 1
ATOM 3705 N N . CYS E 1 5 ? 57.115 8.028 7.274 1.00 48.87 5 CYS E N 1
ATOM 3706 C CA . CYS E 1 5 ? 56.508 8.293 5.939 1.00 46.87 5 CYS E CA 1
ATOM 3707 C C . CYS E 1 5 ? 57.047 9.562 5.304 1.00 46.66 5 CYS E C 1
ATOM 3708 O O . CYS E 1 5 ? 57.501 10.474 5.999 1.00 49.06 5 CYS E O 1
ATOM 3711 N N . GLU E 1 6 ? 56.991 9.615 3.978 1.00 44.95 6 GLU E N 1
ATOM 3712 C CA . GLU E 1 6 ? 57.465 10.775 3.241 1.00 42.38 6 GLU E CA 1
ATOM 3713 C C . GLU E 1 6 ? 56.367 11.8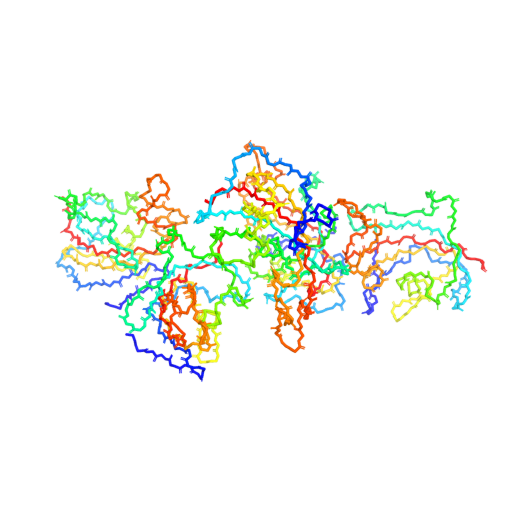27 3.163 1.00 37.21 6 GLU E C 1
ATOM 3714 O O . GLU E 1 6 ? 55.376 11.664 2.458 1.00 37.78 6 GLU E O 1
ATOM 3720 N N . PHE E 1 7 ? 56.554 12.902 3.918 1.00 30.99 7 PHE E N 1
ATOM 3721 C CA . PHE E 1 7 ? 55.605 14.001 3.970 1.00 25.79 7 PHE E CA 1
ATOM 3722 C C . PHE E 1 7 ? 55.472 14.720 2.630 1.00 23.77 7 PHE E C 1
ATOM 3723 O O . PHE E 1 7 ? 56.426 14.803 1.851 1.00 22.39 7 PHE E O 1
ATOM 3731 N N . SER E 1 8 ? 54.272 15.220 2.370 1.00 20.77 8 SER E N 1
ATOM 3732 C CA . SER E 1 8 ? 54.003 16.023 1.187 1.00 18.71 8 SER E CA 1
ATOM 3733 C C . SER E 1 8 ? 53.901 17.404 1.838 1.00 17.14 8 SER E C 1
ATOM 3734 O O . SER E 1 8 ? 53.117 17.588 2.772 1.00 14.66 8 SER E O 1
ATOM 3737 N N . VAL E 1 9 ? 54.702 18.358 1.378 1.00 14.79 9 VAL E N 1
ATOM 3738 C CA . VAL E 1 9 ? 54.708 19.697 1.969 1.00 15.99 9 VAL E CA 1
ATOM 3739 C C . VAL E 1 9 ? 53.933 20.695 1.121 1.00 16.05 9 VAL E C 1
ATOM 3740 O O . VAL E 1 9 ? 54.251 20.890 -0.046 1.00 17.58 9 VAL E O 1
ATOM 3744 N N . SER E 1 10 ? 52.927 21.327 1.716 1.00 16.58 10 SER E N 1
ATOM 3745 C CA . SER E 1 10 ? 52.112 22.308 1.001 1.00 17.93 10 SER E CA 1
ATOM 3746 C C . SER E 1 10 ? 52.847 23.648 0.966 1.00 17.44 10 SER E C 1
ATOM 3747 O O . SER E 1 10 ? 53.864 23.822 1.635 1.00 17.32 10 SER E O 1
ATOM 3750 N N . PRO E 1 11 ? 52.346 24.611 0.178 1.00 17.72 11 PRO E N 1
ATOM 3751 C CA . PRO E 1 11 ? 53.000 25.920 0.089 1.00 18.69 11 PRO E CA 1
ATOM 3752 C C . PRO E 1 11 ? 53.222 26.620 1.438 1.00 19.48 11 PRO E C 1
ATOM 3753 O O . PRO E 1 11 ? 54.148 27.411 1.585 1.00 18.97 11 PRO E O 1
ATOM 3757 N N . SER E 1 12 ? 52.374 26.309 2.414 1.00 20.68 12 SER E N 1
ATOM 3758 C CA . SER E 1 12 ? 52.448 26.929 3.733 1.00 21.93 12 SER E CA 1
ATOM 3759 C C . SER E 1 12 ? 53.407 26.262 4.714 1.00 21.51 12 SER E C 1
ATOM 3760 O O . SER E 1 12 ? 53.664 26.801 5.788 1.00 20.98 12 SER E O 1
ATOM 3763 N N . GLY E 1 13 ? 53.945 25.100 4.357 1.00 21.44 13 GLY E N 1
ATOM 3764 C CA . GLY E 1 13 ? 54.833 24.414 5.277 1.00 20.36 13 GLY E CA 1
ATOM 3765 C C . GLY E 1 13 ? 54.100 23.292 5.992 1.00 19.10 13 GLY E C 1
ATOM 3766 O O . GLY E 1 13 ? 54.713 22.386 6.538 1.00 18.47 13 GLY E O 1
ATOM 3767 N N . LEU E 1 14 ? 52.777 23.366 6.004 1.00 18.47 14 LEU E N 1
ATOM 3768 C CA . LEU E 1 14 ? 51.970 22.325 6.616 1.00 17.37 14 LEU E CA 1
ATOM 3769 C C . LEU E 1 14 ? 52.192 21.081 5.760 1.00 16.61 14 LEU E C 1
ATOM 3770 O O . LEU E 1 14 ? 51.955 21.099 4.546 1.00 16.12 14 LEU E O 1
ATOM 3775 N N . ALA E 1 15 ? 52.669 20.012 6.391 1.00 16.96 15 ALA E N 1
ATOM 3776 C CA . ALA E 1 15 ? 52.958 18.766 5.692 1.00 17.44 15 ALA E CA 1
ATOM 3777 C C . ALA E 1 15 ? 52.082 17.627 6.190 1.00 16.91 15 ALA E C 1
ATOM 3778 O O . ALA E 1 15 ? 51.592 17.652 7.325 1.00 15.68 15 ALA E O 1
ATOM 3780 N N . PHE E 1 16 ? 51.900 16.612 5.352 1.00 17.38 16 PHE E N 1
ATOM 3781 C CA . PHE E 1 16 ? 51.055 15.503 5.745 1.00 16.81 16 PHE E CA 1
ATOM 3782 C C . PHE E 1 16 ? 51.396 14.196 5.044 1.00 17.31 16 PHE E C 1
ATOM 3783 O O . PHE E 1 16 ? 52.078 14.161 4.015 1.00 12.89 16 PHE E O 1
ATOM 3791 N N . CYS E 1 17 ? 50.893 13.114 5.618 1.00 18.07 17 CYS E N 1
ATOM 3792 C CA . CYS E 1 17 ? 51.064 11.797 5.032 1.00 20.37 17 CYS E CA 1
ATOM 3793 C C . CYS E 1 17 ? 49.827 11.009 5.404 1.00 17.04 17 CYS E C 1
ATOM 3794 O O . CYS E 1 17 ? 49.506 10.889 6.586 1.00 14.98 17 CYS E O 1
ATOM 3797 N N . ASP E 1 18 ? 49.115 10.491 4.410 1.00 16.59 18 ASP E N 1
ATOM 3798 C CA . ASP E 1 18 ? 47.946 9.696 4.722 1.00 17.75 18 ASP E CA 1
ATOM 3799 C C . ASP E 1 18 ? 48.407 8.263 4.951 1.00 19.02 18 ASP E C 1
ATOM 3800 O O . ASP E 1 18 ? 48.673 7.511 4.010 1.00 20.80 18 ASP E O 1
ATOM 3805 N N . LYS E 1 19 ? 48.534 7.901 6.220 1.00 19.89 19 LYS E N 1
ATOM 3806 C CA . LYS E 1 19 ? 48.961 6.554 6.587 1.00 20.54 19 LYS E CA 1
ATOM 3807 C C . LYS E 1 19 ? 47.888 5.568 6.157 1.00 18.75 19 LYS E C 1
ATOM 3808 O O . LYS E 1 19 ? 48.183 4.468 5.694 1.00 18.57 19 LYS E O 1
ATOM 3814 N N . VAL E 1 20 ? 46.638 5.981 6.316 1.00 16.48 20 VAL E N 1
ATOM 3815 C CA . VAL E 1 20 ? 45.496 5.168 5.934 1.00 16.62 20 VAL E CA 1
ATOM 3816 C C . VAL E 1 20 ? 44.409 6.079 5.387 1.00 15.17 20 VAL E C 1
ATOM 3817 O O . VAL E 1 20 ? 43.868 6.932 6.100 1.00 14.78 20 VAL E O 1
ATOM 3821 N N . VAL E 1 21 ? 44.087 5.901 4.114 1.00 15.03 21 VAL E N 1
ATOM 3822 C CA . VAL E 1 21 ? 43.066 6.730 3.488 1.00 14.37 21 VAL E CA 1
ATOM 3823 C C . VAL E 1 21 ? 41.700 6.310 4.013 1.00 14.09 21 VAL E C 1
ATOM 3824 O O . VAL E 1 21 ? 41.429 5.118 4.186 1.00 14.01 21 VAL E O 1
ATOM 3828 N N . GLY E 1 22 ? 40.849 7.298 4.276 1.00 12.87 22 GLY E N 1
ATOM 3829 C CA . GLY E 1 22 ? 39.521 7.026 4.806 1.00 14.59 22 GLY E CA 1
ATOM 3830 C C . GLY E 1 22 ? 38.669 6.235 3.836 1.00 13.83 22 GLY E C 1
ATOM 3831 O O . GLY E 1 22 ? 39.016 6.117 2.665 1.00 16.77 22 GLY E O 1
ATOM 3832 N N . TYR E 1 23 ? 37.555 5.698 4.324 1.00 16.28 23 TYR E N 1
ATOM 3833 C CA . TYR E 1 23 ? 36.650 4.910 3.497 1.00 16.10 23 TYR E CA 1
ATOM 3834 C C . TYR E 1 23 ? 35.354 5.665 3.248 1.00 16.87 23 TYR E C 1
ATOM 3835 O O . TYR E 1 23 ? 34.500 5.210 2.489 1.00 16.65 23 TYR E O 1
ATOM 3844 N N . GLY E 1 24 ? 35.217 6.826 3.879 1.00 18.21 24 GLY E N 1
ATOM 3845 C CA . GLY E 1 24 ? 34.001 7.602 3.727 1.00 18.06 24 GLY E CA 1
ATOM 3846 C C . GLY E 1 24 ? 34.131 8.905 2.957 1.00 18.79 24 GLY E C 1
ATOM 3847 O O . GLY E 1 24 ? 35.041 9.066 2.136 1.00 18.75 24 GLY E O 1
ATOM 3848 N N . PRO E 1 25 ? 33.217 9.861 3.198 1.00 17.70 25 PRO E N 1
ATOM 3849 C CA . PRO E 1 25 ? 33.245 11.155 2.509 1.00 18.90 25 PRO E CA 1
ATOM 3850 C C . PRO E 1 25 ? 34.253 12.134 3.104 1.00 19.61 25 PRO E C 1
ATOM 3851 O O . PRO E 1 25 ? 34.687 11.977 4.244 1.00 18.52 25 PRO E O 1
ATOM 3855 N N . GLU E 1 26 ? 34.634 13.141 2.325 1.00 21.88 26 GLU E N 1
ATOM 3856 C CA . GLU E 1 26 ? 35.591 14.124 2.805 1.00 24.20 26 GLU E CA 1
ATOM 3857 C C . GLU E 1 26 ? 34.953 15.034 3.848 1.00 24.29 26 GLU E C 1
ATOM 3858 O O . GLU E 1 26 ? 33.724 15.154 3.914 1.00 23.18 26 GLU E O 1
ATOM 3864 N N . ALA E 1 27 ? 35.789 15.656 4.677 1.00 24.76 27 ALA E N 1
ATOM 3865 C CA . ALA E 1 27 ? 35.305 16.550 5.725 1.00 24.32 27 ALA E CA 1
ATOM 3866 C C . ALA E 1 27 ? 34.544 17.719 5.117 1.00 25.06 27 ALA E C 1
ATOM 3867 O O . ALA E 1 27 ? 34.842 18.154 4.001 1.00 24.85 27 ALA E O 1
ATOM 3869 N N . VAL E 1 28 ? 33.563 18.223 5.859 1.00 25.67 28 VAL E N 1
ATOM 3870 C CA . VAL E 1 28 ? 32.738 19.333 5.404 1.00 27.68 28 VAL E CA 1
ATOM 3871 C C . VAL E 1 28 ? 32.862 20.521 6.350 1.00 26.40 28 VAL E C 1
ATOM 3872 O O . VAL E 1 28 ? 32.620 20.394 7.549 1.00 27.16 28 VAL E O 1
ATOM 3876 N N . LYS E 1 29 ? 33.241 21.671 5.800 1.00 27.09 29 LYS E N 1
ATOM 3877 C CA . LYS E 1 29 ? 33.416 22.889 6.588 1.00 25.67 29 LYS E CA 1
ATOM 3878 C C . LYS E 1 29 ? 32.220 23.204 7.487 1.00 25.29 29 LYS E C 1
ATOM 3879 O O . LYS E 1 29 ? 31.071 23.195 7.036 1.00 23.42 29 LYS E O 1
ATOM 3885 N N . GLY E 1 30 ? 32.495 23.479 8.760 1.00 23.90 30 GLY E N 1
ATOM 3886 C CA . GLY E 1 30 ? 31.433 23.817 9.695 1.00 25.38 30 GLY E CA 1
ATOM 3887 C C . GLY E 1 30 ? 30.738 22.646 10.365 1.00 25.23 30 GLY E C 1
ATOM 3888 O O . GLY E 1 30 ? 29.940 22.832 11.280 1.00 26.99 30 GLY E O 1
ATOM 3889 N N . GLN E 1 31 ? 31.033 21.435 9.918 1.00 25.72 31 GLN E N 1
ATOM 3890 C CA . GLN E 1 31 ? 30.404 20.254 10.493 1.00 25.92 31 GLN E CA 1
ATOM 3891 C C . GLN E 1 31 ? 31.004 19.871 11.847 1.00 25.15 31 GLN E C 1
ATOM 3892 O O . GLN E 1 31 ? 32.189 20.093 12.100 1.00 23.01 31 GLN E O 1
ATOM 3898 N N . LEU E 1 32 ? 30.175 19.309 12.721 1.00 22.78 32 LEU E N 1
ATOM 3899 C CA . LEU E 1 32 ? 30.642 18.870 14.026 1.00 22.03 32 LEU E CA 1
ATOM 3900 C C . LEU E 1 32 ? 31.192 17.464 13.790 1.00 21.24 32 LEU E C 1
ATOM 3901 O O . LEU E 1 32 ? 30.456 16.563 13.380 1.00 18.82 32 LEU E O 1
ATOM 3906 N N . ILE E 1 33 ? 32.489 17.286 14.020 1.00 19.40 33 ILE E N 1
ATOM 3907 C CA . ILE E 1 33 ? 33.115 15.984 13.810 1.00 18.54 33 ILE E CA 1
ATOM 3908 C C . ILE E 1 33 ? 33.804 15.459 15.065 1.00 18.73 33 ILE E C 1
ATOM 3909 O O . ILE E 1 33 ? 33.888 16.150 16.074 1.00 18.23 33 ILE E O 1
ATOM 3914 N N . LYS E 1 34 ? 34.279 14.220 14.994 1.00 18.67 34 LYS E N 1
ATOM 3915 C CA . LYS E 1 34 ? 34.995 13.607 16.108 1.00 18.81 34 LYS E CA 1
ATOM 3916 C C . LYS E 1 34 ? 36.333 13.104 15.595 1.00 17.69 34 LYS E C 1
ATOM 3917 O O . LYS E 1 34 ? 36.430 12.613 14.470 1.00 17.38 34 LYS E O 1
ATOM 3923 N N . ALA E 1 35 ? 37.362 13.209 16.424 1.00 16.86 35 ALA E N 1
ATOM 3924 C CA . ALA E 1 35 ? 38.674 12.736 16.028 1.00 15.63 35 ALA E CA 1
ATOM 3925 C C . ALA E 1 35 ? 39.509 12.355 17.236 1.00 16.00 35 ALA E C 1
ATOM 3926 O O . ALA E 1 35 ? 39.458 13.017 18.271 1.00 16.51 35 ALA E O 1
ATOM 3928 N N . HIS E 1 36 ? 40.239 11.254 17.112 1.00 13.68 36 HIS E N 1
ATOM 3929 C CA . HIS E 1 36 ? 41.144 10.839 18.160 1.00 12.53 36 HIS E CA 1
ATOM 3930 C C . HIS E 1 36 ? 42.490 11.349 17.654 1.00 12.54 36 HIS E C 1
ATOM 3931 O O . HIS E 1 36 ? 42.670 11.557 16.443 1.00 12.84 36 HIS E O 1
ATOM 3938 N N . TYR E 1 37 ? 43.427 11.575 18.563 1.00 11.48 37 TYR E N 1
ATOM 3939 C CA . TYR E 1 37 ? 44.722 12.090 18.148 1.00 12.34 37 TYR E CA 1
ATOM 3940 C C . TYR E 1 37 ? 45.787 12.001 19.215 1.00 13.69 37 TYR E C 1
ATOM 3941 O O . TYR E 1 37 ? 45.489 11.870 20.394 1.00 14.66 37 TYR E O 1
ATOM 3950 N N . VAL E 1 38 ? 47.035 12.111 18.774 1.00 15.30 38 VAL E N 1
ATOM 3951 C CA . VAL E 1 38 ? 48.186 12.138 19.659 1.00 14.78 38 VAL E CA 1
ATOM 3952 C C . VAL E 1 38 ? 49.079 13.256 19.126 1.00 16.28 38 VAL E C 1
ATOM 3953 O O . VAL E 1 38 ? 49.353 13.312 17.921 1.00 15.09 38 VAL E O 1
ATOM 3957 N N . GLY E 1 39 ? 49.498 14.157 20.013 1.00 15.15 39 GLY E N 1
ATOM 3958 C CA . GLY E 1 39 ? 50.372 15.255 19.613 1.00 17.35 39 GLY E CA 1
ATOM 3959 C C . GLY E 1 39 ? 51.763 15.077 20.204 1.00 17.10 39 GLY E C 1
ATOM 3960 O O . GLY E 1 39 ? 51.879 14.763 21.390 1.00 16.66 39 GLY E O 1
ATOM 3961 N N . LYS E 1 40 ? 52.807 15.249 19.386 1.00 17.39 40 LYS E N 1
ATOM 3962 C CA . LYS E 1 40 ? 54.207 15.107 19.827 1.00 19.04 40 LYS E CA 1
ATOM 3963 C C . LYS E 1 40 ? 55.078 16.267 19.359 1.00 17.74 40 LYS E C 1
ATOM 3964 O O . LYS E 1 40 ? 54.798 16.894 18.336 1.00 16.54 40 LYS E O 1
ATOM 3970 N N . LEU E 1 41 ? 56.164 16.512 20.092 1.00 17.66 41 LEU E N 1
ATOM 3971 C CA . LEU E 1 41 ? 57.128 17.533 19.703 1.00 17.59 41 LEU E CA 1
ATOM 3972 C C . LEU E 1 41 ? 58.132 16.753 18.857 1.00 19.80 41 LEU E C 1
ATOM 3973 O O . LEU E 1 41 ? 58.125 15.517 18.871 1.00 19.79 41 LEU E O 1
ATOM 3978 N N . GLU E 1 42 ? 58.983 17.458 18.118 1.00 19.69 42 GLU E N 1
ATOM 3979 C CA . GLU E 1 42 ? 59.974 16.799 17.282 1.00 23.62 42 GLU E CA 1
ATOM 3980 C C . GLU E 1 42 ? 60.990 15.973 18.074 1.00 23.73 42 GLU E C 1
ATOM 3981 O O . GLU E 1 42 ? 61.720 15.180 17.488 1.00 24.71 42 GLU E O 1
ATOM 3987 N N . ASN E 1 43 ? 61.049 16.155 19.392 1.00 22.79 43 ASN E N 1
ATOM 3988 C CA . ASN E 1 43 ? 61.980 15.367 20.195 1.00 23.87 43 ASN E CA 1
ATOM 3989 C C . ASN E 1 43 ? 61.279 14.080 20.637 1.00 24.77 43 ASN E C 1
ATOM 3990 O O . ASN E 1 43 ? 61.856 13.250 21.339 1.00 25.73 43 ASN E O 1
ATOM 3995 N N . GLY E 1 44 ? 60.024 13.929 20.221 1.00 26.05 44 GLY E N 1
ATOM 3996 C CA . GLY E 1 44 ? 59.266 12.732 20.543 1.00 24.25 44 GLY E CA 1
ATOM 3997 C C . GLY E 1 44 ? 58.369 12.793 21.766 1.00 24.64 44 GLY E C 1
ATOM 3998 O O . GLY E 1 44 ? 57.582 11.876 22.003 1.00 24.72 44 GLY E O 1
ATOM 3999 N N . LYS E 1 45 ? 58.472 13.861 22.548 1.00 23.36 45 LYS E N 1
ATOM 4000 C CA . LYS E 1 45 ? 57.643 13.981 23.741 1.00 23.08 45 LYS E CA 1
ATOM 4001 C C . LYS E 1 45 ? 56.171 14.226 23.400 1.00 21.32 45 LYS E C 1
ATOM 4002 O O . LYS E 1 45 ? 55.848 15.137 22.643 1.00 20.20 45 LYS E O 1
ATOM 4008 N N . VAL E 1 46 ? 55.284 13.412 23.967 1.00 20.96 46 VAL E N 1
ATOM 4009 C CA . VAL E 1 46 ? 53.847 13.568 23.737 1.00 19.90 46 VAL E CA 1
ATOM 4010 C C . VAL E 1 46 ? 53.333 14.666 24.664 1.00 20.34 46 VAL E C 1
ATOM 4011 O O . VAL E 1 46 ? 53.548 14.603 25.879 1.00 18.82 46 VAL E O 1
ATOM 4015 N N . PHE E 1 47 ? 52.654 15.667 24.104 1.00 19.57 47 PHE E N 1
ATOM 4016 C CA . PHE E 1 47 ? 52.145 16.765 24.917 1.00 19.65 47 PHE E CA 1
ATOM 4017 C C . PHE E 1 47 ? 50.633 16.750 25.079 1.00 20.05 47 PHE E C 1
ATOM 4018 O O . PHE E 1 47 ? 50.079 17.509 25.883 1.00 20.71 47 PHE E O 1
ATOM 4026 N N . ASP E 1 48 ? 49.958 15.889 24.322 1.00 20.18 48 ASP E N 1
ATOM 4027 C CA . ASP E 1 48 ? 48.505 15.804 24.403 1.00 20.11 48 ASP E CA 1
ATOM 4028 C C . ASP E 1 48 ? 47.972 14.636 23.581 1.00 20.74 48 ASP E C 1
ATOM 4029 O O . ASP E 1 48 ? 48.628 14.155 22.656 1.00 18.53 48 ASP E O 1
ATOM 4034 N N . SER E 1 49 ? 46.785 14.166 23.943 1.00 20.86 49 SER E N 1
ATOM 4035 C CA . SER E 1 49 ? 46.155 13.068 23.226 1.00 22.19 49 SER E CA 1
ATOM 4036 C C . SER E 1 49 ? 44.715 12.928 23.679 1.00 23.51 49 SER E C 1
ATOM 4037 O O . SER E 1 49 ? 44.359 13.299 24.804 1.00 23.12 49 SER E O 1
ATOM 4040 N N . SER E 1 50 ? 43.884 12.409 22.787 1.00 21.66 50 SER E N 1
ATOM 4041 C CA . SER E 1 50 ? 42.476 12.193 23.082 1.00 23.24 50 SER E CA 1
ATOM 4042 C C . SER E 1 50 ? 42.296 10.918 23.895 1.00 24.57 50 SER E C 1
ATOM 4043 O O . SER E 1 50 ? 41.363 10.802 24.688 1.00 25.19 50 SER E O 1
ATOM 4046 N N . TYR E 1 51 ? 43.184 9.954 23.678 1.00 27.51 51 TYR E N 1
ATOM 4047 C CA . TYR E 1 51 ? 43.101 8.674 24.368 1.00 30.29 51 TYR E CA 1
ATOM 4048 C C . TYR E 1 51 ? 43.186 8.825 25.873 1.00 32.85 51 TYR E C 1
ATOM 4049 O O . TYR E 1 51 ? 42.438 8.181 26.611 1.00 32.57 51 TYR E O 1
ATOM 4058 N N . ASN E 1 52 ? 44.103 9.672 26.325 1.00 35.23 52 ASN E N 1
ATOM 4059 C CA . ASN E 1 52 ? 44.257 9.918 27.750 1.00 38.65 52 ASN E CA 1
ATOM 4060 C C . ASN E 1 52 ? 42.907 10.348 28.302 1.00 39.49 52 ASN E C 1
ATOM 4061 O O . ASN E 1 52 ? 42.314 9.668 29.141 1.00 41.66 52 ASN E O 1
ATOM 4066 N N . ARG E 1 53 ? 42.430 11.483 27.802 1.00 39.03 53 ARG E N 1
ATOM 4067 C CA . ARG E 1 53 ? 41.163 12.064 28.221 1.00 38.66 53 ARG E CA 1
ATOM 4068 C C . ARG E 1 53 ? 40.017 11.055 28.221 1.00 36.25 53 ARG E C 1
ATOM 4069 O O . ARG E 1 53 ? 38.969 11.296 28.820 1.00 36.45 53 ARG E O 1
ATOM 4077 N N . GLY E 1 54 ? 40.224 9.923 27.553 1.00 34.15 54 GLY E N 1
ATOM 4078 C CA . GLY E 1 54 ? 39.207 8.884 27.523 1.00 30.94 54 GLY E CA 1
ATOM 4079 C C . GLY E 1 54 ? 38.053 9.065 26.555 1.00 30.27 54 GLY E C 1
ATOM 4080 O O . GLY E 1 54 ? 36.993 8.465 26.739 1.00 29.93 54 GLY E O 1
ATOM 4081 N N . LYS E 1 55 ? 38.250 9.879 25.522 1.00 28.14 55 LYS E N 1
ATOM 4082 C CA . LYS E 1 55 ? 37.209 10.112 24.529 1.00 27.71 55 LYS E CA 1
ATOM 4083 C C . LYS E 1 55 ? 37.744 10.945 23.371 1.00 24.14 55 LYS E C 1
ATOM 4084 O O . LYS E 1 55 ? 38.723 11.674 23.518 1.00 22.21 55 LYS E O 1
ATOM 4090 N N . PRO E 1 56 ? 37.113 10.834 22.195 1.00 23.33 56 PRO E N 1
ATOM 4091 C CA . PRO E 1 56 ? 37.576 11.609 21.045 1.00 21.81 56 PRO E CA 1
ATOM 4092 C C . PRO E 1 56 ? 37.248 13.084 21.248 1.00 20.77 56 PRO E C 1
ATOM 4093 O O . PRO E 1 56 ? 36.450 13.441 22.119 1.00 19.29 56 PRO E O 1
ATOM 4097 N N . LEU E 1 57 ? 37.882 13.938 20.458 1.00 19.43 57 LEU E N 1
ATOM 4098 C CA . LEU E 1 57 ? 37.613 15.361 20.540 1.00 19.44 57 LEU E CA 1
ATOM 4099 C C . LEU E 1 57 ? 36.445 15.639 19.608 1.00 18.31 57 LEU E C 1
ATOM 4100 O O . LEU E 1 57 ? 36.459 15.219 18.449 1.00 16.36 57 LEU E O 1
ATOM 4105 N N . THR E 1 58 ? 35.418 16.306 20.124 1.00 18.44 58 THR E N 1
ATOM 4106 C CA . THR E 1 58 ? 34.259 16.656 19.315 1.00 19.76 58 THR E CA 1
ATOM 4107 C C . THR E 1 58 ? 34.373 18.154 19.063 1.00 20.03 58 THR E C 1
ATOM 4108 O O . THR E 1 58 ? 34.446 18.948 20.000 1.00 21.08 58 THR E O 1
ATOM 4112 N N . PHE E 1 59 ? 34.414 18.538 17.795 1.00 18.03 59 PHE E N 1
ATOM 4113 C CA . PHE E 1 59 ? 34.551 19.942 17.451 1.00 18.32 59 PHE E CA 1
ATOM 4114 C C . PHE E 1 59 ? 34.088 20.215 16.033 1.00 17.54 59 PHE E C 1
ATOM 4115 O O . PHE E 1 59 ? 33.883 19.293 15.242 1.00 16.16 59 PHE E O 1
ATOM 4123 N N . ARG E 1 60 ? 33.919 21.491 15.714 1.00 19.06 60 ARG E N 1
ATOM 4124 C CA . ARG E 1 60 ? 33.512 21.854 14.375 1.00 18.26 60 ARG E CA 1
ATOM 4125 C C . ARG E 1 60 ? 34.787 22.148 13.595 1.00 19.02 60 ARG E C 1
ATOM 4126 O O . ARG E 1 60 ? 35.673 22.852 14.067 1.00 18.30 60 ARG E O 1
ATOM 4134 N N . ILE E 1 61 ? 34.879 21.558 12.411 1.00 16.84 61 ILE E N 1
ATOM 4135 C CA . ILE E 1 61 ? 36.061 21.677 11.572 1.00 16.62 61 ILE E CA 1
ATOM 4136 C C . ILE E 1 61 ? 36.043 22.855 10.598 1.00 16.49 61 ILE E C 1
ATOM 4137 O O . ILE E 1 61 ? 35.000 23.245 10.088 1.00 18.15 61 ILE E O 1
ATOM 4142 N N . GLY E 1 62 ? 37.216 23.435 10.372 1.00 16.85 62 GLY E N 1
ATOM 4143 C CA . GLY E 1 62 ? 37.342 24.546 9.447 1.00 15.43 62 GLY E CA 1
ATOM 4144 C C . GLY E 1 62 ? 36.858 25.904 9.926 1.00 17.75 62 GLY E C 1
ATOM 4145 O O . GLY E 1 62 ? 36.648 26.790 9.099 1.00 18.80 62 GLY E O 1
ATOM 4146 N N . VAL E 1 63 ? 36.684 26.089 11.235 1.00 16.68 63 VAL E N 1
ATOM 4147 C CA . VAL E 1 63 ? 36.218 27.378 11.745 1.00 17.80 63 VAL E CA 1
ATOM 4148 C C . VAL E 1 63 ? 37.061 27.988 12.872 1.00 18.58 63 VAL E C 1
ATOM 4149 O O . VAL E 1 63 ? 36.603 28.872 13.591 1.00 18.29 63 VAL E O 1
ATOM 4153 N N . GLY E 1 64 ? 38.290 27.511 13.030 1.00 18.61 64 GLY E N 1
ATOM 4154 C CA . GLY E 1 64 ? 39.167 28.064 14.048 1.00 18.35 64 GLY E CA 1
ATOM 4155 C C . GLY E 1 64 ? 38.950 27.611 15.479 1.00 19.47 64 GLY E C 1
ATOM 4156 O O . GLY E 1 64 ? 39.389 28.284 16.412 1.00 18.50 64 GLY E O 1
ATOM 4157 N N . GLU E 1 65 ? 38.278 26.476 15.652 1.00 17.77 65 GLU E N 1
ATOM 4158 C CA . GLU E 1 65 ? 38.026 25.913 16.974 1.00 19.31 65 GLU E CA 1
ATOM 4159 C C . GLU E 1 65 ? 39.295 25.179 17.431 1.00 18.05 65 GLU E C 1
ATOM 4160 O O . GLU E 1 65 ? 39.456 24.858 18.610 1.00 16.09 65 GLU E O 1
ATOM 4166 N N . VAL E 1 66 ? 40.180 24.899 16.477 1.00 16.50 66 VAL E N 1
ATOM 4167 C CA . VAL E 1 66 ? 41.447 24.224 16.747 1.00 14.70 66 VAL E CA 1
ATOM 4168 C C . VAL E 1 66 ? 42.524 25.037 16.036 1.00 15.87 66 VAL E C 1
ATOM 4169 O O . VAL E 1 66 ? 42.204 26.016 15.355 1.00 15.93 66 VAL E O 1
ATOM 4173 N N . ILE E 1 67 ? 43.792 24.669 16.188 1.00 17.53 67 ILE E N 1
ATOM 4174 C CA . ILE E 1 67 ? 44.853 25.430 15.524 1.00 16.25 67 ILE E CA 1
ATOM 4175 C C . ILE E 1 67 ? 44.690 25.391 14.002 1.00 16.31 67 ILE E C 1
ATOM 4176 O O . ILE E 1 67 ? 44.056 24.492 13.457 1.00 16.34 67 ILE E O 1
ATOM 4181 N N . LYS E 1 68 ? 45.252 26.379 13.320 1.00 15.66 68 LYS E N 1
ATOM 4182 C CA . LYS E 1 68 ? 45.121 26.464 11.869 1.00 17.29 68 LYS E CA 1
ATOM 4183 C C . LYS E 1 68 ? 45.584 25.188 11.172 1.00 15.66 68 LYS E C 1
ATOM 4184 O O . LYS E 1 68 ? 44.911 24.692 10.263 1.00 16.53 68 LYS E O 1
ATOM 4190 N N . GLY E 1 69 ? 46.714 24.649 11.620 1.00 14.35 69 GLY E N 1
ATOM 4191 C CA . GLY E 1 69 ? 47.251 23.425 11.042 1.00 13.35 69 GLY E CA 1
ATOM 4192 C C . GLY E 1 69 ? 46.265 22.270 11.030 1.00 13.51 69 GLY E C 1
ATOM 4193 O O . GLY E 1 69 ? 46.317 21.412 10.147 1.00 12.54 69 GLY E O 1
ATOM 4194 N N . TRP E 1 70 ? 45.382 22.218 12.023 1.00 13.53 70 TRP E N 1
ATOM 4195 C CA . TRP E 1 70 ? 44.374 21.161 12.072 1.00 13.94 70 TRP E CA 1
ATOM 4196 C C . TRP E 1 70 ? 43.270 21.408 11.048 1.00 14.85 70 TRP E C 1
ATOM 4197 O O . TRP E 1 70 ? 42.861 20.494 10.326 1.00 14.04 70 TRP E O 1
ATOM 4208 N N . ASP E 1 71 ? 42.776 22.642 10.990 1.00 15.09 71 ASP E N 1
ATOM 4209 C CA . ASP E 1 71 ? 41.713 22.959 10.041 1.00 14.89 71 ASP E CA 1
ATOM 4210 C C . ASP E 1 71 ? 42.195 22.706 8.612 1.00 15.84 71 ASP E C 1
ATOM 4211 O O . ASP E 1 71 ? 41.499 22.082 7.811 1.00 16.76 71 ASP E O 1
ATOM 4216 N N . GLN E 1 72 ? 43.390 23.186 8.294 1.00 14.31 72 GLN E N 1
ATOM 4217 C CA . GLN E 1 72 ? 43.939 23.004 6.953 1.00 16.20 72 GLN E CA 1
ATOM 4218 C C . GLN E 1 72 ? 44.332 21.554 6.710 1.00 15.98 72 GLN E C 1
ATOM 4219 O O . GLN E 1 72 ? 44.195 21.041 5.595 1.00 17.47 72 GLN E O 1
ATOM 4225 N N . GLY E 1 73 ? 44.816 20.891 7.758 1.00 15.55 73 GLY E N 1
ATOM 4226 C CA . GLY E 1 73 ? 45.240 19.506 7.627 1.00 15.02 73 GLY E CA 1
ATOM 4227 C C . GLY E 1 73 ? 44.155 18.438 7.586 1.00 14.84 73 GLY E C 1
ATOM 4228 O O . GLY E 1 73 ? 44.430 17.297 7.212 1.00 15.51 73 GLY E O 1
ATOM 4229 N N . ILE E 1 74 ? 42.935 18.787 7.985 1.00 12.99 74 ILE E N 1
ATOM 4230 C CA . ILE E 1 74 ? 41.830 17.838 7.978 1.00 14.67 74 ILE E CA 1
ATOM 4231 C C . ILE E 1 74 ? 40.825 18.204 6.883 1.00 15.55 74 ILE E C 1
ATOM 4232 O O . ILE E 1 74 ? 40.390 17.355 6.097 1.00 13.11 74 ILE E O 1
ATOM 4237 N N . LEU E 1 75 ? 40.445 19.473 6.851 1.00 15.84 75 LEU E N 1
ATOM 4238 C CA . LEU E 1 75 ? 39.497 19.949 5.860 1.00 15.57 75 LEU E CA 1
ATOM 4239 C C . LEU E 1 75 ? 40.197 20.135 4.523 1.00 17.57 75 LEU E C 1
ATOM 4240 O O . LEU E 1 75 ? 39.593 19.984 3.462 1.00 17.17 75 LEU E O 1
ATOM 4245 N N . GLY E 1 76 ? 41.479 20.466 4.580 1.00 16.63 76 GLY E N 1
ATOM 4246 C CA . GLY E 1 76 ? 42.241 20.661 3.365 1.00 18.29 76 GLY E CA 1
ATOM 4247 C C . GLY E 1 76 ? 42.442 22.127 3.040 1.00 18.75 76 GLY E C 1
ATOM 4248 O O . GLY E 1 76 ? 41.729 22.985 3.549 1.00 18.88 76 GLY E O 1
ATOM 4249 N N . SER E 1 77 ? 43.432 22.404 2.201 1.00 17.12 77 SER E N 1
ATOM 4250 C CA . SER E 1 77 ? 43.751 23.766 1.755 1.00 17.79 77 SER E CA 1
ATOM 4251 C C . SER E 1 77 ? 44.662 23.626 0.547 1.00 14.89 77 SER E C 1
ATOM 4252 O O . SER E 1 77 ? 44.838 22.528 0.036 1.00 15.43 77 SER E O 1
ATOM 4255 N N . ASP E 1 78 ? 45.244 24.727 0.089 1.00 16.21 78 ASP E N 1
ATOM 4256 C CA . ASP E 1 78 ? 46.144 24.659 -1.058 1.00 16.03 78 ASP E CA 1
ATOM 4257 C C . ASP E 1 78 ? 47.237 23.623 -0.779 1.00 14.38 78 ASP E C 1
ATOM 4258 O O . ASP E 1 78 ? 47.923 23.688 0.250 1.00 13.83 78 ASP E O 1
ATOM 4263 N N . GLY E 1 79 ? 47.377 22.655 -1.676 1.00 15.20 79 GLY E N 1
ATOM 4264 C CA . GLY E 1 79 ? 48.404 21.647 -1.499 1.00 15.84 79 GLY E CA 1
ATOM 4265 C C . GLY E 1 79 ? 48.077 20.552 -0.502 1.00 15.86 79 GLY E C 1
ATOM 4266 O O . GLY E 1 79 ? 48.864 19.626 -0.326 1.00 18.10 79 GLY E O 1
ATOM 4267 N N . ILE E 1 80 ? 46.925 20.639 0.154 1.00 15.54 80 ILE E N 1
ATOM 4268 C CA . ILE E 1 80 ? 46.544 19.622 1.124 1.00 14.60 80 ILE E CA 1
ATOM 4269 C C . ILE E 1 80 ? 45.165 19.071 0.852 1.00 16.47 80 ILE E C 1
ATOM 4270 O O . ILE E 1 80 ? 44.163 19.778 0.981 1.00 16.86 80 ILE E O 1
ATOM 4275 N N . PRO E 1 81 ? 45.095 17.792 0.458 1.00 17.23 81 PRO E N 1
ATOM 4276 C CA . PRO E 1 81 ? 43.830 17.121 0.163 1.00 16.75 81 PRO E CA 1
ATOM 4277 C C . PRO E 1 81 ? 43.109 16.926 1.495 1.00 17.00 81 PRO E C 1
ATOM 4278 O O . PRO E 1 81 ? 43.756 16.735 2.524 1.00 14.21 81 PRO E O 1
ATOM 4282 N N . PRO E 1 82 ? 41.773 16.956 1.487 1.00 16.99 82 PRO E N 1
ATOM 4283 C CA . PRO E 1 82 ? 41.019 16.770 2.724 1.00 17.08 82 PRO E CA 1
ATOM 4284 C C . PRO E 1 82 ? 41.085 15.318 3.184 1.00 16.87 82 PRO E C 1
ATOM 4285 O O . PRO E 1 82 ? 41.333 14.413 2.383 1.00 15.76 82 PRO E O 1
ATOM 4289 N N . MET E 1 83 ? 40.897 15.106 4.480 1.00 15.81 83 MET E N 1
ATOM 4290 C CA . MET E 1 83 ? 40.881 13.760 5.029 1.00 15.48 83 MET E CA 1
ATOM 4291 C C . MET E 1 83 ? 39.480 13.209 4.790 1.00 16.59 83 MET E C 1
ATOM 4292 O O . MET E 1 83 ? 38.507 13.970 4.734 1.00 15.65 83 MET E O 1
ATOM 4297 N N . LEU E 1 84 ? 39.380 11.896 4.642 1.00 14.78 84 LEU E N 1
ATOM 4298 C CA . LEU E 1 84 ? 38.091 11.245 4.440 1.00 15.32 84 LEU E CA 1
ATOM 4299 C C . LEU E 1 84 ? 37.693 10.543 5.734 1.00 15.37 84 LEU E C 1
ATOM 4300 O O . LEU E 1 84 ? 38.548 10.196 6.542 1.00 14.23 84 LEU E O 1
ATOM 4305 N N . THR E 1 85 ? 36.398 10.329 5.927 1.00 15.69 85 THR E N 1
ATOM 4306 C CA . THR E 1 85 ? 35.925 9.654 7.132 1.00 15.77 85 THR E CA 1
ATOM 4307 C C . THR E 1 85 ? 36.628 8.305 7.259 1.00 15.94 85 THR E C 1
ATOM 4308 O O . THR E 1 85 ? 36.640 7.514 6.314 1.00 16.34 85 THR E O 1
ATOM 4312 N N . GLY E 1 86 ? 37.221 8.058 8.425 1.00 14.24 86 GLY E N 1
ATOM 4313 C CA . GLY E 1 86 ? 37.906 6.798 8.661 1.00 14.30 86 GLY E CA 1
ATOM 4314 C C . GLY E 1 86 ? 39.381 6.823 8.326 1.00 15.09 86 GLY E C 1
ATOM 4315 O O . GLY E 1 86 ? 40.058 5.794 8.383 1.00 14.36 86 GLY E O 1
ATOM 4316 N N . GLY E 1 87 ? 39.897 7.999 7.990 1.00 13.73 87 GLY E N 1
ATOM 4317 C CA . GLY E 1 87 ? 41.300 8.085 7.639 1.00 13.54 87 GLY E CA 1
ATOM 4318 C C . GLY E 1 87 ? 42.240 8.358 8.797 1.00 13.66 87 GLY E C 1
ATOM 4319 O O . GLY E 1 87 ? 41.836 8.886 9.833 1.00 13.63 87 GLY E O 1
ATOM 4320 N N . LYS E 1 88 ? 43.498 7.973 8.619 1.00 11.84 88 LYS E N 1
ATOM 4321 C CA . LYS E 1 88 ? 44.542 8.215 9.605 1.00 10.20 88 LYS E CA 1
ATOM 4322 C C . LYS E 1 88 ? 45.568 9.081 8.870 1.00 11.27 88 LYS E C 1
ATOM 4323 O O . LYS E 1 88 ? 46.053 8.705 7.809 1.00 9.06 88 LYS E O 1
ATOM 4329 N N . ARG E 1 89 ? 45.875 10.249 9.416 1.00 11.14 89 ARG E N 1
ATOM 4330 C CA . ARG E 1 89 ? 46.830 11.141 8.778 1.00 12.94 89 ARG E CA 1
ATOM 4331 C C . ARG E 1 89 ? 47.811 11.692 9.795 1.00 13.73 89 ARG E C 1
ATOM 4332 O O . ARG E 1 89 ? 47.445 11.998 10.933 1.00 14.13 89 ARG E O 1
ATOM 4340 N N . THR E 1 90 ? 49.065 11.798 9.380 1.00 13.26 90 THR E N 1
ATOM 4341 C CA . THR E 1 90 ? 50.108 12.355 10.230 1.00 13.68 90 THR E CA 1
ATOM 4342 C C . THR E 1 90 ? 50.317 13.770 9.712 1.00 14.01 90 THR E C 1
ATOM 4343 O O . THR E 1 90 ? 50.398 13.990 8.501 1.00 11.99 90 THR E O 1
ATOM 4347 N N . LEU E 1 91 ? 50.402 14.722 10.630 1.00 12.51 91 LEU E N 1
ATOM 4348 C CA . LEU E 1 91 ? 50.579 16.118 10.263 1.00 15.05 91 LEU E CA 1
ATOM 4349 C C . LEU E 1 91 ? 51.820 16.721 10.894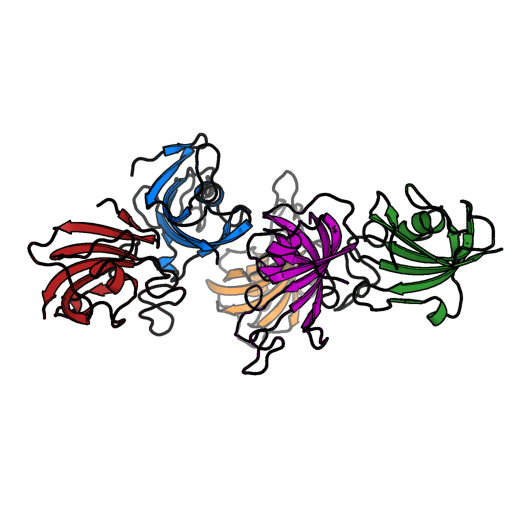 1.00 15.06 91 LEU E C 1
ATOM 4350 O O . LEU E 1 91 ? 52.079 16.488 12.069 1.00 14.44 91 LEU E O 1
ATOM 4355 N N . ARG E 1 92 ? 52.587 17.475 10.102 1.00 14.47 92 ARG E N 1
ATOM 4356 C CA . ARG E 1 92 ? 53.761 18.190 10.604 1.00 15.41 92 ARG E CA 1
ATOM 4357 C C . ARG E 1 92 ? 53.331 19.646 10.469 1.00 14.80 92 ARG E C 1
ATOM 4358 O O . ARG E 1 92 ? 53.130 20.140 9.350 1.00 17.01 92 ARG E O 1
ATOM 4366 N N . ILE E 1 93 ? 53.188 20.325 11.603 1.00 13.37 93 ILE E N 1
ATOM 4367 C CA . ILE E 1 93 ? 52.698 21.700 11.630 1.00 11.46 93 ILE E CA 1
ATOM 4368 C C . ILE E 1 93 ? 53.705 22.751 12.081 1.00 11.32 93 ILE E C 1
ATOM 4369 O O . ILE E 1 93 ? 54.135 22.748 13.225 1.00 12.12 93 ILE E O 1
ATOM 4374 N N . PRO E 1 94 ? 54.086 23.675 11.183 1.00 12.55 94 PRO E N 1
ATOM 4375 C CA . PRO E 1 94 ? 55.046 24.703 11.601 1.00 13.53 94 PRO E CA 1
ATOM 4376 C C . PRO E 1 94 ? 54.384 25.619 12.643 1.00 15.03 94 PRO E C 1
ATOM 4377 O O . PRO E 1 94 ? 53.158 25.761 12.664 1.00 14.25 94 PRO E O 1
ATOM 4381 N N . PRO E 1 95 ? 55.193 26.261 13.509 1.00 15.58 95 PRO E N 1
ATOM 4382 C CA . PRO E 1 95 ? 54.722 27.166 14.570 1.00 16.06 95 PRO E CA 1
ATOM 4383 C C . PRO E 1 95 ? 53.663 28.165 14.099 1.00 15.92 95 PRO E C 1
ATOM 4384 O O . PRO E 1 95 ? 52.697 28.437 14.813 1.00 13.89 95 PRO E O 1
ATOM 4388 N N . GLU E 1 96 ? 53.876 28.719 12.907 1.00 16.99 96 GLU E N 1
ATOM 4389 C CA . GLU E 1 96 ? 52.970 29.699 12.289 1.00 20.06 96 GLU E CA 1
ATOM 4390 C C . GLU E 1 96 ? 51.527 29.228 12.255 1.00 18.79 96 GLU E C 1
ATOM 4391 O O . GLU E 1 96 ? 50.595 30.023 12.331 1.00 19.65 96 GLU E O 1
ATOM 4397 N N . LEU E 1 97 ? 51.361 27.924 12.094 1.00 16.83 97 LEU E N 1
ATOM 4398 C CA . LEU E 1 97 ? 50.056 27.310 11.988 1.00 15.88 97 LEU E CA 1
ATOM 4399 C C . LEU E 1 97 ? 49.657 26.597 13.273 1.00 15.71 97 LEU E C 1
ATOM 4400 O O . LEU E 1 97 ? 48.686 25.841 13.304 1.00 16.20 97 LEU E O 1
ATOM 4405 N N . ALA E 1 98 ? 50.406 26.857 14.339 1.00 15.03 98 ALA E N 1
ATOM 4406 C CA . ALA E 1 98 ? 50.123 26.227 15.616 1.00 17.21 98 ALA E CA 1
ATOM 4407 C C . ALA E 1 98 ? 50.056 27.247 16.747 1.00 17.36 98 ALA E C 1
ATOM 4408 O O . ALA E 1 98 ? 49.120 28.043 16.804 1.00 18.11 98 ALA E O 1
ATOM 4410 N N . TYR E 1 99 ? 51.050 27.223 17.637 1.00 18.41 99 TYR E N 1
ATOM 4411 C CA . TYR E 1 99 ? 51.090 28.139 18.778 1.00 19.37 99 TYR E CA 1
ATOM 4412 C C . TYR E 1 99 ? 52.061 29.318 18.655 1.00 21.02 99 TYR E C 1
ATOM 4413 O O . TYR E 1 99 ? 52.219 30.094 19.590 1.00 20.12 99 TYR E O 1
ATOM 4422 N N . GLY E 1 100 ? 52.711 29.450 17.503 1.00 22.08 100 GLY E N 1
ATOM 4423 C CA . GLY E 1 100 ? 53.609 30.571 17.284 1.00 24.22 100 GLY E CA 1
ATOM 4424 C C . GLY E 1 100 ? 54.878 30.656 18.107 1.00 27.32 100 GLY E C 1
ATOM 4425 O O . GLY E 1 100 ? 55.319 29.675 18.703 1.00 24.59 100 GLY E O 1
ATOM 4426 N N . ASP E 1 101 ? 55.460 31.852 18.147 1.00 30.08 101 ASP E N 1
ATOM 4427 C CA . ASP E 1 101 ? 56.710 32.075 18.865 1.00 34.89 101 ASP E CA 1
ATOM 4428 C C . ASP E 1 101 ? 56.596 32.092 20.380 1.00 35.32 101 ASP E C 1
ATOM 4429 O O . ASP E 1 101 ? 57.589 32.286 21.073 1.00 37.23 101 ASP E O 1
ATOM 4434 N N . ARG E 1 102 ? 55.393 31.889 20.898 1.00 36.18 102 ARG E N 1
ATOM 4435 C CA . ARG E 1 102 ? 55.213 31.876 22.340 1.00 38.12 102 ARG E CA 1
ATOM 4436 C C . ARG E 1 102 ? 54.931 30.463 22.829 1.00 37.56 102 ARG E C 1
ATOM 4437 O O . ARG E 1 102 ? 54.306 29.667 22.128 1.00 36.05 102 ARG E O 1
ATOM 4445 N N . GLY E 1 103 ? 55.412 30.152 24.028 1.00 36.22 103 GLY E N 1
ATOM 4446 C CA . GLY E 1 103 ? 55.195 28.832 24.586 1.00 34.75 103 GLY E CA 1
ATOM 4447 C C . GLY E 1 103 ? 53.714 28.579 24.780 1.00 34.50 103 GLY E C 1
ATOM 4448 O O . GLY E 1 103 ? 52.934 29.524 24.871 1.00 34.71 103 GLY E O 1
ATOM 4449 N N . ALA E 1 104 ? 53.325 27.309 24.837 1.00 33.23 104 ALA E N 1
ATOM 4450 C CA . ALA E 1 104 ? 51.925 26.940 25.028 1.00 33.33 104 ALA E CA 1
ATOM 4451 C C . ALA E 1 104 ? 51.785 25.992 26.215 1.00 33.97 104 ALA E C 1
ATOM 4452 O O . ALA E 1 104 ? 52.684 25.193 26.487 1.00 33.30 104 ALA E O 1
ATOM 4454 N N . GLY E 1 105 ? 50.651 26.079 26.908 1.00 35.34 105 GLY E N 1
ATOM 4455 C CA . GLY E 1 105 ? 50.424 25.234 28.068 1.00 37.58 105 GLY E CA 1
ATOM 4456 C C . GLY E 1 105 ? 51.525 25.505 29.065 1.00 39.01 105 GLY E C 1
ATOM 4457 O O . GLY E 1 105 ? 52.273 24.602 29.445 1.00 38.15 105 GLY E O 1
ATOM 4458 N N . CYS E 1 106 ? 51.614 26.762 29.489 1.00 41.47 106 CYS E N 1
ATOM 4459 C CA . CYS E 1 106 ? 52.650 27.204 30.411 1.00 45.41 106 CYS E CA 1
ATOM 4460 C C . CYS E 1 106 ? 52.254 27.318 31.876 1.00 48.40 106 CYS E C 1
ATOM 4461 O O . CYS E 1 106 ? 51.118 27.050 32.266 1.00 47.70 106 CYS E O 1
ATOM 4464 N N . LYS E 1 107 ? 53.236 27.751 32.663 1.00 51.76 107 LYS E N 1
ATOM 4465 C CA . LYS E 1 107 ? 53.117 27.967 34.098 1.00 54.31 107 LYS E CA 1
ATOM 4466 C C . LYS E 1 107 ? 54.262 28.903 34.468 1.00 56.17 107 LYS E C 1
ATOM 4467 O O . LYS E 1 107 ? 54.903 28.752 35.510 1.00 56.64 107 LYS E O 1
ATOM 4473 N N . GLY E 1 108 ? 54.518 29.868 33.590 1.00 58.39 108 GLY E N 1
ATOM 4474 C CA . GLY E 1 108 ? 55.591 30.816 33.818 1.00 60.26 108 GLY E CA 1
ATOM 4475 C C . GLY E 1 108 ? 56.914 30.271 33.318 1.00 60.57 108 GLY E C 1
ATOM 4476 O O . GLY E 1 108 ? 57.630 29.590 34.055 1.00 62.40 108 GLY E O 1
ATOM 4477 N N . GLY E 1 109 ? 57.238 30.565 32.061 1.00 60.17 109 GLY E N 1
ATOM 4478 C CA . GLY E 1 109 ? 58.482 30.088 31.486 1.00 58.52 109 GLY E CA 1
ATOM 4479 C C . GLY E 1 109 ? 58.501 28.582 31.312 1.00 57.17 109 GLY E C 1
ATOM 4480 O O . GLY E 1 109 ? 59.234 28.057 30.472 1.00 57.50 109 GLY E O 1
ATOM 4481 N N . SER E 1 110 ? 57.691 27.886 32.106 1.00 54.13 110 SER E N 1
ATOM 4482 C CA . SER E 1 110 ? 57.609 26.430 32.048 1.00 50.59 110 SER E CA 1
ATOM 4483 C C . SER E 1 110 ? 56.393 25.985 31.242 1.00 47.33 110 SER E C 1
ATOM 4484 O O . SER E 1 110 ? 55.296 25.835 31.783 1.00 47.71 110 SER E O 1
ATOM 4487 N N . CYS E 1 111 ? 56.596 25.761 29.949 1.00 43.02 111 CYS E N 1
ATOM 4488 C CA . CYS E 1 111 ? 55.510 25.350 29.071 1.00 39.42 111 CYS E CA 1
ATOM 4489 C C . CYS E 1 111 ? 55.665 23.916 28.585 1.00 35.84 111 CYS E C 1
ATOM 4490 O O . CYS E 1 111 ? 56.767 23.367 28.572 1.00 33.76 111 CYS E O 1
ATOM 4493 N N . LEU E 1 112 ? 54.553 23.311 28.181 1.00 32.46 112 LEU E N 1
ATOM 4494 C CA . LEU E 1 112 ? 54.581 21.949 27.663 1.00 31.09 112 LEU E CA 1
ATOM 4495 C C . LEU E 1 112 ? 55.036 22.033 26.209 1.00 28.82 112 LEU E C 1
ATOM 4496 O O . LEU E 1 112 ? 55.674 21.119 25.688 1.00 28.22 112 LEU E O 1
ATOM 4501 N N . ILE E 1 113 ? 54.699 23.149 25.565 1.00 26.77 113 ILE E N 1
ATOM 4502 C CA . ILE E 1 113 ? 55.072 23.395 24.177 1.00 24.96 113 ILE E CA 1
ATOM 4503 C C . ILE E 1 113 ? 55.941 24.648 24.135 1.00 23.40 113 ILE E C 1
ATOM 4504 O O . ILE E 1 113 ? 55.459 25.765 24.327 1.00 21.76 113 ILE E O 1
ATOM 4509 N N . PRO E 1 114 ? 57.243 24.468 23.881 1.00 21.92 114 PRO E N 1
ATOM 4510 C CA . PRO E 1 114 ? 58.192 25.580 23.821 1.00 20.41 114 PRO E CA 1
ATOM 4511 C C . PRO E 1 114 ? 57.881 26.535 22.691 1.00 18.82 114 PRO E C 1
ATOM 4512 O O . PRO E 1 114 ? 57.210 26.174 21.717 1.00 18.05 114 PRO E O 1
ATOM 4516 N N . PRO E 1 115 ? 58.368 27.779 22.802 1.00 19.32 115 PRO E N 1
ATOM 4517 C CA . PRO E 1 115 ? 58.125 28.775 21.759 1.00 16.88 115 PRO E CA 1
ATOM 4518 C C . PRO E 1 115 ? 58.582 28.289 20.385 1.00 15.41 115 PRO E C 1
ATOM 4519 O O . PRO E 1 115 ? 59.574 27.579 20.268 1.00 14.50 115 PRO E O 1
ATOM 4523 N N . ALA E 1 116 ? 57.834 28.669 19.359 1.00 14.06 116 ALA E N 1
ATOM 4524 C CA . ALA E 1 116 ? 58.171 28.333 17.977 1.00 14.82 116 ALA E CA 1
ATOM 4525 C C . ALA E 1 116 ? 58.349 26.845 17.695 1.00 15.07 116 ALA E C 1
ATOM 4526 O O . ALA E 1 116 ? 59.249 26.457 16.952 1.00 16.22 116 ALA E O 1
ATOM 4528 N N . SER E 1 117 ? 57.477 26.016 18.261 1.00 15.63 117 SER E N 1
ATOM 4529 C CA . SER E 1 117 ? 57.567 24.572 18.059 1.00 15.59 117 SER E CA 1
ATOM 4530 C C . SER E 1 117 ? 56.826 24.011 16.849 1.00 14.43 117 SER E C 1
ATOM 4531 O O . SER E 1 117 ? 55.719 24.439 16.530 1.00 12.64 117 SER E O 1
ATOM 4534 N N . VAL E 1 118 ? 57.449 23.044 16.185 1.00 12.96 118 VAL E N 1
ATOM 4535 C CA . VAL E 1 118 ? 56.827 22.352 15.054 1.00 12.97 118 VAL E CA 1
ATOM 4536 C C . VAL E 1 118 ? 56.079 21.219 15.770 1.00 12.97 118 VAL E C 1
ATOM 4537 O O . VAL E 1 118 ? 56.660 20.527 16.594 1.00 15.18 118 VAL E O 1
ATOM 4541 N N . LEU E 1 119 ? 54.804 21.027 15.468 1.00 13.11 119 LEU E N 1
ATOM 4542 C CA . LEU E 1 119 ? 54.046 19.966 16.123 1.00 12.90 119 LEU E CA 1
ATOM 4543 C C . LEU E 1 119 ? 53.756 18.796 15.192 1.00 13.29 119 LEU E C 1
ATOM 4544 O O . LEU E 1 119 ? 53.502 18.975 13.996 1.00 12.28 119 LEU E O 1
ATOM 4549 N N . LEU E 1 120 ? 53.788 17.595 15.758 1.00 11.68 120 LEU E N 1
ATOM 4550 C CA . LEU E 1 120 ? 53.503 16.385 15.002 1.00 14.18 120 LEU E CA 1
ATOM 4551 C C . LEU E 1 120 ? 52.234 15.757 15.561 1.00 13.72 120 LEU E C 1
ATOM 4552 O O . LEU E 1 120 ? 52.131 15.516 16.766 1.00 16.10 120 LEU E O 1
ATOM 4557 N N . PHE E 1 121 ? 51.252 15.525 14.696 1.00 13.58 121 PHE E N 1
ATOM 4558 C CA . PHE E 1 121 ? 50.010 14.908 15.136 1.00 13.65 121 PHE E CA 1
ATOM 4559 C C . PHE E 1 121 ? 49.647 13.690 14.310 1.00 13.59 121 PHE E C 1
ATOM 4560 O O . PHE E 1 121 ? 49.883 13.652 13.094 1.00 13.93 121 PHE E O 1
ATOM 4568 N N . ASP E 1 122 ? 49.090 12.693 14.981 1.00 13.72 122 ASP E N 1
ATOM 4569 C CA . ASP E 1 122 ? 48.569 11.516 14.309 1.00 15.30 122 ASP E CA 1
ATOM 4570 C C . ASP E 1 122 ? 47.086 11.800 14.502 1.00 15.40 122 ASP E C 1
ATOM 4571 O O . ASP E 1 122 ? 46.624 11.975 15.637 1.00 13.67 122 ASP E O 1
ATOM 4576 N N . ILE E 1 123 ? 46.348 11.885 13.406 1.00 15.08 123 ILE E N 1
ATOM 4577 C CA . ILE E 1 123 ? 44.931 12.179 13.491 1.00 16.27 123 ILE E CA 1
ATOM 4578 C C . ILE E 1 123 ? 44.039 11.102 12.916 1.00 16.38 123 ILE E C 1
ATOM 4579 O O . ILE E 1 123 ? 44.207 10.689 11.770 1.00 16.61 123 ILE E O 1
ATOM 4584 N N . GLU E 1 124 ? 43.082 10.656 13.719 1.00 17.10 124 GLU E N 1
ATOM 4585 C CA . GLU E 1 124 ? 42.125 9.667 13.265 1.00 18.70 124 GLU E CA 1
ATOM 4586 C C . GLU E 1 124 ? 40.791 10.361 13.163 1.00 18.33 124 GLU E C 1
ATOM 4587 O O . GLU E 1 124 ? 40.159 10.687 14.172 1.00 18.37 124 GLU E O 1
ATOM 4593 N N . TYR E 1 125 ? 40.393 10.621 11.925 1.00 17.99 125 TYR E N 1
ATOM 4594 C CA . TYR E 1 125 ? 39.136 11.288 11.649 1.00 16.99 125 TYR E CA 1
ATOM 4595 C C . TYR E 1 125 ? 38.043 10.230 11.689 1.00 18.01 125 TYR E C 1
ATOM 4596 O O . TYR E 1 125 ? 37.917 9.416 10.776 1.00 15.30 125 TYR E O 1
ATOM 4605 N N . ILE E 1 126 ? 37.261 10.246 12.758 1.00 17.87 126 ILE E N 1
ATOM 4606 C CA . ILE E 1 126 ? 36.183 9.280 12.938 1.00 19.61 126 ILE E CA 1
ATOM 4607 C C . ILE E 1 126 ? 34.976 9.574 12.045 1.00 20.15 126 ILE E C 1
ATOM 4608 O O . ILE E 1 126 ? 34.286 8.654 11.616 1.00 21.90 126 ILE E O 1
ATOM 4613 N N . GLY E 1 127 ? 34.716 10.849 11.771 1.00 19.99 127 GLY E N 1
ATOM 4614 C CA . GLY E 1 127 ? 33.588 11.205 10.917 1.00 20.29 127 GLY E CA 1
ATOM 4615 C C . GLY E 1 127 ? 32.595 12.157 11.568 1.00 22.64 127 GLY E C 1
ATOM 4616 O O . GLY E 1 127 ? 32.884 12.740 12.617 1.00 20.41 127 GLY E O 1
ATOM 4617 N N . LYS E 1 128 ? 31.431 12.321 10.942 1.00 24.02 128 LYS E N 1
ATOM 4618 C CA . LYS E 1 128 ? 30.382 13.193 11.464 1.00 27.84 128 LYS E CA 1
ATOM 4619 C C . LYS E 1 128 ? 30.084 12.792 12.902 1.00 28.78 128 LYS E C 1
ATOM 4620 O O . LYS E 1 128 ? 30.074 11.607 13.226 1.00 29.70 128 LYS E O 1
ATOM 4626 N N . ALA E 1 129 ? 29.844 13.776 13.763 1.00 30.59 129 ALA E N 1
ATOM 4627 C CA . ALA E 1 129 ? 29.530 13.503 15.162 1.00 31.77 129 ALA E CA 1
ATOM 4628 C C . ALA E 1 129 ? 28.036 13.595 15.385 1.00 32.38 129 ALA E C 1
ATOM 4629 O O . ALA E 1 129 ? 27.286 13.740 14.388 1.00 32.90 129 ALA E O 1
#

InterPro domains:
  IPR001179 FKBP-type peptidyl-prolyl cis-trans isomerase domain [PF00254] (104-203)
  IPR001179 FKBP-type peptidyl-prolyl cis-trans isomerase domain [PS50059] (109-208)
  IPR044183 Photosynthetic NDH subunit of lumenal location 4/FKBP13-like [PTHR47833] (79-207)
  IPR046357 Peptidyl-prolyl cis-trans isomerase domain superfamily [G3DSA:3.10.50.40] (80-208)

GO terms:
  GO:0003755 peptidyl-prolyl cis-trans isomerase activity (F, IDA)
  GO:0031977 thylakoid lumen (C, HDA)
  GO:0009507 chloroplast (C, HDA)
  GO:0009536 plastid (C, HDA)
  GO:0005515 protein binding (F, IPI)
  GO:0009543 chloroplast thylakoid lumen (C, HDA)

Radius of gyration: 32.17 Å; Cα contacts (8 Å, |Δi|>4): 1642; chains: 5; bounding box: 63×102×63 Å

B-factor: mean 22.46, std 9.91, range [7.09, 66.14]

CATH classification: 3.10.50.40